Protein AF-A0A2B4RRC6-F1 (afdb_monomer_lite)

Radius of gyration: 37.47 Å; chains: 1; bounding box: 102×63×110 Å

pLDDT: mean 82.19, std 14.98, range [24.41, 98.62]

Organism: Stylophora pistillata (NCBI:txid50429)

Secondary structure (DSSP, 8-state):
-EEEEEEEEEETTGGGTT----PPPEEEEEEEEEPP--S---TTTT-EEEEEEESS-TT-EEEE-TTTEEEEE-TTGGGT-EEEEESSS-EEEEEEEE-HHHHHHHHHHHTS-HHHHHTS---B-PPPPHHHHSPP--EEEE-SGGGS-SSSPPPTT-SEEEE-SS--SS--TTGGG-TT-SEEE--SS------GGGGG-SS--EEE--SS------GGGGSSTTTTT--EEE--SS------GGGGG-TT--EEE--SS------TTGGG-TT--EEE--SS--S-EEGGGGG--EEEEE--S--PPPGGG---EE---PPPHHHHHHHHHHHTT----TTTS-HHHHHHHHTPEEPTTS-EESSSSEEEEEEEEGGGTEEEEE-SSTT--EEEEEEEESSHHHHHHHHH-SS-------S----PPPP---PPPPP---GGGEEE-GGG--HHHHHTTEEEEEETTT--EEEEEEEPGGGHHHHHHHHHHHTT---TTBPPEEEEEEETTEEEEEEE--SEEHHHHHHHHHHTT-PPPHHHHHHHHHHHHHHHHHHHHTT-----SSGGGGEEE-TTS-EEE--S-TTPPPHHHHTT-GGGGSTTPBP-S-HHHHTTPPP-HHHHHHHHHHHHHHHHHSS-SSB-BTTB-HHHHHHHHTTPPPPPP-TTS-HHHHHHHHHHT-SSGGGSPPHHHHHHHHHHHHHHHHTT--S--GGG-

InterPro domains:
  IPR000719 Protein kinase domain [PF00069] (491-700)
  IPR000719 Protein kinase domain [PS50011] (448-704)
  IPR001611 Leucine-rich repeat [PF13855] (203-263)
  IPR003591 Leucine-rich repeat, typical subtype [SM00369] (178-198)
  IPR003591 Leucine-rich repeat, typical subtype [SM00369] (201-224)
  IPR003591 Leucine-rich repeat, typical subtype [SM00369] (228-249)
  IPR003591 Leucine-rich repeat, typical subtype [SM00369] (250-272)
  IPR003591 Leucine-rich repeat, typical subtype [SM00369] (273-296)
  IPR011009 Protein kinase-like domain superfamily [SSF56112] (460-705)
  IPR032675 Leucine-rich repeat domain superfamily [G3DSA:3.80.10.10] (100-336)
  IPR051716 Plant receptor-like serine/threonine kinase [PTHR48053] (171-702)
  IPR057437 PIF1/LRR1, pleckstrin homology domain [PF25344] (1-113)

Sequence (721 aa):
MRLNCEISIVNRIATSHNVRNTSKPARASLAIGRKDSSKLVDEKGKNVFLLVCTAKERNGTKYKIKENLQQVFTKFLEKGKATIRFKEPPHDLFINKADPSSLKTFLSILKLGDKALENVNLSCLVPAKVSEIEKPKTEMVIKHRADYPLGKPFPSKLKKLTVNNCGLVRIEARILQMKSLSCLNVADNQVRAIPCRLVSFSALSELILGGNRIREFPPLLCSGSLASSLKLLDLSQNEIKLLPVTFCNLKNLVHLKIDQNKLLMLPINTGNLSNLRFLSTSHNQLRVLPYSLSKLNLDSIDVSENPFLAQDKWHNISKLTVPSVKECAGIAVKKHKCVYYKDLIPSSLCVFLDTAKQCFCGNYCFTSCVHHITTINIHQLAHTVVSACPTQSHIPAESFICSQRCLQRMQSSKRPSWRRNKVLCARPVKSSSMRLGIIQLSVDDFYVNRNNLSSENILNCVYPAKCLLDMSEVLLKCVMPCLADEFKAAMEAWKDINHPNIMRSFLQFHQGSTEIIVFEYPPVALEDVIRERRELRRHLPEYLIWKAFCELCSAMKYLNEKGIFYQTSKGTKRISFDEHGNLKLDSGLLYQSSQQDTMNDPDIRVDGAGFYSPPEVMKGQAFGPEGQVWLLGCLLYELTALEPAYQVEGTDMFTPLANMMEGRPPPDINENFSDELKATIRDCVKGDPDQRPSMEELLNRVTLTKERMREGYQGPEIVDL

Foldseek 3Di:
DKFWFWKWKDQPVVVVPVDPRTDDTFTWMKFKFFADPPDDDDPPRLWIWIFIAAPVRQQTDIDTLPPFWPDKACPCLVQQWIWTATNVSRMIITGPHGDSVRSVVVVVLSPDDSVVVSPDDGDHDDGDDPPRHDDQAQEDAAAELVPPPVPDADGQNHAEYAHAPNQDQADDVSVLVNQNHQEDHYEHYAHAEDDLSCLARLRHAYDHHHNYAHAADDLSNLPHSNLVRYAEDAQDNYAYAEYDLSVLSSLNHAYDHHAQYAHAAYRLQVLSNANHAYEHHHQYAHQAYRPSLLNYQHAEYEHAHYNHDDPVPWDKDAPADDDDPLFVVLQVCVVVVPDDDCVRDPPVSVSQSSLWHAALQRTTGARRWMKGKDWDQVVSSHVHYHYNDPPCRITIHIHIGNDPVSVVVVVPDPDSHSDPDPDDDDDDDDDDDDDDDDDADDCSQKAFPPVPADPLCVQQVWTFIARNRRRATKIKGKDALVCCPVLVVLCVLCVPDDDPQAKDWDDWHDDPSIIIIIIHDFPFQVLVLLVVCVVVVHADDVLQLLQQLLLVLVSQVSCVVSVHHDDDQQASRQWGAHPVQRIYGYSCSSRDHDPVCVVVVVLVQDFQRADQAALVVVVVDDQHQLSVLSSSLQNSCCNQQVGGQQTDHNRDPVVSVVCRNVQHGGDDGDPPDDPLSVVSSSLSSGNDSVSHDGSVRSSVSSVVVSVVVVVVDPDDRSVVD

Structure (mmCIF, N/CA/C/O backbone):
data_AF-A0A2B4RRC6-F1
#
_entry.id   AF-A0A2B4RRC6-F1
#
loop_
_atom_site.group_PDB
_atom_site.id
_atom_site.type_symbol
_atom_site.label_atom_id
_atom_site.label_alt_id
_atom_site.label_comp_id
_atom_site.label_asym_id
_atom_site.label_entity_id
_atom_site.label_seq_id
_atom_site.pdbx_PDB_ins_code
_atom_site.Cartn_x
_atom_site.Cartn_y
_atom_site.Cartn_z
_atom_site.occupancy
_atom_site.B_iso_or_equiv
_atom_site.auth_seq_id
_atom_site.auth_comp_id
_atom_site.auth_asym_id
_atom_site.auth_atom_id
_atom_site.pdbx_PDB_model_num
ATOM 1 N N . MET A 1 1 ? -38.766 21.451 32.836 1.00 75.44 1 MET A N 1
ATOM 2 C CA . MET A 1 1 ? -37.337 21.049 32.959 1.00 75.44 1 MET A CA 1
ATOM 3 C C . MET A 1 1 ? -37.247 19.544 33.197 1.00 75.44 1 MET A C 1
ATOM 5 O O . MET A 1 1 ? -38.098 19.031 33.918 1.00 75.44 1 MET A O 1
ATOM 9 N N . ARG A 1 2 ? -36.260 18.845 32.614 1.00 86.81 2 ARG A N 1
ATOM 10 C CA . ARG A 1 2 ? -36.000 17.410 32.850 1.00 86.81 2 ARG A CA 1
ATOM 11 C C . ARG A 1 2 ? -34.607 17.179 33.442 1.00 86.81 2 ARG A C 1
ATOM 13 O O . ARG A 1 2 ? -33.673 17.886 33.082 1.00 86.81 2 ARG A O 1
ATOM 20 N N . LEU A 1 3 ? -34.473 16.171 34.298 1.00 88.81 3 LEU A N 1
ATOM 21 C CA . LEU A 1 3 ? -33.222 15.722 34.904 1.00 88.81 3 LEU A CA 1
ATOM 22 C C . LEU A 1 3 ? -33.086 14.205 34.741 1.00 88.81 3 LEU A C 1
ATOM 24 O O . LEU A 1 3 ? -33.915 13.444 35.235 1.00 88.81 3 LEU A O 1
ATOM 28 N N . ASN A 1 4 ? -32.008 13.765 34.095 1.00 88.88 4 ASN A N 1
ATOM 29 C CA . ASN A 1 4 ? -31.664 12.347 33.993 1.00 88.88 4 ASN A CA 1
ATOM 30 C C . ASN A 1 4 ? -30.725 11.961 35.140 1.00 88.88 4 ASN A C 1
ATOM 32 O O . ASN A 1 4 ? -29.693 12.600 35.339 1.00 88.88 4 ASN A O 1
ATOM 36 N N . CYS A 1 5 ? -31.069 10.915 35.885 1.00 90.12 5 CYS A N 1
ATOM 37 C CA . CYS A 1 5 ? -30.343 10.520 37.092 1.00 90.12 5 CYS A CA 1
ATOM 38 C C . CYS A 1 5 ? -30.545 9.034 37.431 1.00 90.12 5 CYS A C 1
ATOM 40 O O . CYS A 1 5 ? -31.247 8.314 36.723 1.00 90.12 5 CYS A O 1
ATOM 42 N N . GLU A 1 6 ? -29.921 8.565 38.508 1.00 90.44 6 GLU A N 1
ATOM 43 C CA . GLU A 1 6 ? -30.251 7.298 39.167 1.00 90.44 6 GLU A CA 1
ATOM 44 C C . GLU A 1 6 ? -30.984 7.586 40.479 1.00 90.44 6 GLU A C 1
ATOM 46 O O . GLU A 1 6 ? -30.478 8.352 41.304 1.00 90.44 6 GLU A O 1
ATOM 51 N N . ILE A 1 7 ? -32.151 6.967 40.681 1.00 90.06 7 ILE A N 1
ATOM 52 C CA . ILE A 1 7 ? -32.984 7.168 41.870 1.00 90.06 7 ILE A CA 1
ATOM 53 C C . ILE A 1 7 ? -33.291 5.862 42.597 1.00 90.06 7 ILE A C 1
ATOM 55 O O . ILE A 1 7 ? -33.419 4.808 41.975 1.00 90.06 7 ILE A O 1
ATOM 59 N N . SER A 1 8 ? -33.487 5.958 43.907 1.00 89.69 8 SER A N 1
ATOM 60 C CA . SER A 1 8 ? -34.170 4.950 44.719 1.00 89.69 8 SER A CA 1
ATOM 61 C C . SER A 1 8 ? -35.408 5.584 45.341 1.00 89.69 8 SER A C 1
ATOM 63 O O . SER A 1 8 ? -35.330 6.680 45.894 1.00 89.69 8 SER A O 1
ATOM 65 N N . ILE A 1 9 ? -36.548 4.903 45.249 1.00 88.38 9 ILE A N 1
ATOM 66 C CA . ILE A 1 9 ? -37.810 5.356 45.844 1.00 88.38 9 ILE A CA 1
ATOM 67 C C . ILE A 1 9 ? -38.071 4.498 47.076 1.00 88.38 9 ILE A C 1
ATOM 69 O O . ILE A 1 9 ? -38.038 3.268 46.980 1.00 88.38 9 ILE A O 1
ATOM 73 N N . VAL A 1 10 ? -38.313 5.145 48.217 1.00 88.00 10 VAL A N 1
ATOM 74 C CA . VAL A 1 10 ? -38.654 4.481 49.482 1.00 88.00 10 VAL A CA 1
ATOM 75 C C . VAL A 1 10 ? -40.028 4.948 49.941 1.00 88.00 10 VAL A C 1
ATOM 77 O O . VAL A 1 10 ? -40.265 6.150 50.056 1.00 88.00 10 VAL A O 1
ATOM 80 N N . ASN A 1 11 ? -40.925 4.000 50.217 1.00 85.12 11 ASN A N 1
ATOM 81 C CA . ASN A 1 11 ? -42.233 4.268 50.811 1.00 85.12 11 ASN A CA 1
ATOM 82 C C . ASN A 1 11 ? -42.143 4.169 52.340 1.00 85.12 11 ASN A C 1
ATOM 84 O O . ASN A 1 11 ? -41.852 3.094 52.865 1.00 85.12 11 ASN A O 1
ATOM 88 N N . ARG A 1 12 ? -42.411 5.278 53.043 1.00 84.25 12 ARG A N 1
ATOM 89 C CA . ARG A 1 12 ? -42.266 5.369 54.504 1.00 84.25 12 ARG A CA 1
ATOM 90 C C . ARG A 1 12 ? -43.361 4.630 55.286 1.00 84.25 12 ARG A C 1
ATOM 92 O O . ARG A 1 12 ? -43.140 4.310 56.449 1.00 84.25 12 ARG A O 1
ATOM 99 N N . ILE A 1 13 ? -44.506 4.313 54.671 1.00 73.12 13 ILE A N 1
ATOM 100 C CA . ILE A 1 13 ? -45.555 3.491 55.307 1.00 73.12 13 ILE A CA 1
ATOM 101 C C . ILE A 1 13 ? -45.149 2.012 55.306 1.00 73.12 13 ILE A C 1
ATOM 103 O O . ILE A 1 13 ? -45.370 1.311 56.283 1.00 73.12 13 ILE A O 1
ATOM 107 N N . ALA A 1 14 ? -44.493 1.533 54.245 1.00 59.81 14 ALA A N 1
ATOM 108 C CA . ALA A 1 14 ? -44.083 0.130 54.135 1.00 59.81 14 ALA A CA 1
ATOM 109 C C . ALA A 1 14 ? -42.902 -0.242 55.058 1.00 59.81 14 ALA A C 1
ATOM 111 O O . ALA A 1 14 ? -42.682 -1.415 55.344 1.00 59.81 14 ALA A O 1
ATOM 112 N N . THR A 1 15 ? -42.133 0.742 55.532 1.00 55.56 15 THR A N 1
ATOM 113 C CA . THR A 1 15 ? -40.977 0.535 56.422 1.00 55.56 15 THR A CA 1
ATOM 114 C C . THR A 1 15 ? -41.337 0.315 57.893 1.00 55.56 15 THR A C 1
ATOM 116 O O . THR A 1 15 ? -40.469 -0.105 58.650 1.00 55.56 15 THR A O 1
ATOM 119 N N . SER A 1 16 ? -42.587 0.554 58.313 1.00 53.03 16 SER A N 1
ATOM 120 C CA . SER A 1 16 ? -43.043 0.266 59.687 1.00 53.03 16 SER A CA 1
ATOM 121 C C . SER A 1 16 ? -43.262 -1.231 59.950 1.00 53.03 16 SER A C 1
ATOM 123 O O . SER A 1 16 ? -43.334 -1.643 61.101 1.00 53.03 16 SER A O 1
ATOM 125 N N . HIS A 1 17 ? -43.315 -2.051 58.895 1.00 49.72 17 HIS A N 1
ATOM 126 C CA . HIS A 1 17 ? -43.544 -3.496 58.954 1.00 49.72 17 HIS A CA 1
ATOM 127 C C . HIS A 1 17 ? -42.274 -4.293 58.594 1.00 49.72 17 HIS A C 1
ATOM 129 O O . HIS A 1 17 ? -42.339 -5.160 57.739 1.00 49.72 17 HIS A O 1
ATOM 135 N N . ASN A 1 18 ? -41.095 -3.981 59.152 1.00 44.69 18 ASN A N 1
ATOM 136 C CA . ASN A 1 18 ? -39.839 -4.766 59.033 1.00 44.69 18 ASN A CA 1
ATOM 137 C C . ASN A 1 18 ? -39.406 -5.296 57.634 1.00 44.69 18 ASN A C 1
ATOM 139 O O . ASN A 1 18 ? -38.496 -6.119 57.536 1.00 44.69 18 ASN A O 1
ATOM 143 N N . VAL A 1 19 ? -39.965 -4.799 56.526 1.00 45.72 19 VAL A N 1
ATOM 144 C CA . VAL A 1 19 ? -39.528 -5.126 55.162 1.00 45.72 19 VAL A CA 1
ATOM 145 C C . VAL A 1 19 ? -38.525 -4.062 54.717 1.00 45.72 19 VAL A C 1
ATOM 147 O O . VAL A 1 19 ? -38.868 -2.889 54.549 1.00 45.72 19 VAL A O 1
ATOM 150 N N . ARG A 1 20 ? -37.259 -4.451 54.504 1.00 44.03 20 ARG A N 1
ATOM 151 C CA . ARG A 1 20 ? -36.232 -3.583 53.896 1.00 44.03 20 ARG A CA 1
ATOM 152 C C . ARG A 1 20 ? -36.623 -3.256 52.452 1.00 44.03 20 ARG A C 1
ATOM 154 O O . ARG A 1 20 ? -36.249 -3.960 51.522 1.00 44.03 20 ARG A O 1
ATOM 161 N N . ASN A 1 21 ? -37.357 -2.165 52.262 1.00 50.38 21 ASN A N 1
ATOM 162 C CA . ASN A 1 21 ? -37.891 -1.753 50.964 1.00 50.38 21 ASN A CA 1
ATOM 163 C C . ASN A 1 21 ? -36.967 -0.752 50.233 1.00 50.38 21 ASN A C 1
ATOM 165 O O . ASN A 1 21 ? -37.419 0.244 49.666 1.00 50.38 21 ASN A O 1
ATOM 169 N N . THR A 1 22 ? -35.646 -0.971 50.266 1.00 53.81 22 THR A N 1
ATOM 170 C CA . THR A 1 22 ? -34.696 -0.163 49.486 1.00 53.81 22 THR A CA 1
ATOM 171 C C . THR A 1 22 ? -34.603 -0.713 48.066 1.00 53.81 22 THR A C 1
ATOM 173 O O . THR A 1 22 ? -33.877 -1.662 47.770 1.00 53.81 22 THR A O 1
ATOM 176 N N . SER A 1 23 ? -35.357 -0.110 47.148 1.00 63.25 23 SER A N 1
ATOM 177 C CA . SER A 1 23 ? -35.218 -0.410 45.723 1.00 63.25 23 SER A CA 1
ATOM 178 C C . SER A 1 23 ? -33.791 -0.088 45.248 1.00 63.25 23 SER A C 1
ATOM 180 O O . SER A 1 23 ? -33.262 1.001 45.508 1.00 63.25 23 SER A O 1
ATOM 182 N N . LYS A 1 24 ? -33.141 -1.045 44.560 1.00 76.12 24 LYS A N 1
ATOM 183 C CA . LYS A 1 24 ? -31.834 -0.812 43.918 1.00 76.12 24 LYS A CA 1
ATOM 184 C C . LYS A 1 24 ? -31.927 0.447 43.038 1.00 76.12 24 LYS A C 1
ATOM 186 O O . LYS A 1 24 ? -32.927 0.577 42.329 1.00 76.12 24 LYS A O 1
ATOM 191 N N . PRO A 1 25 ? -30.914 1.336 43.053 1.00 81.75 25 PRO A N 1
ATOM 192 C CA . PRO A 1 25 ? -30.922 2.552 42.250 1.00 81.75 25 PRO A CA 1
ATOM 193 C C . PRO A 1 25 ? -31.225 2.239 40.783 1.00 81.75 25 PRO A C 1
ATOM 195 O O . PRO A 1 25 ? -30.535 1.430 40.158 1.00 81.75 25 PRO A O 1
ATOM 198 N N . ALA A 1 26 ? -32.263 2.864 40.239 1.00 84.25 26 ALA A N 1
ATOM 199 C CA . ALA A 1 26 ? -32.683 2.704 38.856 1.00 84.25 26 ALA A CA 1
ATOM 200 C C . ALA A 1 26 ? -32.456 4.007 38.092 1.00 84.25 26 ALA A C 1
ATOM 202 O O . ALA A 1 26 ? -32.662 5.096 38.626 1.00 84.25 26 ALA A O 1
ATOM 203 N N . ARG A 1 27 ? -32.052 3.903 36.823 1.00 86.25 27 ARG A N 1
ATOM 204 C CA . ARG A 1 27 ? -31.968 5.072 35.949 1.00 86.25 27 ARG A CA 1
ATOM 205 C C . ARG A 1 27 ? -33.379 5.624 35.711 1.00 86.25 27 ARG A C 1
ATOM 207 O O . ARG A 1 27 ? -34.321 4.867 35.479 1.00 86.25 27 ARG A O 1
ATOM 214 N N . ALA A 1 28 ? -33.511 6.938 35.814 1.00 88.56 28 ALA A N 1
ATOM 215 C CA . ALA A 1 28 ? -34.784 7.632 35.799 1.00 88.56 28 ALA A CA 1
ATOM 216 C C . ALA A 1 28 ? -34.673 9.007 35.141 1.00 88.56 28 ALA A C 1
ATOM 218 O O . ALA A 1 28 ? -33.601 9.620 35.099 1.00 88.56 28 ALA A O 1
ATOM 219 N N . SER A 1 29 ? -35.814 9.500 34.671 1.00 90.50 29 SER A N 1
ATOM 220 C CA . SER A 1 29 ? -35.981 10.882 34.232 1.00 90.50 29 SER A CA 1
ATOM 221 C C . SER A 1 29 ? -37.011 11.562 35.129 1.00 90.50 29 SER A C 1
ATOM 223 O O . SER A 1 29 ? -38.142 11.088 35.255 1.00 90.50 29 SER A O 1
ATOM 225 N N . LEU A 1 30 ? -36.602 12.650 35.777 1.00 90.62 30 LEU A N 1
ATOM 226 C CA . LEU A 1 30 ? -37.464 13.518 36.572 1.00 90.62 30 LEU A CA 1
ATOM 227 C C . LEU A 1 30 ? -37.867 14.720 35.723 1.00 90.62 30 LEU A C 1
ATOM 229 O O . LEU A 1 30 ? -36.999 15.381 35.158 1.00 90.62 30 LEU A O 1
ATOM 233 N N . ALA A 1 31 ? -39.152 15.047 35.661 1.00 89.50 31 ALA A N 1
ATOM 234 C CA . ALA A 1 31 ? -39.646 16.210 34.932 1.00 89.50 31 ALA A CA 1
ATOM 235 C C . ALA A 1 31 ? -40.555 17.065 35.814 1.00 89.50 31 ALA A C 1
ATOM 237 O O . ALA A 1 31 ? -41.452 16.537 36.462 1.00 89.50 31 ALA A O 1
ATOM 238 N N . ILE A 1 32 ? -40.356 18.382 35.807 1.00 87.56 32 ILE A N 1
ATOM 239 C CA . ILE A 1 32 ? -41.264 19.344 36.449 1.00 87.56 32 ILE A CA 1
ATOM 240 C C . ILE A 1 32 ? -42.094 20.011 35.352 1.00 87.56 32 ILE A C 1
ATOM 242 O O . ILE A 1 32 ? -41.518 20.530 34.386 1.00 87.56 32 ILE A O 1
ATOM 246 N N . GLY A 1 33 ? -43.421 19.984 35.496 1.00 85.19 33 GLY A N 1
ATOM 247 C CA . GLY A 1 33 ? -44.356 20.507 34.499 1.00 85.19 33 GLY A CA 1
ATOM 248 C C . GLY A 1 33 ? -45.817 20.537 34.958 1.00 85.19 33 GLY A C 1
ATOM 249 O O . GLY A 1 33 ? -46.134 20.179 36.096 1.00 85.19 33 GLY A O 1
ATOM 250 N N . ARG A 1 34 ? -46.708 20.972 34.058 1.00 82.31 34 ARG A N 1
ATOM 251 C CA . ARG A 1 34 ? -48.162 21.079 34.293 1.00 82.31 34 ARG A CA 1
ATOM 252 C C . ARG A 1 34 ? -48.924 19.887 33.689 1.00 82.31 34 ARG A C 1
ATOM 254 O O . ARG A 1 34 ? -48.397 19.163 32.839 1.00 82.31 34 ARG A O 1
ATOM 261 N N . LYS A 1 35 ? -50.149 19.648 34.174 1.00 70.00 35 LYS A N 1
ATOM 262 C CA . LYS A 1 35 ? -51.067 18.630 33.629 1.00 70.00 35 LYS A CA 1
ATOM 263 C C . LYS A 1 35 ? -51.715 19.164 32.344 1.00 70.00 35 LYS A C 1
ATOM 265 O O . LYS A 1 35 ? -51.995 20.353 32.262 1.00 70.00 35 LYS A O 1
ATOM 270 N N . ASP A 1 36 ? -51.921 18.276 31.378 1.00 57.84 36 ASP A N 1
ATOM 271 C CA . ASP A 1 36 ? -52.502 18.570 30.064 1.00 57.84 36 ASP A CA 1
ATOM 272 C C . ASP A 1 36 ? -53.862 19.290 30.174 1.00 57.84 36 ASP A C 1
ATOM 274 O O . ASP A 1 36 ? -54.723 18.877 30.957 1.00 57.84 36 ASP A O 1
ATOM 278 N N . SER A 1 37 ? -54.036 20.374 29.416 1.00 50.69 37 SER A N 1
ATOM 279 C CA . SER A 1 37 ? -55.165 21.315 29.481 1.00 50.69 37 SER A CA 1
ATOM 280 C C . SER A 1 37 ? -56.257 21.006 28.448 1.00 50.69 37 SER A C 1
ATOM 282 O O . SER A 1 37 ? -56.819 21.917 27.847 1.00 50.69 37 SER A O 1
ATOM 284 N N . SER A 1 38 ? -56.541 19.726 28.197 1.00 46.91 38 SER A N 1
ATOM 285 C CA . SER A 1 38 ? -57.437 19.288 27.114 1.00 46.91 38 SER A CA 1
ATOM 286 C C . SER A 1 38 ? -58.851 18.876 27.545 1.00 46.91 38 SER A C 1
ATOM 288 O O . SER A 1 38 ? -59.609 18.377 26.717 1.00 46.91 38 SER A O 1
ATOM 290 N N . LYS A 1 39 ? -59.275 19.119 28.795 1.00 40.75 39 LYS A N 1
ATOM 291 C CA . LYS A 1 39 ? -60.695 19.007 29.186 1.00 40.75 39 LYS A CA 1
ATOM 292 C C . LYS A 1 39 ? -61.093 20.072 30.207 1.00 40.75 39 LYS A C 1
ATOM 294 O O . LYS A 1 39 ? -60.653 19.993 31.345 1.00 40.75 39 LYS A O 1
ATOM 299 N N . LEU A 1 40 ? -61.960 20.972 29.734 1.00 37.78 40 LEU A N 1
ATOM 300 C CA . LEU A 1 40 ? -62.911 21.846 30.431 1.00 37.78 40 LEU A CA 1
ATOM 301 C C . LEU A 1 40 ? -62.391 22.760 31.551 1.00 37.78 40 LEU A C 1
ATOM 303 O O . LEU A 1 40 ? -61.589 22.404 32.408 1.00 37.78 40 LEU A O 1
ATOM 307 N N . VAL A 1 41 ? -62.915 23.979 31.479 1.00 46.16 41 VAL A N 1
ATOM 308 C CA . VAL A 1 41 ? -62.751 25.104 32.393 1.00 46.16 41 VAL A CA 1
ATOM 309 C C . VAL A 1 41 ? -63.009 24.650 33.827 1.00 46.16 41 VAL A C 1
ATOM 311 O O . VAL A 1 41 ? -64.135 24.355 34.194 1.00 46.16 41 VAL A O 1
ATOM 314 N N . ASP A 1 42 ? -61.945 24.604 34.616 1.00 36.56 42 ASP A N 1
ATOM 315 C CA . ASP A 1 42 ? -61.977 24.556 36.072 1.00 36.56 42 ASP A CA 1
ATOM 316 C C . ASP A 1 42 ? -60.708 25.280 36.536 1.00 36.56 42 ASP A C 1
ATOM 318 O O . ASP A 1 42 ? -59.653 25.159 35.903 1.00 36.56 42 ASP A O 1
ATOM 322 N N . GLU A 1 43 ? -60.762 26.008 37.650 1.00 46.97 43 GLU A N 1
ATOM 323 C CA . GLU A 1 43 ? -59.681 26.835 38.226 1.00 46.97 43 GLU A CA 1
ATOM 324 C C . GLU A 1 43 ? -58.393 26.059 38.638 1.00 46.97 43 GLU A C 1
ATOM 326 O O . GLU A 1 43 ? -57.558 26.524 39.415 1.00 46.97 43 GLU A O 1
ATOM 331 N N . LYS A 1 44 ? -58.177 24.853 38.102 1.00 48.06 44 LYS A N 1
ATOM 332 C CA . LYS A 1 44 ? -57.163 23.859 38.487 1.00 48.06 44 LYS A CA 1
ATOM 333 C C . LYS A 1 44 ? -55.970 23.742 37.526 1.00 48.06 44 LYS A C 1
ATOM 335 O O . LYS A 1 44 ? -55.169 22.817 37.671 1.00 48.06 44 LYS A O 1
ATOM 340 N N . GLY A 1 45 ? -55.772 24.695 36.610 1.00 50.34 45 GLY A N 1
ATOM 341 C CA . GLY A 1 45 ? -54.570 24.792 35.756 1.00 50.34 45 GLY A CA 1
ATOM 342 C C . GLY A 1 45 ? -53.270 25.173 36.492 1.00 50.34 45 GLY A C 1
ATOM 343 O O . GLY A 1 45 ? -52.196 25.190 35.892 1.00 50.34 45 GLY A O 1
ATOM 344 N N . LYS A 1 46 ? -53.345 25.466 37.799 1.00 58.28 46 LYS A N 1
ATOM 345 C CA . LYS A 1 46 ? -52.228 25.969 38.624 1.00 58.28 46 LYS A CA 1
ATOM 346 C C . LYS A 1 46 ? -51.378 24.885 39.304 1.00 58.28 46 LYS A C 1
ATOM 348 O O . LYS A 1 46 ? -50.392 25.199 39.963 1.00 58.28 46 LYS A O 1
ATOM 353 N N . ASN A 1 47 ? -51.734 23.605 39.181 1.00 69.25 47 ASN A N 1
ATOM 354 C CA . ASN A 1 47 ? -51.029 22.536 39.895 1.00 69.25 47 ASN A CA 1
ATOM 355 C C . ASN A 1 47 ? -49.783 22.055 39.133 1.00 69.25 47 ASN A C 1
ATOM 357 O O . ASN A 1 47 ? -49.885 21.455 38.060 1.00 69.25 47 ASN A O 1
ATOM 361 N N . VAL A 1 48 ? -48.606 22.281 39.723 1.00 81.94 48 VAL A N 1
ATOM 362 C CA . VAL A 1 48 ? -47.316 21.784 39.223 1.00 81.94 48 VAL A CA 1
ATOM 363 C C . VAL A 1 48 ? -47.032 20.395 39.796 1.00 81.94 48 VAL A C 1
ATOM 365 O O . VAL A 1 48 ? -47.205 20.150 40.995 1.00 81.94 48 VAL A O 1
ATOM 368 N N . PHE A 1 49 ? -46.574 19.485 38.937 1.00 87.12 49 PHE A N 1
ATOM 369 C CA . PHE A 1 49 ? -46.241 18.114 39.307 1.00 87.12 49 PHE A CA 1
ATOM 370 C C . PHE A 1 49 ? -44.786 17.781 38.966 1.00 87.12 49 PHE A C 1
ATOM 372 O O . PHE A 1 49 ? -44.218 18.280 37.990 1.00 87.12 49 PHE A O 1
ATOM 379 N N . LEU A 1 50 ? -44.212 16.882 39.761 1.00 89.12 50 LEU A N 1
ATOM 380 C CA . LEU A 1 50 ? -42.982 16.163 39.469 1.00 89.12 50 LEU A CA 1
ATOM 381 C C . LEU A 1 50 ? -43.350 14.792 38.888 1.00 89.12 50 LEU A C 1
ATOM 383 O O . LEU A 1 50 ? -43.957 13.969 39.571 1.00 89.12 50 LEU A O 1
ATOM 387 N N . LEU A 1 51 ? -42.985 14.539 37.636 1.00 89.25 51 LEU A N 1
ATOM 388 C CA . LEU A 1 51 ? -43.112 13.239 36.987 1.00 89.25 51 LEU A CA 1
ATOM 389 C C . LEU A 1 51 ? -41.805 12.461 37.132 1.00 89.25 51 LEU A C 1
ATOM 391 O O . LEU A 1 51 ? -40.747 12.948 36.739 1.00 89.25 51 LEU A O 1
ATOM 395 N N . VAL A 1 52 ? -41.893 11.240 37.649 1.00 89.62 52 VAL A N 1
ATOM 396 C CA . VAL A 1 52 ? -40.768 10.318 37.808 1.00 89.62 52 VAL A CA 1
ATOM 397 C C . VAL A 1 52 ? -40.959 9.141 36.862 1.00 89.62 52 VAL A C 1
ATOM 399 O O . VAL A 1 52 ? -41.817 8.300 37.101 1.00 89.62 52 VAL A O 1
ATOM 402 N N . CYS A 1 53 ? -40.163 9.060 35.799 1.00 87.69 53 CYS A N 1
ATOM 403 C CA . CYS A 1 53 ? -40.192 7.931 34.867 1.00 87.69 53 CYS A CA 1
ATOM 404 C C . CYS A 1 53 ? -39.016 6.991 35.133 1.00 87.69 53 CYS A C 1
ATOM 406 O O . CYS A 1 53 ? -37.877 7.448 35.242 1.00 87.69 53 CYS A O 1
ATOM 408 N N . THR A 1 54 ? -39.270 5.684 35.174 1.00 86.81 54 THR A N 1
ATOM 409 C CA . THR A 1 54 ? -38.232 4.643 35.291 1.00 86.81 54 THR A CA 1
ATOM 410 C C . THR A 1 54 ? -38.451 3.562 34.235 1.00 86.81 54 THR A C 1
ATOM 412 O O . THR A 1 54 ? -39.512 3.504 33.621 1.00 86.81 54 THR A O 1
ATOM 415 N N . ALA A 1 55 ? -37.479 2.668 34.029 1.00 79.69 55 ALA A N 1
ATOM 416 C CA . ALA A 1 55 ? -37.648 1.541 33.104 1.00 79.69 55 ALA A CA 1
ATOM 417 C C . ALA A 1 55 ? -38.824 0.611 33.480 1.00 79.69 55 ALA A C 1
ATOM 419 O O . ALA A 1 55 ? -39.450 0.047 32.587 1.00 79.69 55 ALA A O 1
ATOM 420 N N . LYS A 1 56 ? -39.132 0.478 34.783 1.00 80.88 56 LYS A N 1
ATOM 421 C CA . LYS A 1 56 ? -40.276 -0.304 35.285 1.00 80.88 56 LYS A CA 1
ATOM 422 C C . LYS A 1 56 ? -41.604 0.433 35.110 1.00 80.88 56 LYS A C 1
ATOM 424 O O . LYS A 1 56 ? -42.596 -0.188 34.764 1.00 80.88 56 LYS A O 1
ATOM 429 N N . GLU A 1 57 ? -41.598 1.746 35.321 1.00 81.38 57 GLU A N 1
ATOM 430 C CA . GLU A 1 57 ? -42.788 2.599 35.283 1.00 81.38 57 GLU A CA 1
ATOM 431 C C . GLU A 1 57 ? -42.627 3.656 34.182 1.00 81.38 57 GLU A C 1
ATOM 433 O O . GLU A 1 57 ? -42.231 4.801 34.436 1.00 81.38 57 GLU A O 1
ATOM 438 N N . ARG A 1 58 ? -42.867 3.240 32.930 1.00 76.44 58 ARG A N 1
ATOM 439 C CA . ARG A 1 58 ? -42.617 4.062 31.729 1.00 76.44 58 ARG A CA 1
ATOM 440 C C . ARG A 1 58 ? -43.577 5.246 31.603 1.00 76.44 58 ARG A C 1
ATOM 442 O O . ARG A 1 58 ? -43.163 6.301 31.131 1.00 76.44 58 ARG A O 1
ATOM 449 N N . ASN A 1 59 ? -44.819 5.094 32.069 1.00 77.38 59 ASN A N 1
ATOM 450 C CA . ASN A 1 59 ? -45.826 6.165 32.085 1.00 77.38 59 ASN A CA 1
ATOM 451 C C . ASN A 1 59 ? -45.586 7.190 33.211 1.00 77.38 59 ASN A C 1
ATOM 453 O O . ASN A 1 59 ? -46.121 8.299 33.166 1.00 77.38 59 ASN A O 1
ATOM 457 N N . GLY A 1 60 ? -44.717 6.833 34.161 1.00 81.75 60 GLY A N 1
ATOM 458 C CA . GLY A 1 60 ? -44.195 7.678 35.223 1.00 81.75 60 GLY A CA 1
ATOM 459 C C . GLY A 1 60 ? -45.161 7.927 36.384 1.00 81.75 60 GLY A C 1
ATOM 460 O O . GLY A 1 60 ? -46.372 8.046 36.222 1.00 81.75 60 GLY A O 1
ATOM 461 N N . THR A 1 61 ? -44.605 8.056 37.588 1.00 86.50 61 THR A N 1
ATOM 462 C CA . THR A 1 61 ? -45.345 8.394 38.811 1.00 86.50 61 THR A CA 1
ATOM 463 C C . THR A 1 61 ? -45.388 9.909 38.992 1.00 86.50 61 THR A C 1
ATOM 465 O O . THR A 1 61 ? -44.354 10.575 38.909 1.00 86.50 61 THR A O 1
ATOM 468 N N . LYS A 1 62 ? -46.575 10.471 39.240 1.00 88.38 62 LYS A N 1
ATOM 469 C CA . LYS A 1 62 ? -46.776 11.918 39.416 1.00 88.38 62 LYS A CA 1
ATOM 470 C C . LYS A 1 62 ? -46.855 12.271 40.897 1.00 88.38 62 LYS A C 1
ATOM 472 O O . LYS A 1 62 ? -47.677 11.720 41.618 1.00 88.38 62 LYS A O 1
ATOM 477 N N . TYR A 1 63 ? -46.057 13.246 41.313 1.00 87.81 63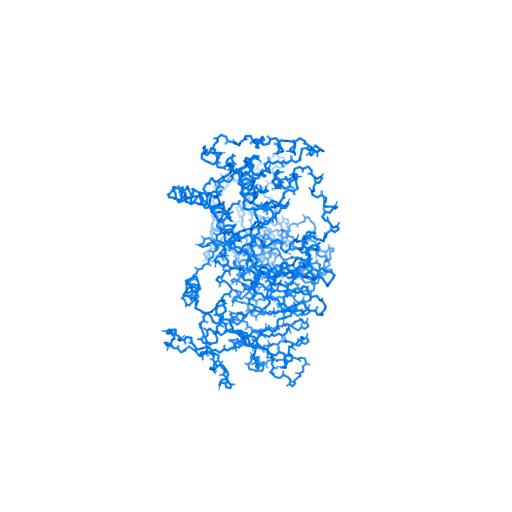 TYR A N 1
ATOM 478 C CA . TYR A 1 63 ? -46.071 13.811 42.658 1.00 87.81 63 TYR A CA 1
ATOM 479 C C . TYR A 1 63 ? -46.510 15.270 42.577 1.00 87.81 63 TYR A C 1
ATOM 481 O O . TYR A 1 63 ? -45.905 16.061 41.852 1.00 87.81 63 TYR A O 1
ATOM 489 N N . LYS A 1 64 ? -47.569 15.645 43.301 1.00 86.62 64 LYS A N 1
ATOM 490 C CA . LYS A 1 64 ? -47.965 17.055 43.432 1.00 86.62 64 LYS A CA 1
ATOM 491 C C . LYS A 1 64 ? -46.859 17.801 44.184 1.00 86.62 64 LYS A C 1
ATOM 493 O O . LYS A 1 64 ? -46.326 17.255 45.145 1.00 86.62 64 LYS A O 1
ATOM 498 N N . ILE A 1 65 ? -46.498 19.006 43.747 1.00 83.62 65 ILE A N 1
ATOM 499 C CA . ILE A 1 65 ? -45.433 19.796 44.391 1.00 83.62 65 ILE A CA 1
ATOM 500 C C . ILE A 1 65 ? -46.019 20.736 45.454 1.00 83.62 65 ILE A C 1
ATOM 502 O O . ILE A 1 65 ? -45.575 20.708 46.602 1.00 83.62 65 ILE A O 1
ATOM 506 N N . LYS A 1 66 ? -47.054 21.508 45.090 1.00 80.56 66 LYS A N 1
ATOM 507 C CA . LYS A 1 66 ? -47.713 22.496 45.965 1.00 80.56 66 LYS A CA 1
ATOM 508 C C . LYS A 1 66 ? -48.211 21.860 47.267 1.00 80.56 66 LYS A C 1
ATOM 510 O O . LYS A 1 66 ? -48.905 20.843 47.208 1.00 80.56 66 LYS A O 1
ATOM 515 N N . GLU A 1 67 ? -47.826 22.456 48.401 1.00 80.94 67 GLU A N 1
ATOM 516 C CA . GLU A 1 67 ? -48.132 22.047 49.793 1.00 80.94 67 GLU A CA 1
ATOM 517 C C . GLU A 1 67 ? -47.705 20.621 50.202 1.00 80.94 67 GLU A C 1
ATOM 519 O O . GLU A 1 67 ? -47.881 20.213 51.355 1.00 80.94 67 GLU A O 1
ATOM 524 N N . ASN A 1 68 ? -47.077 19.876 49.290 1.00 86.75 68 ASN A N 1
ATOM 525 C CA . ASN A 1 68 ? -46.818 18.445 49.422 1.00 86.75 68 ASN A CA 1
ATOM 526 C C . ASN A 1 68 ? -45.326 18.101 49.578 1.00 86.75 68 ASN A C 1
ATOM 528 O O . ASN A 1 68 ? -44.972 16.980 49.941 1.00 86.75 68 ASN A O 1
ATOM 532 N N . LEU A 1 69 ? -44.425 19.053 49.334 1.00 85.56 69 LEU A N 1
ATOM 533 C CA . LEU A 1 69 ? -43.014 18.905 49.688 1.00 85.56 69 LEU A CA 1
ATOM 534 C C . LEU A 1 69 ? -42.841 19.085 51.201 1.00 85.56 69 LEU A C 1
ATOM 536 O O . LEU A 1 69 ? -43.158 20.134 51.753 1.00 85.56 69 LEU A O 1
ATOM 540 N N . GLN A 1 70 ? -42.332 18.057 51.879 1.00 86.94 70 GLN A N 1
ATOM 541 C CA . GLN A 1 70 ? -42.021 18.119 53.308 1.00 86.94 70 GLN A CA 1
ATOM 542 C C . GLN A 1 70 ? -40.614 18.679 53.537 1.00 86.94 70 GLN A C 1
ATOM 544 O O . GLN A 1 70 ? -40.426 19.538 54.391 1.00 86.94 70 GLN A O 1
ATOM 549 N N . GLN A 1 71 ? -39.614 18.183 52.797 1.00 87.19 71 GLN A N 1
ATOM 550 C CA . GLN A 1 71 ? -38.223 18.624 52.934 1.00 87.19 71 GLN A CA 1
ATOM 551 C C . GLN A 1 71 ? -37.386 18.241 51.706 1.00 87.19 71 GLN A C 1
ATOM 553 O O . GLN A 1 71 ? -37.609 17.200 51.087 1.00 87.19 71 GLN A O 1
ATOM 558 N N . VAL A 1 72 ? -36.378 19.053 51.371 1.00 88.56 72 VAL A N 1
ATOM 559 C CA . VAL A 1 72 ? -35.389 18.741 50.325 1.00 88.56 72 VAL A CA 1
ATOM 560 C C . VAL A 1 72 ? -33.986 18.771 50.926 1.00 88.56 72 VAL A C 1
ATOM 562 O O . VAL A 1 72 ? -33.488 19.831 51.307 1.00 88.56 72 VAL A O 1
ATOM 565 N N . PHE A 1 73 ? -33.329 17.615 50.987 1.00 90.19 73 PHE A N 1
ATOM 566 C CA . PHE A 1 73 ? -31.987 17.460 51.546 1.00 90.19 73 PHE A CA 1
ATOM 567 C C . PHE A 1 73 ? -30.927 17.619 50.455 1.00 90.19 73 PHE A C 1
ATOM 569 O O . PHE A 1 73 ? -30.882 16.842 49.501 1.00 90.19 73 PHE A O 1
ATOM 576 N N . THR A 1 74 ? -30.041 18.605 50.614 1.00 90.56 74 THR A N 1
ATOM 577 C CA . THR A 1 74 ? -29.015 18.961 49.614 1.00 90.56 74 THR A CA 1
ATOM 578 C C . THR A 1 74 ? -27.580 18.857 50.137 1.00 90.56 74 THR A C 1
ATOM 580 O O . THR A 1 74 ? -26.665 19.385 49.516 1.00 90.56 74 THR A O 1
ATOM 583 N N . LYS A 1 75 ? -27.354 18.153 51.259 1.00 87.94 75 LYS A N 1
ATOM 584 C CA . LYS A 1 75 ? -26.034 18.024 51.920 1.00 87.94 75 LYS A CA 1
ATOM 585 C C . LYS A 1 75 ? -24.918 17.513 50.992 1.00 87.94 75 LYS A C 1
ATOM 587 O O . LYS A 1 75 ? -23.755 17.828 51.209 1.00 87.94 75 LYS A O 1
ATOM 592 N N . PHE A 1 76 ? -25.260 16.732 49.966 1.00 89.25 76 PHE A N 1
ATOM 593 C CA . PHE A 1 76 ? -24.307 16.112 49.037 1.00 89.25 76 PHE A CA 1
ATOM 594 C C . PHE A 1 76 ? -24.513 16.552 47.580 1.00 89.25 76 PHE A C 1
ATOM 596 O O . PHE A 1 76 ? -24.215 15.792 46.656 1.00 89.25 76 PHE A O 1
ATOM 603 N N . LEU A 1 77 ? -25.013 17.775 47.373 1.00 88.62 77 LEU A N 1
ATOM 604 C CA . LEU A 1 77 ? -25.365 18.293 46.050 1.00 88.62 77 LEU A CA 1
ATOM 605 C C . LEU A 1 77 ? -24.179 18.297 45.075 1.00 88.62 77 LEU A C 1
ATOM 607 O O . LEU A 1 77 ? -24.324 17.843 43.945 1.00 88.62 77 LEU A O 1
ATOM 611 N N . GLU A 1 78 ? -22.995 18.696 45.548 1.00 87.56 78 GLU A N 1
ATOM 612 C CA . GLU A 1 78 ? -21.745 18.702 44.766 1.00 87.56 78 GLU A CA 1
ATOM 613 C C . GLU A 1 78 ? -21.316 17.295 44.310 1.00 87.56 78 GLU A C 1
ATOM 615 O O . GLU A 1 78 ? -20.607 17.132 43.324 1.00 87.56 78 GLU A O 1
ATOM 620 N N . LYS A 1 79 ? -21.794 16.243 44.993 1.00 86.56 79 LYS A N 1
ATOM 621 C CA . LYS A 1 79 ? -21.582 14.837 44.606 1.00 86.56 79 LYS A CA 1
ATOM 622 C C . LYS A 1 79 ? -22.701 14.298 43.701 1.00 86.56 79 LYS A C 1
ATOM 624 O O . LYS A 1 79 ? -22.774 13.087 43.490 1.00 86.56 79 LYS A O 1
ATOM 629 N N . GLY A 1 80 ? -23.600 15.161 43.219 1.00 88.12 80 GLY A N 1
ATOM 630 C CA . GLY A 1 80 ? -24.746 14.781 42.392 1.00 88.12 80 GLY A CA 1
ATOM 631 C C . GLY A 1 80 ? -25.834 14.024 43.159 1.00 88.12 80 GLY A C 1
ATOM 632 O O . GLY A 1 80 ? -26.533 13.204 42.561 1.00 88.12 80 GLY A O 1
ATOM 633 N N . LYS A 1 81 ? -25.950 14.249 44.478 1.00 92.19 81 LYS A N 1
ATOM 634 C CA . LYS A 1 81 ? -26.886 13.545 45.366 1.00 92.19 81 LYS A CA 1
ATOM 635 C C . LYS A 1 81 ? -27.829 14.500 46.089 1.00 92.19 81 LYS A C 1
ATOM 637 O O . LYS A 1 81 ? -27.399 15.516 46.632 1.00 92.19 81 LYS A O 1
ATOM 642 N N . ALA A 1 82 ? -29.104 14.138 46.158 1.00 93.44 82 ALA A N 1
ATOM 643 C CA . ALA A 1 82 ? -30.119 14.881 46.902 1.00 93.44 82 ALA A CA 1
ATOM 644 C C . ALA A 1 82 ? -31.286 13.969 47.289 1.00 93.44 82 ALA A C 1
ATOM 646 O O . ALA A 1 82 ? -31.511 12.948 46.646 1.00 93.44 82 ALA A O 1
ATOM 647 N N . THR A 1 83 ? -32.055 14.357 48.303 1.00 92.56 83 THR A N 1
ATOM 648 C CA . THR A 1 83 ? -33.279 13.637 48.680 1.00 92.56 83 THR A CA 1
ATOM 649 C C . THR A 1 83 ? -34.464 14.587 48.658 1.00 92.56 83 THR A C 1
ATOM 651 O O . THR A 1 83 ? -34.410 15.648 49.279 1.00 92.56 83 THR A O 1
ATOM 654 N N . ILE A 1 84 ? -35.535 14.207 47.963 1.00 92.06 84 ILE A N 1
ATOM 655 C CA . ILE A 1 84 ? -36.801 14.949 47.932 1.00 92.06 84 ILE A CA 1
ATOM 656 C C . ILE A 1 84 ? -37.829 14.146 48.726 1.00 92.06 84 ILE A C 1
ATOM 658 O O . ILE A 1 84 ? -38.118 12.999 48.382 1.00 92.06 84 ILE A O 1
ATOM 662 N N . ARG A 1 85 ? -38.368 14.743 49.789 1.00 91.50 85 ARG A N 1
ATOM 663 C CA . ARG A 1 85 ? -39.335 14.112 50.688 1.00 91.50 85 ARG A CA 1
ATOM 664 C C . ARG A 1 85 ? -40.731 14.693 50.471 1.00 91.50 85 ARG A C 1
ATOM 666 O O . ARG A 1 85 ? -40.932 15.890 50.675 1.00 91.50 85 ARG A O 1
ATOM 673 N N . PHE A 1 86 ? -41.685 13.839 50.106 1.00 90.50 86 PHE A N 1
ATOM 674 C CA . PHE A 1 86 ? -43.099 14.198 49.926 1.00 90.50 86 PHE A CA 1
ATOM 675 C C . PHE A 1 86 ? -43.943 13.840 51.150 1.00 90.50 86 PHE A C 1
ATOM 677 O O . PHE A 1 86 ? -43.613 12.873 51.837 1.00 90.50 86 PHE A O 1
ATOM 684 N N . LYS A 1 87 ? -45.024 14.587 51.406 1.00 87.00 87 LYS A N 1
ATOM 685 C CA . LYS A 1 87 ? -46.036 14.276 52.429 1.00 87.00 87 LYS A CA 1
ATOM 686 C C . LYS A 1 87 ? -46.965 13.157 51.945 1.00 87.00 87 LYS A C 1
ATOM 688 O O . LYS A 1 87 ? -47.088 12.150 52.632 1.00 87.00 87 LYS A O 1
ATOM 693 N N . GLU A 1 88 ? -47.511 13.288 50.734 1.00 83.88 88 GLU A N 1
ATOM 694 C CA . GLU A 1 88 ? -48.449 12.348 50.110 1.00 83.88 88 GLU A CA 1
ATOM 695 C C . GLU A 1 88 ? -48.126 12.069 48.619 1.00 83.88 88 GLU A C 1
ATOM 697 O O . GLU A 1 88 ? -48.043 12.993 47.807 1.00 83.88 88 GLU A O 1
ATOM 702 N N . PRO A 1 89 ? -47.959 10.798 48.207 1.00 87.31 89 PRO A N 1
ATOM 703 C CA . PRO A 1 89 ? -47.686 9.665 49.088 1.00 87.31 89 PRO A CA 1
ATOM 704 C C . PRO A 1 89 ? -46.389 9.919 49.885 1.00 87.31 89 PRO A C 1
ATOM 706 O O . PRO A 1 89 ? -45.513 10.643 49.397 1.00 87.31 89 PRO A O 1
ATOM 709 N N . PRO A 1 90 ? -46.232 9.342 51.093 1.00 89.19 90 PRO A N 1
ATOM 710 C CA . PRO A 1 90 ? -45.067 9.558 51.950 1.00 89.19 90 PRO A CA 1
ATOM 711 C C . PRO A 1 90 ? -43.838 8.814 51.409 1.00 89.19 90 PRO A C 1
ATOM 713 O O . PRO A 1 90 ? -43.360 7.825 51.965 1.00 89.19 90 PRO A O 1
ATOM 716 N N . HIS A 1 91 ? -43.341 9.294 50.273 1.00 91.25 91 HIS A N 1
ATOM 717 C CA . HIS A 1 91 ? -42.207 8.764 49.537 1.00 91.25 91 HIS A CA 1
ATOM 718 C C . HIS A 1 91 ? -40.977 9.655 49.730 1.00 91.25 91 HIS A C 1
ATOM 720 O O . HIS A 1 91 ? -41.065 10.887 49.687 1.00 91.25 91 HIS A O 1
ATOM 726 N N . ASP A 1 92 ? -39.824 9.010 49.894 1.00 90.50 92 ASP A N 1
ATOM 727 C CA . ASP A 1 92 ? -38.506 9.634 49.801 1.00 90.50 92 ASP A CA 1
ATOM 728 C C . ASP A 1 92 ? -37.893 9.270 48.442 1.00 90.50 92 ASP A C 1
ATOM 730 O O . ASP A 1 92 ? -37.659 8.095 48.144 1.00 90.50 92 ASP A O 1
ATOM 734 N N . LEU A 1 93 ? -37.642 10.282 47.608 1.00 91.94 93 LEU A N 1
ATOM 735 C CA . LEU A 1 93 ? -36.907 10.134 46.355 1.00 91.94 93 LEU A CA 1
ATOM 736 C C . LEU A 1 93 ? -35.426 10.409 46.615 1.00 91.94 93 LEU A C 1
ATOM 738 O O . LEU A 1 93 ? -35.020 11.565 46.747 1.00 91.94 93 LEU A O 1
ATOM 742 N N . PHE A 1 94 ? -34.615 9.355 46.673 1.00 91.75 94 PHE A N 1
ATOM 743 C CA . PHE A 1 94 ? -33.163 9.458 46.788 1.00 91.75 94 PHE A CA 1
ATOM 744 C C . PHE A 1 94 ? -32.541 9.568 45.399 1.00 91.75 94 PHE A C 1
ATOM 746 O O . PHE A 1 94 ?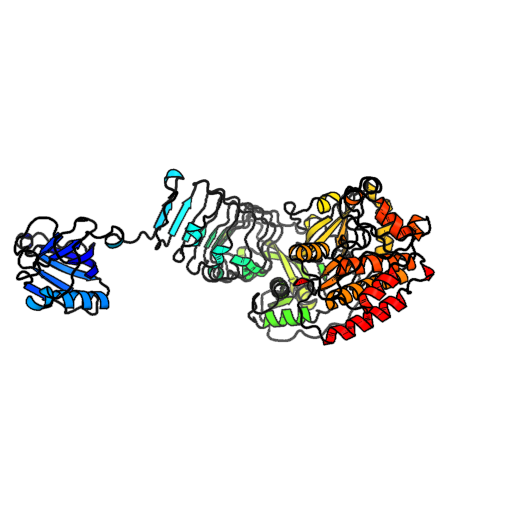 -32.499 8.586 44.662 1.00 91.75 94 PHE A O 1
ATOM 753 N N . ILE A 1 95 ? -32.045 10.750 45.038 1.00 92.75 95 ILE A N 1
ATOM 754 C CA . ILE A 1 95 ? -31.223 10.964 43.846 1.00 92.75 95 ILE A CA 1
ATOM 755 C C . ILE A 1 95 ? -29.802 10.530 44.201 1.00 92.75 95 ILE A C 1
ATOM 757 O O . ILE A 1 95 ? -29.095 11.206 44.948 1.00 92.75 95 ILE A O 1
ATOM 761 N N . ASN A 1 96 ? -29.399 9.376 43.680 1.00 90.06 96 ASN A N 1
ATOM 762 C CA . ASN A 1 96 ? -28.136 8.721 44.012 1.00 90.06 96 ASN A CA 1
ATOM 763 C C . ASN A 1 96 ? -26.988 9.154 43.097 1.00 90.06 96 ASN A C 1
ATOM 765 O O . ASN A 1 96 ? -25.824 9.088 43.504 1.00 90.06 96 ASN A O 1
ATOM 769 N N . LYS A 1 97 ? -27.312 9.567 41.865 1.00 89.06 97 LYS A N 1
ATOM 770 C CA . LYS A 1 97 ? -26.345 10.037 40.870 1.00 89.06 97 LYS A CA 1
ATOM 771 C C . LYS A 1 97 ? -27.018 10.932 39.832 1.00 89.06 97 LYS A C 1
ATOM 773 O O . LYS A 1 97 ? -27.901 10.474 39.112 1.00 89.06 97 LYS A O 1
ATOM 778 N N . ALA A 1 98 ? -26.568 12.172 39.711 1.00 90.81 98 ALA A N 1
ATOM 779 C CA . ALA A 1 98 ? -26.961 13.112 38.665 1.00 90.81 98 ALA A CA 1
ATOM 780 C C . ALA A 1 98 ? -25.779 14.028 38.318 1.00 90.81 98 ALA A C 1
ATOM 782 O O . ALA A 1 98 ? -24.819 14.113 39.083 1.00 90.81 98 ALA A O 1
ATOM 783 N N . ASP A 1 99 ? -25.853 14.716 37.180 1.00 89.88 99 ASP A N 1
ATOM 784 C CA . ASP A 1 99 ? -24.935 15.819 36.883 1.00 89.88 99 ASP A CA 1
ATOM 785 C C . ASP A 1 99 ? -25.137 16.953 37.918 1.00 89.88 99 ASP A C 1
ATOM 787 O O . ASP A 1 99 ? -26.278 17.410 38.064 1.00 89.88 99 ASP A O 1
ATOM 791 N N . PRO A 1 100 ? -24.098 17.393 38.661 1.00 89.50 100 PRO A N 1
ATOM 792 C CA . PRO A 1 100 ? -24.249 18.365 39.749 1.00 89.50 100 PRO A CA 1
ATOM 793 C C . PRO A 1 100 ? -24.854 19.700 39.299 1.00 89.50 100 PRO A C 1
ATOM 795 O O . PRO A 1 100 ? -25.757 20.217 39.960 1.00 89.50 100 PRO A O 1
ATOM 798 N N . SER A 1 101 ? -24.419 20.223 38.148 1.00 88.12 101 SER A N 1
ATOM 799 C CA . SER A 1 101 ? -24.909 21.487 37.584 1.00 88.12 101 SER A CA 1
ATOM 800 C C . SER A 1 101 ? -26.393 21.396 37.226 1.00 88.12 101 SER A C 1
ATOM 802 O O . SER A 1 101 ? -27.200 22.224 37.653 1.00 88.12 101 SER A O 1
ATOM 804 N N . SER A 1 102 ? -26.782 20.335 36.517 1.00 89.19 102 SER A N 1
ATOM 805 C CA . SER A 1 102 ? -28.176 20.064 36.151 1.00 89.19 102 SER A CA 1
ATOM 806 C C . SER A 1 102 ? -29.059 19.831 37.379 1.00 89.19 102 SER A C 1
ATOM 808 O O . SER A 1 102 ? -30.192 20.307 37.421 1.00 89.19 102 SER A O 1
ATOM 810 N N . LEU A 1 103 ? -28.549 19.125 38.395 1.00 90.00 103 LEU A N 1
ATOM 811 C CA . LEU A 1 103 ? -29.257 18.857 39.647 1.00 90.00 103 LEU A CA 1
ATOM 812 C C . LEU A 1 103 ? -29.474 20.140 40.461 1.00 90.00 103 LEU A C 1
ATOM 814 O O . LEU A 1 103 ? -30.562 20.338 40.999 1.00 90.00 103 LEU A O 1
ATOM 818 N N . LYS A 1 104 ? -28.478 21.029 40.527 1.00 88.94 104 LYS A N 1
ATOM 819 C CA . LYS A 1 104 ? -28.580 22.320 41.221 1.00 88.94 104 LYS A CA 1
ATOM 820 C C . LYS A 1 104 ? -29.668 23.198 40.604 1.00 88.94 104 LYS A C 1
ATOM 822 O O . LYS A 1 104 ? -30.533 23.680 41.332 1.00 88.94 104 LYS A O 1
ATOM 827 N N . THR A 1 105 ? -29.679 23.323 39.277 1.00 87.62 105 THR A N 1
ATOM 828 C CA . THR A 1 105 ? -30.724 24.052 38.538 1.00 87.62 105 THR A CA 1
ATOM 829 C C . THR A 1 105 ? -32.093 23.379 38.673 1.00 87.62 105 THR A C 1
ATOM 831 O O . THR A 1 105 ? -33.117 24.042 38.790 1.00 87.62 105 THR A O 1
ATOM 834 N N . PHE A 1 106 ? -32.140 22.046 38.706 1.00 89.25 106 PHE A N 1
ATOM 835 C CA . PHE A 1 106 ? -33.397 21.317 38.867 1.00 89.25 106 PHE A CA 1
ATOM 836 C C . PHE A 1 106 ? -34.025 21.553 40.245 1.00 89.25 106 PHE A C 1
ATOM 838 O O . PHE A 1 106 ? -35.228 21.791 40.361 1.00 89.25 106 PHE A O 1
ATOM 845 N N . LEU A 1 107 ? -33.205 21.521 41.297 1.00 87.44 107 LEU A N 1
ATOM 846 C CA . LEU A 1 107 ? -33.659 21.745 42.665 1.00 87.44 107 LEU A CA 1
ATOM 847 C C . LEU A 1 107 ? -33.946 23.217 42.968 1.00 87.44 107 LEU A C 1
ATOM 849 O O . LEU A 1 107 ? -34.782 23.472 43.829 1.00 87.44 107 LEU A O 1
ATOM 853 N N . SER A 1 108 ? -33.300 24.174 42.292 1.00 84.62 108 SER A N 1
ATOM 854 C CA . SER A 1 108 ? -33.639 25.593 42.459 1.00 84.62 108 SER A CA 1
ATOM 855 C C . SER A 1 108 ? -35.064 25.873 41.986 1.00 84.62 108 SER A C 1
ATOM 857 O O . SER A 1 108 ? -35.806 26.521 42.714 1.00 84.62 108 SER A O 1
ATOM 859 N N . ILE A 1 109 ? -35.487 25.289 40.856 1.00 82.06 109 ILE A N 1
ATOM 860 C CA . ILE A 1 109 ? -36.877 25.368 40.373 1.00 82.06 109 ILE A CA 1
ATOM 861 C C . ILE A 1 109 ? -37.841 24.682 41.345 1.00 82.06 109 ILE A C 1
ATOM 863 O O . ILE A 1 109 ? -38.915 25.208 41.621 1.00 82.06 109 ILE A O 1
ATOM 867 N N . LEU A 1 110 ? -37.459 23.525 41.895 1.00 81.69 110 LEU A N 1
ATOM 868 C CA . LEU A 1 110 ? -38.287 22.789 42.855 1.00 81.69 110 LEU A CA 1
ATOM 869 C C . LEU A 1 110 ? -38.476 23.540 44.189 1.00 81.69 110 LEU A C 1
ATOM 871 O O . LEU A 1 110 ? -39.482 23.333 44.859 1.00 81.69 110 LEU A O 1
ATOM 875 N N . LYS A 1 111 ? -37.507 24.380 44.579 1.00 76.50 111 LYS A N 1
ATOM 876 C CA . LYS A 1 111 ? -37.500 25.170 45.824 1.00 76.50 111 LYS A CA 1
ATOM 877 C C . LYS A 1 111 ? -38.077 26.583 45.673 1.00 76.50 111 LYS A C 1
ATOM 879 O O . LYS A 1 111 ? -38.086 27.323 46.655 1.00 76.50 111 LYS A O 1
ATOM 884 N N . LEU A 1 112 ? -38.519 26.980 44.480 1.00 70.00 112 LEU A N 1
ATOM 885 C CA . LEU A 1 112 ? -39.235 28.244 44.308 1.00 70.00 112 LEU A CA 1
ATOM 886 C C . LEU A 1 112 ? -40.485 28.241 45.207 1.00 70.00 112 LEU A C 1
ATOM 888 O O . LEU A 1 112 ? -41.116 27.205 45.396 1.00 70.00 112 LEU A O 1
ATOM 892 N N . GLY A 1 113 ? -40.824 29.384 45.807 1.00 60.75 113 GLY A N 1
ATOM 893 C CA . GLY A 1 113 ? -42.053 29.508 46.597 1.00 60.75 113 GLY A CA 1
ATOM 894 C C . GLY A 1 113 ? -43.303 29.390 45.718 1.00 60.75 113 GLY A C 1
ATOM 895 O O . GLY A 1 113 ? -43.239 29.654 44.516 1.00 60.75 113 GLY A O 1
ATOM 896 N N . ASP A 1 114 ? -44.449 29.050 46.317 1.00 59.59 114 ASP A N 1
ATOM 897 C CA . ASP A 1 114 ? -45.700 28.773 45.588 1.00 59.59 114 ASP A CA 1
ATOM 898 C C . ASP A 1 114 ? -46.105 29.898 44.614 1.00 59.59 114 ASP A C 1
ATOM 900 O O . ASP A 1 114 ? -46.491 29.615 43.483 1.00 59.59 114 ASP A O 1
ATOM 904 N N . LYS A 1 115 ? -45.925 31.174 44.991 1.00 58.97 115 LYS A N 1
ATOM 905 C CA . LYS A 1 115 ? -46.204 32.333 44.115 1.00 58.97 115 LYS A CA 1
ATOM 906 C C . LYS A 1 115 ? -45.225 32.472 42.938 1.00 58.97 115 LYS A C 1
ATOM 908 O O . LYS A 1 115 ? -45.592 32.994 41.893 1.00 58.97 115 LYS A O 1
ATOM 913 N N . ALA A 1 116 ? -43.980 32.022 43.092 1.00 61.69 116 ALA A N 1
ATOM 914 C CA . ALA A 1 116 ? -42.949 32.136 42.060 1.00 61.69 116 ALA A CA 1
ATOM 915 C C . ALA A 1 116 ? -43.063 31.024 41.003 1.00 61.69 116 ALA A C 1
ATOM 917 O O . ALA A 1 116 ? -42.816 31.279 39.829 1.00 61.69 116 ALA A O 1
ATOM 918 N N . LEU A 1 117 ? -43.490 29.814 41.388 1.00 65.25 117 LEU A N 1
ATOM 919 C CA . LEU A 1 117 ? -43.747 28.701 40.457 1.00 65.25 117 LEU A CA 1
ATOM 920 C C . LEU A 1 117 ? -44.923 28.962 39.503 1.00 65.25 117 LEU A C 1
ATOM 922 O O . LEU A 1 117 ? -44.933 28.422 38.395 1.00 65.25 117 LEU A O 1
ATOM 926 N N . GLU A 1 118 ? -45.893 29.791 39.905 1.00 61.16 118 GLU A N 1
ATOM 927 C CA . GLU A 1 118 ? -47.033 30.179 39.060 1.00 61.16 118 GLU A CA 1
ATOM 928 C C . GLU A 1 118 ? -46.595 31.022 37.845 1.00 61.16 118 GLU A C 1
ATOM 930 O O . GLU A 1 118 ? -47.149 30.852 36.754 1.00 61.16 118 GLU A O 1
ATOM 935 N N . ASN A 1 119 ? -45.533 31.823 38.001 1.00 62.38 119 ASN A N 1
ATOM 936 C CA . ASN A 1 119 ? -44.994 32.726 36.975 1.00 62.38 119 ASN A CA 1
ATOM 937 C C . ASN A 1 119 ? -43.921 32.089 36.070 1.00 62.38 119 ASN A C 1
ATOM 939 O O . ASN A 1 119 ? -43.476 32.714 35.108 1.00 62.38 119 ASN A O 1
ATOM 943 N N . VAL A 1 120 ? -43.495 30.847 36.337 1.00 69.88 120 VAL A N 1
ATOM 944 C CA . VAL A 1 120 ? -42.541 30.128 35.476 1.00 69.88 120 VAL A CA 1
ATOM 945 C C . VAL A 1 120 ? -43.290 29.428 34.342 1.00 69.88 120 VAL A C 1
ATOM 947 O O . VAL A 1 120 ? -44.206 28.634 34.577 1.00 69.88 120 VAL A O 1
ATOM 950 N N . ASN A 1 121 ? -42.863 29.676 33.101 1.00 69.69 121 ASN A N 1
ATOM 951 C CA . ASN A 1 121 ? -43.405 28.998 31.926 1.00 69.69 121 ASN A CA 1
ATOM 952 C C . ASN A 1 121 ? -42.954 27.522 31.916 1.00 69.69 121 ASN A C 1
ATOM 954 O O . ASN A 1 121 ? -41.791 27.206 31.656 1.00 69.69 121 ASN A O 1
ATOM 958 N N . LEU A 1 122 ? -43.865 26.613 32.274 1.00 73.50 122 LEU A N 1
ATOM 959 C CA . LEU A 1 122 ? -43.608 25.178 32.405 1.00 73.50 122 LEU A CA 1
ATOM 960 C C . LEU A 1 122 ? -44.400 24.390 31.359 1.00 73.50 122 LEU A C 1
ATOM 962 O O . LEU A 1 122 ? -45.620 24.503 31.273 1.00 73.50 122 LEU A O 1
ATOM 966 N N . SER A 1 123 ? -43.703 23.526 30.621 1.00 76.81 123 SER A N 1
ATOM 967 C CA . SER A 1 123 ? -44.288 22.639 29.613 1.00 76.81 123 SER A CA 1
ATOM 968 C C . SER A 1 123 ? -45.192 21.551 30.216 1.00 76.81 123 SER A C 1
ATOM 970 O O . SER A 1 123 ? -45.028 21.155 31.378 1.00 76.81 123 SER A O 1
ATOM 972 N N . CYS A 1 124 ? -46.085 20.993 29.396 1.00 77.50 124 CYS A N 1
ATOM 973 C CA . CYS A 1 124 ? -46.875 19.814 29.753 1.00 77.50 124 CYS A CA 1
ATOM 974 C C . CYS A 1 124 ? -45.988 18.589 30.024 1.00 77.50 124 CYS A C 1
ATOM 976 O O . CYS A 1 124 ? -44.950 18.377 29.388 1.00 77.50 124 CYS A O 1
ATOM 978 N N . LEU A 1 125 ? -46.395 17.778 31.001 1.00 79.12 125 LEU A N 1
ATOM 979 C CA . LEU A 1 125 ? -45.667 16.575 31.395 1.00 79.12 125 LEU A CA 1
ATOM 980 C C . LEU A 1 125 ? -45.877 15.432 30.399 1.00 79.12 125 LEU A C 1
ATOM 982 O O . LEU A 1 125 ? -46.905 14.761 30.417 1.00 79.12 125 LEU A O 1
ATOM 986 N N . VAL A 1 126 ? -44.851 15.172 29.592 1.00 80.00 126 VAL A N 1
ATOM 987 C CA . VAL A 1 126 ? -44.769 14.008 28.699 1.00 80.00 126 VAL A CA 1
ATOM 988 C C . VAL A 1 126 ? -43.915 12.914 29.361 1.00 80.00 126 VAL A C 1
ATOM 990 O O . VAL A 1 126 ? -42.908 13.263 29.993 1.00 80.00 126 VAL A O 1
ATOM 993 N N . PRO A 1 127 ? -44.248 11.616 29.209 1.00 80.75 127 PRO A N 1
ATOM 994 C CA . PRO A 1 127 ? -43.382 10.508 29.617 1.00 80.75 127 PRO A CA 1
ATOM 995 C C . PRO A 1 127 ? -41.962 10.578 29.024 1.00 80.75 127 PRO A C 1
ATOM 997 O O . PRO A 1 127 ? -41.704 11.244 28.011 1.00 80.75 127 PRO A O 1
ATOM 1000 N N . ALA A 1 128 ? -41.010 9.915 29.680 1.00 78.62 128 ALA A N 1
ATOM 1001 C CA . ALA A 1 128 ? -39.614 9.882 29.248 1.00 78.62 128 ALA A CA 1
ATOM 1002 C C . ALA A 1 128 ? -39.404 8.956 28.039 1.00 78.62 128 ALA A C 1
ATOM 1004 O O . ALA A 1 128 ? -40.070 7.930 27.900 1.00 78.62 128 ALA A O 1
ATOM 1005 N N . LYS A 1 129 ? -38.437 9.286 27.174 1.00 79.12 129 LYS A N 1
ATOM 1006 C CA . LYS A 1 129 ? -38.030 8.388 26.078 1.00 79.12 129 LYS A CA 1
ATOM 1007 C C . LYS A 1 129 ? -37.300 7.176 26.664 1.00 79.12 129 LYS A C 1
ATOM 1009 O O . LYS A 1 129 ? -36.555 7.319 27.631 1.00 79.12 129 LYS A O 1
ATOM 1014 N N . VAL A 1 130 ? -37.409 6.004 26.032 1.00 71.69 130 VAL A N 1
ATOM 1015 C CA . VAL A 1 130 ? -36.717 4.768 26.472 1.00 71.69 130 VAL A CA 1
ATOM 1016 C C . VAL A 1 130 ? -35.208 4.995 26.680 1.00 71.69 130 VAL A C 1
ATOM 1018 O O . VAL A 1 130 ? -34.632 4.553 27.671 1.00 71.69 130 VAL A O 1
ATOM 1021 N N . SER A 1 131 ? -34.577 5.800 25.819 1.00 68.12 131 SER A N 1
ATOM 1022 C CA . SER A 1 131 ? -33.158 6.180 25.906 1.00 68.12 131 SER A CA 1
ATOM 1023 C C . SER A 1 131 ? -32.765 6.995 27.152 1.00 68.12 131 SER A C 1
ATOM 1025 O O . SER A 1 131 ? -31.580 7.065 27.492 1.00 68.12 131 SER A O 1
ATOM 1027 N N . GLU A 1 132 ? -33.725 7.654 27.808 1.00 72.25 132 GLU A N 1
ATOM 1028 C CA . GLU A 1 132 ? -33.512 8.485 29.004 1.00 72.25 132 GLU A CA 1
ATOM 1029 C C . GLU A 1 132 ? -33.529 7.646 30.292 1.00 72.25 132 GLU A C 1
ATOM 1031 O O . GLU A 1 132 ? -32.823 7.973 31.248 1.00 72.25 132 GLU A O 1
ATOM 1036 N N . ILE A 1 133 ? -34.276 6.537 30.286 1.00 77.25 133 ILE A N 1
ATOM 1037 C CA . ILE A 1 133 ? -34.552 5.690 31.458 1.00 77.25 133 ILE A CA 1
ATOM 1038 C C . ILE A 1 133 ? -33.819 4.341 31.440 1.00 77.25 133 ILE A C 1
ATOM 1040 O O . ILE A 1 133 ? -33.627 3.746 32.495 1.00 77.25 133 ILE A O 1
ATOM 1044 N N . GLU A 1 134 ? -33.344 3.861 30.287 1.00 75.81 134 GLU A N 1
ATOM 1045 C CA . GLU A 1 134 ? -32.560 2.619 30.183 1.00 75.81 134 GLU A CA 1
ATOM 1046 C C . GLU A 1 134 ? -31.061 2.904 30.034 1.00 75.81 134 GLU A C 1
ATOM 1048 O O . GLU A 1 134 ? -30.659 3.940 29.504 1.00 75.81 134 GLU A O 1
ATOM 1053 N N . LYS A 1 135 ? -30.187 2.012 30.521 1.00 70.12 135 LYS A N 1
ATOM 1054 C CA . LYS A 1 135 ? -28.733 2.148 30.309 1.00 70.12 135 LYS A CA 1
ATOM 1055 C C . LYS A 1 135 ? -28.424 2.049 28.808 1.00 70.12 135 LYS A C 1
ATOM 1057 O O . LYS A 1 135 ? -29.020 1.218 28.127 1.00 70.12 135 LYS A O 1
ATOM 1062 N N . PRO A 1 136 ? -27.509 2.879 28.271 1.00 74.12 136 PRO A N 1
ATOM 1063 C CA . PRO A 1 136 ? -27.196 2.818 26.854 1.00 74.12 136 PRO A CA 1
ATOM 1064 C C . PRO A 1 136 ? -26.566 1.464 26.533 1.00 74.12 136 PRO A C 1
ATOM 1066 O O . PRO A 1 136 ? -25.679 1.008 27.254 1.00 74.12 136 PRO A O 1
ATOM 1069 N N . LYS A 1 137 ? -27.016 0.833 25.449 1.00 80.44 137 LYS A N 1
ATOM 1070 C CA . LYS A 1 137 ? -26.454 -0.436 24.989 1.00 80.44 137 LYS A CA 1
ATOM 1071 C C . LYS A 1 137 ? -25.000 -0.215 24.562 1.00 80.44 137 LYS A C 1
ATOM 1073 O O . LYS A 1 137 ? -24.744 0.530 23.618 1.00 80.44 137 LYS A O 1
ATOM 1078 N N . THR A 1 138 ? -24.063 -0.828 25.283 1.00 88.56 138 THR A N 1
ATOM 1079 C CA . THR A 1 138 ? -22.615 -0.738 25.020 1.00 88.56 138 THR A CA 1
ATOM 1080 C C . THR A 1 138 ? -22.071 -1.950 24.278 1.00 88.56 138 THR A C 1
ATOM 1082 O O . THR A 1 138 ? -20.993 -1.866 23.701 1.00 88.56 138 THR A O 1
ATOM 1085 N N . GLU A 1 139 ? -22.805 -3.060 24.267 1.00 93.44 139 GLU A N 1
ATOM 1086 C CA . GLU A 1 139 ? -22.400 -4.299 23.607 1.00 93.44 139 GLU A CA 1
ATOM 1087 C C . GLU A 1 139 ? -23.567 -4.856 22.788 1.00 93.44 139 GLU A C 1
ATOM 1089 O O . GLU A 1 139 ? -24.730 -4.800 23.204 1.00 93.44 139 GLU A O 1
ATOM 1094 N N . MET A 1 140 ? -23.270 -5.337 21.585 1.00 93.50 140 MET A N 1
ATOM 1095 C CA . MET A 1 140 ? -24.251 -5.930 20.685 1.00 93.50 140 MET A CA 1
ATOM 1096 C C . MET A 1 140 ? -23.613 -7.101 19.953 1.00 93.50 140 MET A C 1
ATOM 1098 O O . MET A 1 140 ? -22.552 -6.955 19.353 1.00 93.50 140 MET A O 1
ATOM 1102 N N . VAL A 1 141 ? -24.293 -8.243 20.006 1.00 95.38 141 VAL A N 1
ATOM 1103 C CA . VAL A 1 141 ? -23.894 -9.480 19.339 1.00 95.38 141 VAL A CA 1
ATOM 1104 C C . VAL A 1 141 ? -25.007 -9.866 18.376 1.00 95.38 141 VAL A C 1
ATOM 1106 O O . VAL A 1 141 ? -26.170 -9.922 18.771 1.00 95.38 141 VAL A O 1
ATOM 1109 N N . ILE A 1 142 ? -24.639 -10.099 17.123 1.00 93.88 142 ILE A N 1
ATOM 1110 C CA . ILE A 1 142 ? -25.501 -10.535 16.031 1.00 93.88 142 ILE A CA 1
ATOM 1111 C C . ILE A 1 142 ? -24.881 -11.831 15.506 1.00 93.88 142 ILE A C 1
ATOM 1113 O O . ILE A 1 142 ? -23.757 -11.818 15.006 1.00 93.88 142 ILE A O 1
ATOM 1117 N N . LYS A 1 143 ? -25.583 -12.953 15.683 1.00 89.94 143 LYS A N 1
ATOM 1118 C CA . LYS A 1 143 ? -25.122 -14.285 15.243 1.00 89.94 143 LYS A CA 1
ATOM 1119 C C . LYS A 1 143 ? -25.854 -14.789 14.004 1.00 89.94 143 LYS A C 1
ATOM 1121 O O . LYS A 1 143 ? -25.373 -15.694 13.334 1.00 89.94 143 LYS A O 1
ATOM 1126 N N . HIS A 1 144 ? -27.025 -14.221 13.726 1.00 89.75 144 HIS A N 1
ATOM 1127 C CA . HIS A 1 144 ? -27.865 -14.596 12.603 1.00 89.75 144 HIS A CA 1
ATOM 1128 C C . HIS A 1 144 ? -28.220 -13.360 11.790 1.00 89.75 144 HIS A C 1
ATOM 1130 O O . HIS A 1 144 ? -28.470 -12.282 12.333 1.00 89.75 144 HIS A O 1
ATOM 1136 N N . ARG A 1 145 ? -28.308 -13.534 10.469 1.00 89.31 145 ARG A N 1
ATOM 1137 C CA . ARG A 1 145 ? -28.651 -12.453 9.537 1.00 89.31 145 ARG A CA 1
ATOM 1138 C C . ARG A 1 145 ? -30.003 -11.798 9.846 1.00 89.31 145 ARG A C 1
ATOM 1140 O O . ARG A 1 145 ? -30.148 -10.602 9.617 1.00 89.31 145 ARG A O 1
ATOM 1147 N N . ALA A 1 146 ? -30.960 -12.554 10.385 1.00 87.81 146 ALA A N 1
ATOM 1148 C CA . ALA A 1 146 ? -32.279 -12.046 10.769 1.00 87.81 146 ALA A CA 1
ATOM 1149 C C . ALA A 1 146 ? -32.221 -10.991 11.892 1.00 87.81 146 ALA A C 1
ATOM 1151 O O . ALA A 1 146 ? -33.034 -10.070 11.910 1.00 87.81 146 ALA A O 1
ATOM 1152 N N . ASP A 1 147 ? -31.227 -11.079 12.782 1.00 88.44 147 ASP A N 1
ATOM 1153 C CA . ASP A 1 147 ? -31.044 -10.148 13.904 1.00 88.44 147 ASP A CA 1
ATOM 1154 C C . ASP A 1 147 ? -30.293 -8.872 13.493 1.00 88.44 147 ASP A C 1
ATOM 1156 O O . ASP A 1 147 ? -30.125 -7.939 14.290 1.00 88.44 147 ASP A O 1
ATOM 1160 N N . TYR A 1 148 ? -29.804 -8.822 12.251 1.00 89.75 148 TYR A N 1
ATOM 1161 C CA . TYR A 1 148 ? -29.085 -7.670 11.744 1.00 89.75 148 TYR A CA 1
ATOM 1162 C C . TYR A 1 148 ? -30.047 -6.481 11.573 1.00 89.75 148 TYR A C 1
ATOM 1164 O O . TYR A 1 148 ? -31.082 -6.615 10.917 1.00 89.75 148 TYR A O 1
ATOM 1172 N N . PRO A 1 149 ? -29.740 -5.290 12.126 1.00 86.62 149 PRO A N 1
ATOM 1173 C CA . PRO A 1 149 ? -30.645 -4.143 12.088 1.00 86.62 149 PRO A CA 1
ATOM 1174 C C . PRO A 1 149 ? -30.703 -3.514 10.684 1.00 86.62 149 PRO A C 1
ATOM 1176 O O . PRO A 1 149 ? -30.058 -2.500 10.392 1.00 86.62 149 PRO A O 1
ATOM 1179 N N . LEU A 1 150 ? -31.507 -4.106 9.799 1.00 83.38 150 LEU A N 1
ATOM 1180 C CA . LEU A 1 150 ? -31.806 -3.578 8.468 1.00 83.38 150 LEU A CA 1
ATOM 1181 C C . LEU A 1 150 ? -32.576 -2.254 8.601 1.00 83.38 150 LEU A C 1
ATOM 1183 O O . LEU A 1 150 ? -33.581 -2.174 9.305 1.00 83.38 150 LEU A O 1
ATOM 1187 N N . GLY A 1 151 ? -32.056 -1.184 7.994 1.00 75.88 151 GLY A N 1
ATOM 1188 C CA . GLY A 1 151 ? -32.675 0.151 8.000 1.00 75.88 151 GLY A CA 1
ATOM 1189 C C . GLY A 1 151 ? -32.680 0.903 9.343 1.00 75.88 151 GLY A C 1
ATOM 1190 O O . GLY A 1 151 ? -33.008 2.085 9.367 1.00 75.88 151 GLY A O 1
ATOM 1191 N N . LYS A 1 152 ? -32.286 0.278 10.462 1.00 83.19 152 LYS A N 1
ATOM 1192 C CA . LYS A 1 152 ? -32.246 0.911 11.798 1.00 83.19 152 LYS A CA 1
ATOM 1193 C C . LYS A 1 152 ? -30.825 1.357 12.177 1.00 83.19 152 LYS A C 1
ATOM 1195 O O . LYS A 1 152 ? -29.873 0.638 11.880 1.00 83.19 152 LYS A O 1
ATOM 1200 N N . PRO A 1 153 ? -30.626 2.510 12.839 1.00 82.81 153 PRO A N 1
ATOM 1201 C CA . PRO A 1 153 ? -29.296 2.923 13.283 1.00 82.81 153 PRO A CA 1
ATOM 1202 C C . PRO A 1 153 ? -28.768 2.005 14.396 1.00 82.81 153 PRO A C 1
ATOM 1204 O O . PRO A 1 153 ? -29.528 1.531 15.243 1.00 82.81 153 PRO A O 1
ATOM 1207 N N . PHE A 1 154 ? -27.451 1.789 14.422 1.00 89.00 154 PHE A N 1
ATOM 1208 C CA . PHE A 1 154 ? -26.793 1.140 15.557 1.00 89.00 154 PHE A CA 1
ATOM 1209 C C . PHE A 1 154 ? -26.816 2.056 16.796 1.00 89.00 154 PHE A C 1
ATOM 1211 O O . PHE A 1 154 ? -26.843 3.283 16.657 1.00 89.00 154 PHE A O 1
ATOM 1218 N N . PRO A 1 155 ? -26.776 1.500 18.023 1.00 87.00 155 PRO A N 1
ATOM 1219 C CA . PRO A 1 155 ? -26.669 2.307 19.236 1.00 87.00 155 PRO A CA 1
ATOM 1220 C C . PRO A 1 155 ? -25.417 3.199 19.213 1.00 87.00 155 PRO A C 1
ATOM 1222 O O . PRO A 1 155 ? -24.298 2.711 19.084 1.00 87.00 155 PRO A O 1
ATOM 1225 N N . SER A 1 156 ? -25.581 4.510 19.403 1.00 83.44 156 SER A N 1
ATOM 1226 C CA . SER A 1 156 ? -24.484 5.487 19.268 1.00 83.44 156 SER A CA 1
ATOM 1227 C C . SER A 1 156 ? -23.379 5.372 20.326 1.00 83.44 156 SER A C 1
ATOM 1229 O O . SER A 1 156 ? -22.280 5.879 20.123 1.00 83.44 156 SER A O 1
ATOM 1231 N N . LYS A 1 157 ? -23.652 4.707 21.457 1.00 86.12 157 LYS A N 1
ATOM 1232 C CA . LYS A 1 157 ? -22.705 4.501 22.571 1.00 86.12 157 LYS A CA 1
ATOM 1233 C C . LYS A 1 157 ? -22.112 3.089 22.616 1.00 86.12 157 LYS A C 1
ATOM 1235 O O . LYS A 1 157 ? -21.582 2.681 23.652 1.00 86.12 157 LYS A O 1
ATOM 1240 N N . LEU A 1 158 ? -22.242 2.328 21.531 1.00 92.12 158 LEU A N 1
ATOM 1241 C CA . LEU A 1 158 ? -21.714 0.973 21.463 1.00 92.12 158 LEU A CA 1
ATOM 1242 C C . LEU A 1 158 ? -20.179 0.985 21.515 1.00 92.12 158 LEU A C 1
ATOM 1244 O O . LEU A 1 158 ? -19.530 1.774 20.831 1.00 92.12 158 LEU A O 1
ATOM 1248 N N . LYS A 1 159 ? -19.620 0.088 22.325 1.00 94.56 159 LYS A N 1
ATOM 1249 C CA . LYS A 1 159 ? -18.183 -0.149 22.485 1.00 94.56 159 LYS A CA 1
ATOM 1250 C C . LYS A 1 159 ? -17.749 -1.486 21.896 1.00 94.56 159 LYS A C 1
ATOM 1252 O O . LYS A 1 159 ? -16.638 -1.578 21.392 1.00 94.56 159 LYS A O 1
ATOM 1257 N N . LYS A 1 160 ? -18.615 -2.502 21.920 1.00 97.00 160 LYS A N 1
ATOM 1258 C CA . LYS A 1 160 ? -18.338 -3.802 21.300 1.00 97.00 160 LYS A CA 1
ATOM 1259 C C . LYS A 1 160 ? -19.446 -4.189 20.336 1.00 97.00 160 LYS A C 1
ATOM 1261 O O . LYS A 1 160 ? -20.618 -4.214 20.722 1.00 97.00 160 LYS A O 1
ATOM 1266 N N . LEU A 1 161 ? -19.062 -4.488 19.103 1.00 97.06 161 LEU A N 1
ATOM 1267 C CA . LEU A 1 161 ? -19.952 -4.998 18.071 1.00 97.06 161 LEU A CA 1
ATOM 1268 C C . LEU A 1 161 ? -19.405 -6.325 17.558 1.00 97.06 161 LEU A C 1
ATOM 1270 O O . LEU A 1 161 ? -18.298 -6.363 17.030 1.00 97.06 161 LEU A O 1
ATOM 1274 N N . THR A 1 162 ? -20.205 -7.377 17.678 1.00 96.94 162 THR A N 1
ATOM 1275 C CA . THR A 1 162 ? -19.928 -8.691 17.096 1.00 96.94 162 THR A CA 1
ATOM 1276 C C . THR A 1 162 ? -21.009 -9.000 16.075 1.00 96.94 162 THR A C 1
ATOM 1278 O O . THR A 1 162 ? -22.189 -9.002 16.425 1.00 96.94 162 THR A O 1
ATOM 1281 N N . VAL A 1 163 ? -20.622 -9.243 14.827 1.00 95.62 163 VAL A N 1
ATOM 1282 C CA . VAL A 1 163 ? -21.521 -9.620 13.736 1.00 95.62 163 VAL A CA 1
ATOM 1283 C C . VAL A 1 163 ? -20.914 -10.790 12.988 1.00 95.62 163 VAL A C 1
ATOM 1285 O O . VAL A 1 163 ? -20.176 -10.596 12.026 1.00 95.62 163 VAL A O 1
ATOM 1288 N N . ASN A 1 164 ? -21.242 -11.999 13.421 1.00 94.25 164 ASN A N 1
ATOM 1289 C CA . ASN A 1 164 ? -20.644 -13.209 12.871 1.00 94.25 164 ASN A CA 1
ATOM 1290 C C . ASN A 1 164 ? -21.681 -13.997 12.082 1.00 94.25 164 ASN A C 1
ATOM 1292 O O . ASN A 1 164 ? -22.869 -13.942 12.405 1.00 94.25 164 ASN A O 1
ATOM 1296 N N . ASN A 1 165 ? -21.238 -14.718 11.051 1.00 90.31 165 ASN A N 1
ATOM 1297 C CA . ASN A 1 165 ? -22.085 -15.613 10.258 1.00 90.31 165 ASN A CA 1
ATOM 1298 C C . ASN A 1 165 ? -23.361 -14.949 9.701 1.00 90.31 165 ASN A C 1
ATOM 1300 O O . ASN A 1 165 ? -24.448 -15.526 9.669 1.00 90.31 165 ASN A O 1
ATOM 1304 N N . CYS A 1 166 ? -23.245 -13.689 9.274 1.00 92.75 166 CYS A N 1
ATOM 1305 C CA . CYS A 1 166 ? -24.362 -12.908 8.735 1.00 92.75 166 CYS A CA 1
ATOM 1306 C C . CYS A 1 166 ? -24.318 -12.778 7.204 1.00 92.75 166 CYS A C 1
ATOM 1308 O O . CYS A 1 166 ? -25.202 -12.157 6.609 1.00 92.75 166 CYS A O 1
ATOM 1310 N N . GLY A 1 167 ? -23.302 -13.355 6.552 1.00 91.94 167 GLY A N 1
ATOM 1311 C CA . GLY A 1 167 ? -23.108 -13.267 5.105 1.00 91.94 167 GLY A CA 1
ATOM 1312 C C . GLY A 1 167 ? -22.819 -11.843 4.623 1.00 91.94 167 GLY A C 1
ATOM 1313 O O . GLY A 1 167 ? -23.204 -11.478 3.512 1.00 91.94 167 GLY A O 1
ATOM 1314 N N . LEU A 1 168 ? -22.192 -11.012 5.461 1.00 92.25 168 LEU A N 1
ATOM 1315 C CA . LEU A 1 168 ? -21.835 -9.646 5.088 1.00 92.25 168 LEU A CA 1
ATOM 1316 C C . LEU A 1 168 ? -20.754 -9.653 4.005 1.00 92.25 168 LEU A C 1
ATOM 1318 O O . LEU A 1 168 ? -19.696 -10.239 4.193 1.00 92.25 168 LEU A O 1
ATOM 1322 N N . VAL A 1 169 ? -20.991 -8.949 2.896 1.00 92.31 169 VAL A N 1
ATOM 1323 C CA . VAL A 1 169 ? -20.008 -8.805 1.800 1.00 92.31 169 VAL A CA 1
ATOM 1324 C C . VAL A 1 169 ? -19.083 -7.595 2.010 1.00 92.31 169 VAL A C 1
ATOM 1326 O O . VAL A 1 169 ? -17.999 -7.504 1.433 1.00 92.31 169 VAL A O 1
ATOM 1329 N N . ARG A 1 170 ? -19.500 -6.644 2.855 1.00 92.62 170 ARG A N 1
ATOM 1330 C CA . ARG A 1 170 ? -18.758 -5.420 3.185 1.00 92.62 170 ARG A CA 1
ATOM 1331 C C . ARG A 1 170 ? -19.095 -4.932 4.589 1.00 92.62 170 ARG A C 1
ATOM 1333 O O . ARG A 1 170 ? -20.199 -5.165 5.078 1.00 92.62 170 ARG A O 1
ATOM 1340 N N . ILE A 1 171 ? -18.175 -4.183 5.191 1.00 91.44 171 ILE A N 1
ATOM 1341 C CA . ILE A 1 171 ? -18.439 -3.431 6.423 1.00 91.44 171 ILE A CA 1
ATOM 1342 C C . ILE A 1 171 ? -19.209 -2.159 6.049 1.00 91.44 171 ILE A C 1
ATOM 1344 O O . ILE A 1 171 ? -18.722 -1.317 5.294 1.00 91.44 171 ILE A O 1
ATOM 1348 N N . GLU A 1 172 ? -20.439 -2.027 6.543 1.00 87.94 172 GLU A N 1
ATOM 1349 C CA . GLU A 1 172 ? -21.325 -0.923 6.173 1.00 87.94 172 GLU A CA 1
ATOM 1350 C C . GLU A 1 172 ? -20.885 0.436 6.731 1.00 87.94 172 GLU A C 1
ATOM 1352 O O . GLU A 1 172 ? -20.384 0.545 7.850 1.00 87.94 172 GLU A O 1
ATOM 1357 N N . ALA A 1 173 ? -21.216 1.508 6.001 1.00 86.94 173 ALA A N 1
ATOM 1358 C CA . ALA A 1 173 ? -20.927 2.886 6.401 1.00 86.94 173 ALA A CA 1
ATOM 1359 C C . ALA A 1 173 ? -21.479 3.262 7.789 1.00 86.94 173 ALA A C 1
ATOM 1361 O O . ALA A 1 173 ? -20.867 4.069 8.483 1.00 86.94 173 ALA A O 1
ATOM 1362 N N . ARG A 1 174 ? -22.591 2.649 8.218 1.00 88.62 174 ARG A N 1
ATOM 1363 C CA . ARG A 1 174 ? -23.197 2.875 9.540 1.00 88.62 174 ARG A CA 1
ATOM 1364 C C . ARG A 1 174 ? -22.293 2.409 10.687 1.00 88.62 174 ARG A C 1
ATOM 1366 O O . ARG A 1 174 ? -22.250 3.067 11.720 1.00 88.62 174 ARG A O 1
ATOM 1373 N N . ILE A 1 175 ? -21.538 1.323 10.495 1.00 90.94 175 ILE A N 1
ATOM 1374 C CA . ILE A 1 175 ? -20.540 0.850 11.470 1.00 90.94 175 ILE A CA 1
ATOM 1375 C C . ILE A 1 175 ? -19.354 1.821 11.500 1.00 90.94 175 ILE A C 1
ATOM 1377 O O . ILE A 1 175 ? -18.854 2.165 12.566 1.00 90.94 175 ILE A O 1
ATOM 1381 N N . LEU A 1 176 ? -18.964 2.345 10.333 1.00 88.19 176 LEU A N 1
ATOM 1382 C CA . LEU A 1 176 ? -17.835 3.271 10.169 1.00 88.19 176 LEU A CA 1
ATOM 1383 C C . LEU A 1 176 ? -18.053 4.653 10.819 1.00 88.19 176 LEU A C 1
ATOM 1385 O O . LEU A 1 176 ? -17.115 5.438 10.902 1.00 88.19 176 LEU A O 1
ATOM 1389 N N . GLN A 1 177 ? -19.263 4.960 11.294 1.00 85.88 177 GLN A N 1
ATOM 1390 C CA . GLN A 1 177 ? -19.581 6.200 12.017 1.00 85.88 177 GLN A CA 1
ATOM 1391 C C . GLN A 1 177 ? -19.414 6.071 13.545 1.00 85.88 177 GLN A C 1
ATOM 1393 O O . GLN A 1 177 ? -19.526 7.058 14.277 1.00 85.88 177 GLN A O 1
ATOM 1398 N N . MET A 1 178 ? -19.150 4.865 14.057 1.00 88.81 178 MET A N 1
ATOM 1399 C CA . MET A 1 178 ? -19.190 4.554 15.488 1.00 88.81 178 MET A CA 1
ATOM 1400 C C . MET A 1 178 ? -17.857 4.855 16.189 1.00 88.81 178 MET A C 1
ATOM 1402 O O . MET A 1 178 ? -17.057 3.963 16.453 1.00 88.81 178 MET A O 1
ATOM 1406 N N . LYS A 1 179 ? -17.634 6.123 16.555 1.00 84.94 179 LYS A N 1
ATOM 1407 C CA . LYS A 1 179 ? -16.360 6.601 17.139 1.00 84.94 179 LYS A CA 1
ATOM 1408 C C . LYS A 1 179 ? -15.991 6.005 18.508 1.00 84.94 179 LYS A C 1
ATOM 1410 O O . LYS A 1 179 ? -14.836 6.077 18.907 1.00 84.94 179 LYS A O 1
ATOM 1415 N N . SER A 1 180 ? -16.956 5.456 19.251 1.00 90.06 180 SER A N 1
ATOM 1416 C CA . SER A 1 180 ? -16.727 4.866 20.585 1.00 90.06 180 SER A CA 1
ATOM 1417 C C . SER A 1 180 ? -16.409 3.368 20.563 1.00 90.06 180 SER A C 1
ATOM 1419 O O . SER A 1 180 ? -16.273 2.769 21.632 1.00 90.06 180 SER A O 1
ATOM 1421 N N . LEU A 1 181 ? -16.325 2.762 19.377 1.00 95.50 181 LEU A N 1
ATOM 1422 C CA . LEU A 1 181 ? -16.113 1.331 19.232 1.00 95.50 181 LEU A CA 1
ATOM 1423 C C . LEU A 1 181 ? -14.681 0.956 19.633 1.00 95.50 181 LEU A C 1
ATOM 1425 O O . LEU A 1 181 ? -13.724 1.469 19.059 1.00 95.50 181 LEU A O 1
ATOM 1429 N N . SER A 1 182 ? -14.552 0.061 20.610 1.00 96.94 182 SER A N 1
ATOM 1430 C CA . SER A 1 182 ? -13.280 -0.501 21.067 1.00 96.94 182 SER A CA 1
ATOM 1431 C C . SER A 1 182 ? -13.026 -1.914 20.548 1.00 96.94 182 SER A C 1
ATOM 1433 O O . SER A 1 182 ? -11.875 -2.312 20.416 1.00 96.94 182 SER A O 1
ATOM 1435 N N . CYS A 1 183 ? -14.082 -2.660 20.220 1.00 97.94 183 CYS A N 1
ATOM 1436 C CA . CYS A 1 183 ? -13.988 -3.989 19.623 1.00 97.94 183 CYS A CA 1
ATOM 1437 C C . CYS A 1 183 ? -14.975 -4.110 18.459 1.00 97.94 183 CYS A C 1
ATOM 1439 O O . CYS A 1 183 ? -16.178 -3.875 18.630 1.00 97.94 183 CYS A O 1
ATOM 1441 N N . LEU A 1 184 ? -14.455 -4.473 17.288 1.00 97.88 184 LEU A N 1
ATOM 1442 C CA . LEU A 1 184 ? -15.230 -4.805 16.102 1.00 97.88 184 LEU A CA 1
ATOM 1443 C C . LEU A 1 184 ? -14.882 -6.228 15.674 1.00 97.88 184 LEU A C 1
ATOM 1445 O O . LEU A 1 184 ? -13.779 -6.486 15.196 1.00 97.88 184 LEU A O 1
ATOM 1449 N N . ASN A 1 185 ? -15.842 -7.132 15.821 1.00 97.94 185 ASN A N 1
ATOM 1450 C CA . ASN A 1 185 ? -15.747 -8.500 15.344 1.00 97.94 185 ASN A CA 1
ATOM 1451 C C . ASN A 1 185 ? -16.756 -8.713 14.215 1.00 97.94 185 ASN A C 1
ATOM 1453 O O . ASN A 1 185 ? -17.957 -8.529 14.406 1.00 97.94 185 ASN A O 1
ATOM 1457 N N . VAL A 1 186 ? -16.247 -9.049 13.035 1.00 96.88 186 VAL A N 1
ATOM 1458 C CA . VAL A 1 186 ? -17.021 -9.316 11.815 1.00 96.88 186 VAL A CA 1
ATOM 1459 C C . VAL A 1 186 ? -16.604 -10.661 11.210 1.00 96.88 186 VAL A C 1
ATOM 1461 O O . VAL A 1 186 ? -16.631 -10.844 9.989 1.00 96.88 186 VAL A O 1
ATOM 1464 N N . ALA A 1 187 ? -16.156 -11.588 12.059 1.00 96.94 187 ALA A N 1
ATOM 1465 C CA . ALA A 1 187 ? -15.642 -12.881 11.633 1.00 96.94 187 ALA A CA 1
ATOM 1466 C C . ALA A 1 187 ? -16.715 -13.748 10.957 1.00 96.94 187 ALA A C 1
ATOM 1468 O O . ALA A 1 187 ? -17.912 -13.522 11.143 1.00 96.94 187 ALA A O 1
ATOM 1469 N N . ASP A 1 188 ? -16.288 -14.738 10.179 1.00 96.69 188 ASP A N 1
ATOM 1470 C CA . ASP A 1 188 ? -17.155 -15.722 9.521 1.00 96.69 188 ASP A CA 1
ATOM 1471 C C . ASP A 1 188 ? -18.200 -15.052 8.613 1.00 96.69 188 ASP A C 1
ATOM 1473 O O . ASP A 1 188 ? -19.407 -15.259 8.730 1.00 96.69 188 ASP A O 1
ATOM 1477 N N . ASN A 1 189 ? -17.752 -14.164 7.728 1.00 96.31 189 ASN A N 1
ATOM 1478 C CA . ASN A 1 189 ? -18.601 -13.476 6.756 1.00 96.31 189 ASN A CA 1
ATOM 1479 C C . ASN A 1 189 ? -18.005 -13.618 5.341 1.00 96.31 189 ASN A C 1
ATOM 1481 O O . ASN A 1 189 ? -17.269 -14.549 5.035 1.00 96.31 189 ASN A O 1
ATOM 1485 N N . GLN A 1 190 ? -18.386 -12.738 4.416 1.00 96.31 190 GLN A N 1
ATOM 1486 C CA . GLN A 1 190 ? -17.912 -12.734 3.029 1.00 96.31 190 GLN A CA 1
ATOM 1487 C C . GLN A 1 190 ? -17.261 -11.392 2.674 1.00 96.31 190 GLN A C 1
ATOM 1489 O O . GLN A 1 190 ? -17.311 -10.957 1.519 1.00 96.31 190 GLN A O 1
ATOM 1494 N N . VAL A 1 191 ? -16.691 -10.706 3.670 1.00 96.06 191 VAL A N 1
ATOM 1495 C CA . VAL A 1 191 ? -16.102 -9.379 3.500 1.00 96.06 191 VAL A CA 1
ATOM 1496 C C . VAL A 1 191 ? -14.913 -9.483 2.555 1.00 96.06 191 VAL A C 1
ATOM 1498 O O . VAL A 1 191 ? -13.993 -10.258 2.797 1.00 96.06 191 VAL A O 1
ATOM 1501 N N . ARG A 1 192 ? -14.937 -8.705 1.467 1.00 90.38 192 ARG A N 1
ATOM 1502 C CA . ARG A 1 192 ? -13.889 -8.743 0.428 1.00 90.38 192 ARG A CA 1
ATOM 1503 C C . ARG A 1 192 ? -12.774 -7.718 0.632 1.00 90.38 192 ARG A C 1
ATOM 1505 O O . ARG A 1 192 ? -11.671 -7.899 0.130 1.00 90.38 192 ARG A O 1
ATOM 1512 N N . ALA A 1 193 ? -13.068 -6.630 1.340 1.00 87.69 193 ALA A N 1
ATOM 1513 C CA . ALA A 1 193 ? -12.140 -5.522 1.531 1.00 87.69 193 ALA A CA 1
ATOM 1514 C C . ALA A 1 193 ? -12.352 -4.831 2.880 1.00 87.69 193 ALA A C 1
ATOM 1516 O O . ALA A 1 193 ? -13.483 -4.691 3.358 1.00 87.69 193 ALA A O 1
ATOM 1517 N N . ILE A 1 194 ? -11.250 -4.355 3.460 1.00 91.81 194 ILE A N 1
ATOM 1518 C CA . ILE A 1 194 ? -11.253 -3.542 4.674 1.00 91.81 194 ILE A CA 1
ATOM 1519 C C . ILE A 1 194 ? -11.390 -2.066 4.261 1.00 91.81 194 ILE A C 1
ATOM 1521 O O . ILE A 1 194 ? -10.574 -1.573 3.485 1.00 91.81 194 ILE A O 1
ATOM 1525 N N . PRO A 1 195 ? -12.398 -1.323 4.747 1.00 89.94 195 PRO A N 1
ATOM 1526 C CA . PRO A 1 195 ? -12.597 0.064 4.343 1.00 89.94 195 PRO A CA 1
ATOM 1527 C C . PRO A 1 195 ? -11.567 1.004 4.985 1.00 89.94 195 PRO A C 1
ATOM 1529 O O . PRO A 1 195 ? -11.418 1.037 6.209 1.00 89.94 195 PRO A O 1
ATOM 1532 N N . CYS A 1 196 ? -10.949 1.872 4.176 1.00 83.56 196 CYS A N 1
ATOM 1533 C CA . CYS A 1 196 ? -9.941 2.839 4.632 1.00 83.56 196 CYS A CA 1
ATOM 1534 C C . CYS A 1 196 ? -10.452 3.800 5.719 1.00 83.56 196 CYS A C 1
ATOM 1536 O O . CYS A 1 196 ? -9.662 4.287 6.519 1.00 83.56 196 CYS A O 1
ATOM 1538 N N . ARG A 1 197 ? -11.771 4.039 5.818 1.00 86.94 197 ARG A N 1
ATOM 1539 C CA . ARG A 1 197 ? -12.367 4.909 6.857 1.00 86.94 197 ARG A CA 1
ATOM 1540 C C . ARG A 1 197 ? -12.110 4.429 8.292 1.00 86.94 197 ARG A C 1
ATOM 1542 O O . ARG A 1 197 ? -12.192 5.249 9.208 1.00 86.94 197 ARG A O 1
ATOM 1549 N N . LEU A 1 198 ? -11.758 3.153 8.496 1.00 90.56 198 LEU A N 1
ATOM 1550 C CA . LEU A 1 198 ? -11.331 2.647 9.807 1.00 90.56 198 LEU A CA 1
ATOM 1551 C C . LEU A 1 198 ? -10.090 3.376 10.350 1.00 90.56 198 LEU A C 1
ATOM 1553 O O . LEU A 1 198 ? -9.895 3.389 11.559 1.00 90.56 198 LEU A O 1
ATOM 1557 N N . VAL A 1 199 ? -9.315 4.068 9.504 1.00 86.19 199 VAL A N 1
ATOM 1558 C CA . VAL A 1 199 ? -8.158 4.893 9.905 1.00 86.19 199 VAL A CA 1
ATOM 1559 C C . VAL A 1 199 ? -8.486 5.914 11.007 1.00 86.19 199 VAL A C 1
ATOM 1561 O O . VAL A 1 199 ? -7.641 6.222 11.848 1.00 86.19 199 VAL A O 1
ATOM 1564 N N . SER A 1 200 ? -9.732 6.401 11.031 1.00 86.88 200 SER A N 1
ATOM 1565 C CA . SER A 1 200 ? -10.231 7.422 11.963 1.00 86.88 200 SER A CA 1
ATOM 1566 C C . SER A 1 200 ? -10.645 6.885 13.341 1.00 86.88 200 SER A C 1
ATOM 1568 O O . SER A 1 200 ? -10.981 7.667 14.233 1.00 86.88 200 SER A O 1
ATOM 1570 N N . PHE A 1 201 ? -10.641 5.564 13.542 1.00 92.12 201 PHE A N 1
ATOM 1571 C CA . PHE A 1 201 ? -11.072 4.948 14.794 1.00 92.12 201 PHE A CA 1
ATOM 1572 C C . PHE A 1 201 ? -9.964 5.069 15.841 1.00 92.12 201 PHE A C 1
ATOM 1574 O O . PHE A 1 201 ? -8.994 4.323 15.824 1.00 92.12 201 PHE A O 1
ATOM 1581 N N . SER A 1 202 ? -10.111 6.011 16.772 1.00 91.75 202 SER A N 1
ATOM 1582 C CA . SER A 1 202 ? -9.122 6.265 17.828 1.00 91.75 202 SER A CA 1
ATOM 1583 C C . SER A 1 202 ? -9.265 5.370 19.061 1.00 91.75 202 SER A C 1
ATOM 1585 O O . SER A 1 202 ? -8.338 5.294 19.864 1.00 91.75 202 SER A O 1
ATOM 1587 N N . ALA A 1 203 ? -10.416 4.715 19.234 1.00 93.94 203 ALA A N 1
ATOM 1588 C CA . ALA A 1 203 ? -10.707 3.866 20.391 1.00 93.94 203 ALA A CA 1
ATOM 1589 C C . ALA A 1 203 ? -10.638 2.359 20.089 1.00 93.94 203 ALA A C 1
ATOM 1591 O O . ALA A 1 203 ? -10.719 1.565 21.026 1.00 93.94 203 ALA A O 1
ATOM 1592 N N . LEU A 1 204 ? -10.511 1.966 18.815 1.00 97.06 204 LEU A N 1
ATOM 1593 C CA . LEU A 1 204 ? -10.614 0.575 18.377 1.00 97.06 204 LEU A CA 1
ATOM 1594 C C . LEU A 1 204 ? -9.334 -0.191 18.712 1.00 97.06 204 LEU A C 1
ATOM 1596 O O . LEU A 1 204 ? -8.308 -0.024 18.061 1.00 97.06 204 LEU A O 1
ATOM 1600 N N . SER A 1 205 ? -9.406 -1.047 19.728 1.00 97.62 205 SER A N 1
ATOM 1601 C CA . SER A 1 205 ? -8.285 -1.871 20.179 1.00 97.62 205 SER A CA 1
ATOM 1602 C C . SER A 1 205 ? -8.293 -3.277 19.594 1.00 97.62 205 SER A C 1
ATOM 1604 O O . SER A 1 205 ? -7.240 -3.904 19.516 1.00 97.62 205 SER A O 1
ATOM 1606 N N . GLU A 1 206 ? -9.457 -3.780 19.191 1.00 98.44 206 GLU A N 1
ATOM 1607 C CA . GLU A 1 206 ? -9.628 -5.144 18.691 1.00 98.44 206 GLU A CA 1
ATOM 1608 C C . GLU A 1 206 ? -10.384 -5.122 17.361 1.00 98.44 206 GLU A C 1
ATOM 1610 O O . GLU A 1 206 ? -11.521 -4.643 17.291 1.00 98.44 206 GLU A O 1
ATOM 1615 N N . LEU A 1 207 ? -9.750 -5.649 16.313 1.00 98.31 207 LEU A N 1
ATOM 1616 C CA . LEU A 1 207 ? -10.344 -5.830 14.993 1.00 98.31 207 LEU A CA 1
ATOM 1617 C C . LEU A 1 207 ? -10.232 -7.300 14.593 1.00 98.31 207 LEU A C 1
ATOM 1619 O O . LEU A 1 207 ? -9.138 -7.803 14.345 1.00 98.31 207 LEU A O 1
ATOM 1623 N N . ILE A 1 208 ? -11.375 -7.978 14.540 1.00 98.56 208 ILE A N 1
ATOM 1624 C CA . ILE A 1 208 ? -11.464 -9.409 14.248 1.00 98.56 208 ILE A CA 1
ATOM 1625 C C . ILE A 1 208 ? -12.224 -9.580 12.935 1.00 98.56 208 ILE A C 1
ATOM 1627 O O . ILE A 1 208 ? -13.406 -9.247 12.837 1.00 98.56 208 ILE A O 1
ATOM 1631 N N . LEU A 1 209 ? -11.523 -10.075 11.923 1.00 98.00 209 LEU A N 1
ATOM 1632 C CA . LEU A 1 209 ? -11.993 -10.251 10.549 1.00 98.00 209 LEU A CA 1
ATOM 1633 C C . LEU A 1 209 ? -11.709 -11.671 10.033 1.00 98.00 209 LEU A C 1
ATOM 1635 O O . LEU A 1 209 ? -11.704 -11.895 8.821 1.00 98.00 209 LEU A O 1
ATOM 1639 N N . GLY A 1 210 ? -11.481 -12.624 10.941 1.00 97.75 210 GLY A N 1
ATOM 1640 C CA . GLY A 1 210 ? -11.214 -14.018 10.594 1.00 97.75 210 GLY A CA 1
ATOM 1641 C C . GLY A 1 210 ? -12.342 -14.652 9.768 1.00 97.75 210 GLY A C 1
ATOM 1642 O O . GLY A 1 210 ? -13.495 -14.255 9.916 1.00 97.75 210 GLY A O 1
ATOM 1643 N N . GLY A 1 211 ? -12.041 -15.594 8.875 1.00 97.50 211 GLY A N 1
ATOM 1644 C CA . GLY A 1 211 ? -13.065 -16.324 8.110 1.00 97.50 211 GLY A CA 1
ATOM 1645 C C . GLY A 1 211 ? -13.821 -15.436 7.116 1.00 97.50 211 GLY A C 1
ATOM 1646 O O . GLY A 1 211 ? -15.050 -15.392 7.110 1.00 97.50 211 GLY A O 1
ATOM 1647 N N . ASN A 1 212 ? -13.093 -14.661 6.312 1.00 98.06 212 ASN A N 1
ATOM 1648 C CA . ASN A 1 212 ? -13.652 -13.753 5.305 1.00 98.06 212 ASN A CA 1
ATOM 1649 C C . ASN A 1 212 ? -12.977 -13.983 3.934 1.00 98.06 212 ASN A C 1
ATOM 1651 O O . ASN A 1 212 ? -12.355 -15.013 3.694 1.00 98.06 212 ASN A O 1
ATOM 1655 N N . ARG A 1 213 ? -13.146 -13.055 2.981 1.00 95.19 213 ARG A N 1
ATOM 1656 C CA . ARG A 1 213 ? -12.559 -13.123 1.626 1.00 95.19 213 ARG A CA 1
ATOM 1657 C C . ARG A 1 213 ? -11.664 -11.918 1.337 1.00 95.19 213 ARG A C 1
ATOM 1659 O O . ARG A 1 213 ? -11.647 -11.396 0.221 1.00 95.19 213 ARG A O 1
ATOM 1666 N N . ILE A 1 214 ? -10.977 -11.420 2.363 1.00 95.12 214 ILE A N 1
ATOM 1667 C CA . ILE A 1 214 ? -10.115 -10.242 2.265 1.00 95.12 214 ILE A CA 1
ATOM 1668 C C . ILE A 1 214 ? -8.845 -10.630 1.515 1.00 95.12 214 ILE A C 1
ATOM 1670 O O . ILE A 1 214 ? -8.165 -11.577 1.896 1.00 95.12 214 ILE A O 1
ATOM 1674 N N . ARG A 1 215 ? -8.515 -9.887 0.458 1.00 86.88 215 ARG A N 1
ATOM 1675 C CA . ARG A 1 215 ? -7.327 -10.147 -0.376 1.00 86.88 215 ARG A CA 1
ATOM 1676 C C . ARG A 1 215 ? -6.137 -9.252 -0.057 1.00 86.88 215 ARG A C 1
ATOM 1678 O O . ARG A 1 215 ? -5.000 -9.622 -0.333 1.00 86.88 215 ARG A O 1
ATOM 1685 N N . GLU A 1 216 ? -6.390 -8.076 0.508 1.00 83.56 216 GLU A N 1
ATOM 1686 C CA . GLU A 1 216 ? -5.370 -7.051 0.722 1.00 83.56 216 GLU A CA 1
ATOM 1687 C C . GLU A 1 216 ? -5.624 -6.275 2.015 1.00 83.56 216 GLU A C 1
ATOM 1689 O O . GLU A 1 216 ? -6.772 -6.018 2.396 1.00 83.56 216 GLU A O 1
ATOM 1694 N N . PHE A 1 217 ? -4.534 -5.875 2.677 1.00 86.69 217 PHE A N 1
ATOM 1695 C CA . PHE A 1 217 ? -4.574 -4.979 3.827 1.00 86.69 217 PHE A CA 1
ATOM 1696 C C . PHE A 1 217 ? -4.258 -3.539 3.382 1.00 86.69 217 PHE A C 1
ATOM 1698 O O . PHE A 1 217 ? -3.147 -3.281 2.912 1.00 86.69 217 PHE A O 1
ATOM 1705 N N . PRO A 1 218 ? -5.186 -2.578 3.534 1.00 84.19 218 PRO A N 1
ATOM 1706 C CA . PRO A 1 218 ? -4.999 -1.216 3.040 1.00 84.19 218 PRO A CA 1
ATOM 1707 C C . PRO A 1 218 ? -3.890 -0.465 3.813 1.00 84.19 218 PRO A C 1
ATOM 1709 O O . PRO A 1 218 ? -4.001 -0.306 5.034 1.00 84.19 218 PRO A O 1
ATOM 1712 N N . PRO A 1 219 ? -2.865 0.088 3.128 1.00 78.00 219 PRO A N 1
ATOM 1713 C CA . PRO A 1 219 ? -1.732 0.767 3.771 1.00 78.00 219 PRO A CA 1
ATOM 1714 C C . PRO A 1 219 ? -2.120 1.955 4.661 1.00 78.00 219 PRO A C 1
ATOM 1716 O O . PRO A 1 219 ? -1.432 2.238 5.639 1.00 78.00 219 PRO A O 1
ATOM 1719 N N . LEU A 1 220 ? -3.228 2.637 4.348 1.00 79.56 220 LEU A N 1
ATOM 1720 C CA . LEU A 1 220 ? -3.713 3.803 5.098 1.00 79.56 220 LEU A CA 1
ATOM 1721 C C . LEU A 1 220 ? -4.078 3.479 6.552 1.00 79.56 220 LEU A C 1
ATOM 1723 O O . LEU A 1 220 ? -3.998 4.354 7.410 1.00 79.56 220 LEU A O 1
ATOM 1727 N N . LEU A 1 221 ? -4.447 2.232 6.867 1.00 87.44 221 LEU A N 1
ATOM 1728 C CA . LEU A 1 221 ? -4.753 1.839 8.250 1.00 87.44 221 LEU A CA 1
ATOM 1729 C C . LEU A 1 221 ? -3.513 1.824 9.151 1.00 87.44 221 LEU A C 1
ATOM 1731 O O . LEU A 1 221 ? -3.643 1.856 10.373 1.00 87.44 221 LEU A O 1
ATOM 1735 N N . CYS A 1 222 ? -2.324 1.832 8.550 1.00 85.38 222 CYS A N 1
ATOM 1736 C CA . CYS A 1 222 ? -1.043 1.906 9.240 1.00 85.38 222 CYS A CA 1
ATOM 1737 C C . CYS A 1 222 ? -0.616 3.344 9.581 1.00 85.38 222 CYS A C 1
ATOM 1739 O O . CYS A 1 222 ? 0.388 3.537 10.266 1.00 85.38 222 CYS A O 1
ATOM 1741 N N . SER A 1 223 ? -1.343 4.353 9.091 1.00 74.50 223 SER A N 1
ATOM 1742 C CA . SER A 1 223 ? -1.023 5.776 9.221 1.00 74.50 223 SER A CA 1
ATOM 1743 C C . SER A 1 223 ? -2.268 6.546 9.674 1.00 74.50 223 SER A C 1
ATOM 1745 O O . SER A 1 223 ? -2.993 7.114 8.861 1.00 74.50 223 SER A O 1
ATOM 1747 N N . GLY A 1 224 ? -2.568 6.521 10.975 1.00 82.00 224 GLY A N 1
ATOM 1748 C CA . GLY A 1 224 ? -3.724 7.221 11.542 1.00 82.00 224 GLY A CA 1
ATOM 1749 C C . GLY A 1 224 ? -4.018 6.858 12.994 1.00 82.00 224 GLY A C 1
ATOM 1750 O O . GLY A 1 224 ? -3.222 6.193 13.657 1.00 82.00 224 GLY A O 1
ATOM 1751 N N . SER A 1 225 ? -5.183 7.276 13.497 1.00 87.19 225 SER A N 1
ATOM 1752 C CA . SER A 1 225 ? -5.587 7.037 14.891 1.00 87.19 225 SER A CA 1
ATOM 1753 C C . SER A 1 225 ? -5.746 5.550 15.221 1.00 87.19 225 SER A C 1
ATOM 1755 O O . SER A 1 225 ? -5.479 5.144 16.355 1.00 87.19 225 SER A O 1
ATOM 1757 N N . LEU A 1 226 ? -6.120 4.733 14.231 1.00 91.81 226 LEU A N 1
ATOM 1758 C CA . LEU A 1 226 ? -6.202 3.282 14.394 1.00 91.81 226 LEU A CA 1
ATOM 1759 C C . LEU A 1 226 ? -4.835 2.660 14.701 1.00 91.81 226 LEU A C 1
ATOM 1761 O O . LEU A 1 226 ? -4.722 1.849 15.616 1.00 91.81 226 LEU A O 1
ATOM 1765 N N . ALA A 1 227 ? -3.781 3.083 13.997 1.00 90.56 227 ALA A N 1
ATOM 1766 C CA . ALA A 1 227 ? -2.431 2.547 14.182 1.00 90.56 227 ALA A CA 1
ATOM 1767 C C . ALA A 1 227 ? -1.902 2.739 15.615 1.00 90.56 227 ALA A C 1
ATOM 1769 O O . ALA A 1 227 ? -1.114 1.933 16.112 1.00 90.56 227 ALA A O 1
ATOM 1770 N N . SER A 1 228 ? -2.381 3.785 16.292 1.00 90.25 228 SER A N 1
ATOM 1771 C CA . SER A 1 228 ? -2.045 4.103 17.680 1.00 90.25 228 SER A CA 1
ATOM 1772 C C . SER A 1 228 ? -2.938 3.408 18.713 1.00 90.25 228 SER A C 1
ATOM 1774 O O . SER A 1 228 ? -2.609 3.446 19.896 1.00 90.25 228 SER A O 1
ATOM 1776 N N . SER A 1 229 ? -4.051 2.785 18.325 1.00 94.94 229 SER A N 1
ATOM 1777 C CA . SER A 1 229 ? -5.012 2.181 19.265 1.00 94.94 229 SER A CA 1
ATOM 1778 C C . SER A 1 229 ? -5.128 0.661 19.150 1.00 94.94 229 SER A C 1
ATOM 1780 O O . SER A 1 229 ? -5.402 0.007 20.159 1.00 94.94 229 SER A O 1
ATOM 1782 N N . LEU A 1 230 ? -4.865 0.098 17.969 1.00 97.81 230 LEU A N 1
ATOM 1783 C CA . LEU A 1 230 ? -5.047 -1.321 17.684 1.00 97.81 230 LEU A CA 1
ATOM 1784 C C . LEU A 1 230 ? -4.037 -2.199 18.443 1.00 97.81 230 LEU A C 1
ATOM 1786 O O . LEU A 1 230 ? -2.827 -1.990 18.363 1.00 97.81 230 LEU A O 1
ATOM 1790 N N . LYS A 1 231 ? -4.551 -3.200 19.164 1.00 98.31 231 LYS A N 1
ATOM 1791 C CA . LYS A 1 231 ? -3.785 -4.160 19.979 1.00 98.31 231 LYS A CA 1
ATOM 1792 C C . LYS A 1 231 ? -3.965 -5.603 19.523 1.00 98.31 231 LYS A C 1
ATOM 1794 O O . LYS A 1 231 ? -3.032 -6.392 19.644 1.00 98.31 231 LYS A O 1
ATOM 1799 N N . LEU A 1 232 ? -5.140 -5.948 19.008 1.00 98.62 232 LEU A N 1
ATOM 1800 C CA . LEU A 1 232 ? -5.443 -7.271 18.476 1.00 98.62 232 LEU A CA 1
ATOM 1801 C C . LEU A 1 232 ? -5.968 -7.129 17.054 1.00 98.62 232 LEU A C 1
ATOM 1803 O O . LEU A 1 232 ? -6.952 -6.423 16.819 1.00 98.62 232 LEU A O 1
ATOM 1807 N N . LEU A 1 233 ? -5.312 -7.826 16.133 1.00 98.62 233 LEU A N 1
ATOM 1808 C CA . LEU A 1 233 ? -5.723 -7.940 14.745 1.00 98.62 233 LEU A CA 1
ATOM 1809 C C . LEU A 1 233 ? -5.794 -9.415 14.363 1.00 98.62 233 LEU A C 1
ATOM 1811 O O . LEU A 1 233 ? -4.785 -10.121 14.394 1.00 98.62 233 LEU A O 1
ATOM 1815 N N . ASP A 1 234 ? -6.990 -9.858 13.997 1.00 98.62 234 ASP A N 1
ATOM 1816 C CA . ASP A 1 234 ? -7.229 -11.199 13.477 1.00 98.62 234 ASP A CA 1
ATOM 1817 C C . ASP A 1 234 ? -7.700 -11.108 12.023 1.00 98.62 234 ASP A C 1
ATOM 1819 O O . ASP A 1 234 ? -8.774 -10.579 11.733 1.00 98.62 234 ASP A O 1
ATOM 1823 N N . LEU A 1 235 ? -6.857 -11.595 11.119 1.00 98.38 235 LEU A N 1
ATOM 1824 C CA . LEU A 1 235 ? -7.066 -11.706 9.678 1.00 98.38 235 LEU A CA 1
ATOM 1825 C C . LEU A 1 235 ? -7.005 -13.173 9.226 1.00 98.38 235 LEU A C 1
ATOM 1827 O O . LEU A 1 235 ? -6.840 -13.433 8.034 1.00 98.38 235 LEU A O 1
ATOM 1831 N N . SER A 1 236 ? -7.097 -14.132 10.150 1.00 98.38 236 SER A N 1
ATOM 1832 C CA . SER A 1 236 ? -7.001 -15.559 9.830 1.00 98.38 236 SER A CA 1
ATOM 1833 C C . SER A 1 236 ? -8.069 -16.002 8.818 1.00 98.38 236 SER A C 1
ATOM 1835 O O . SER A 1 236 ? -9.117 -15.371 8.701 1.00 98.38 236 SER A O 1
ATOM 1837 N N . GLN A 1 237 ? -7.821 -17.066 8.055 1.00 98.06 237 GLN A N 1
ATOM 1838 C CA . GLN A 1 237 ? -8.785 -17.622 7.093 1.00 98.06 237 GLN A CA 1
ATOM 1839 C C . GLN A 1 237 ? -9.306 -16.567 6.099 1.00 98.06 237 GLN A C 1
ATOM 1841 O O . GLN A 1 237 ? -10.501 -16.270 6.027 1.00 98.06 237 GLN A O 1
ATOM 1846 N N . ASN A 1 238 ? -8.380 -15.947 5.373 1.00 97.94 238 ASN A N 1
ATOM 1847 C CA . ASN A 1 238 ? -8.656 -14.964 4.325 1.00 97.94 238 ASN A CA 1
ATOM 1848 C C . ASN A 1 238 ? -7.805 -15.288 3.075 1.00 97.94 238 ASN A C 1
ATOM 1850 O O . ASN A 1 238 ? -7.245 -16.374 2.938 1.00 97.94 238 ASN A O 1
ATOM 1854 N N . GLU A 1 239 ? -7.723 -14.370 2.112 1.00 92.12 239 GLU A N 1
ATOM 1855 C CA . GLU A 1 239 ? -6.992 -14.543 0.850 1.00 92.12 239 GLU A CA 1
ATOM 1856 C C . GLU A 1 239 ? -5.795 -13.577 0.731 1.00 92.12 239 GLU A C 1
ATOM 1858 O O . GLU A 1 239 ? -5.384 -13.236 -0.382 1.00 92.12 239 GLU A O 1
ATOM 1863 N N . ILE A 1 240 ? -5.243 -13.108 1.856 1.00 91.38 240 ILE A N 1
ATOM 1864 C CA . ILE A 1 240 ? -4.195 -12.080 1.875 1.00 91.38 240 ILE A CA 1
ATOM 1865 C C . ILE A 1 240 ? -2.876 -12.656 1.369 1.00 91.38 240 ILE A C 1
ATOM 1867 O O . ILE A 1 240 ? -2.396 -13.663 1.887 1.00 91.38 240 ILE A O 1
ATOM 1871 N N . LYS A 1 241 ? -2.276 -11.995 0.371 1.00 84.62 241 LYS A N 1
ATOM 1872 C CA . LYS A 1 241 ? -0.988 -12.403 -0.221 1.00 84.62 241 LYS A CA 1
ATOM 1873 C C . LYS A 1 241 ? 0.217 -11.618 0.277 1.00 84.62 241 LYS A C 1
ATOM 1875 O O . LYS A 1 241 ? 1.312 -12.165 0.368 1.00 84.62 241 LYS A O 1
ATOM 1880 N N . LEU A 1 242 ? 0.022 -10.335 0.568 1.00 81.56 242 LEU A N 1
ATOM 1881 C CA . LEU A 1 242 ? 1.070 -9.411 0.988 1.00 81.56 242 LEU A CA 1
ATOM 1882 C C . LEU A 1 242 ? 0.520 -8.453 2.044 1.00 81.56 242 LEU A C 1
ATOM 1884 O O . LEU A 1 242 ? -0.650 -8.066 2.008 1.00 81.56 242 LEU A O 1
ATOM 1888 N N . LEU A 1 243 ? 1.397 -8.031 2.950 1.00 85.44 243 LEU A N 1
ATOM 1889 C CA . LEU A 1 243 ? 1.160 -6.905 3.848 1.00 85.44 243 LEU A CA 1
ATOM 1890 C C . LEU A 1 243 ? 1.994 -5.707 3.379 1.00 85.44 243 LEU A C 1
ATOM 1892 O O . LEU A 1 243 ? 3.123 -5.894 2.917 1.00 85.44 243 LEU A O 1
ATOM 1896 N N . PRO A 1 244 ? 1.487 -4.471 3.505 1.00 80.38 244 PRO A N 1
ATOM 1897 C CA . PRO A 1 244 ? 2.258 -3.296 3.127 1.00 80.38 244 PRO A CA 1
ATOM 1898 C C . PRO A 1 244 ? 3.474 -3.112 4.041 1.00 80.38 244 PRO A C 1
ATOM 1900 O O . PRO A 1 244 ? 3.431 -3.446 5.222 1.00 80.38 244 PRO A O 1
ATOM 1903 N N . VAL A 1 245 ? 4.549 -2.499 3.536 1.00 74.69 245 VAL A N 1
ATOM 1904 C CA . VAL A 1 245 ? 5.749 -2.196 4.350 1.00 74.69 245 VAL A CA 1
ATOM 1905 C C . VAL A 1 245 ? 5.425 -1.320 5.566 1.00 74.69 245 VAL A C 1
ATOM 1907 O O . VAL A 1 245 ? 6.033 -1.466 6.627 1.00 74.69 245 VAL A O 1
ATOM 1910 N N . THR A 1 246 ? 4.403 -0.466 5.443 1.00 80.88 246 THR A N 1
ATOM 1911 C CA . THR A 1 246 ? 3.893 0.385 6.522 1.00 80.88 246 THR A CA 1
ATOM 1912 C C . THR A 1 246 ? 3.180 -0.396 7.622 1.00 80.88 246 THR A C 1
ATOM 1914 O O . THR A 1 246 ? 2.985 0.157 8.697 1.00 80.88 246 THR A O 1
ATOM 1917 N N . PHE A 1 247 ? 2.831 -1.673 7.424 1.00 87.25 247 PHE A N 1
ATOM 1918 C CA . PHE A 1 247 ? 2.184 -2.520 8.439 1.00 87.25 247 PHE A CA 1
ATOM 1919 C C . PHE A 1 247 ? 2.962 -2.556 9.761 1.00 87.25 247 PHE A C 1
ATOM 1921 O O . PHE A 1 247 ? 2.385 -2.558 10.847 1.00 87.25 247 PHE A O 1
ATOM 1928 N N . CYS A 1 248 ? 4.287 -2.451 9.679 1.00 88.94 248 CYS A N 1
ATOM 1929 C CA . CYS A 1 248 ? 5.188 -2.369 10.825 1.00 88.94 248 CYS A CA 1
ATOM 1930 C C . CYS A 1 248 ? 5.031 -1.090 11.676 1.00 88.94 248 CYS A C 1
ATOM 1932 O O . CYS A 1 248 ? 5.686 -0.964 12.712 1.00 88.94 248 CYS A O 1
ATOM 1934 N N . ASN A 1 249 ? 4.183 -0.139 11.266 1.00 88.31 249 ASN A N 1
ATOM 1935 C CA . ASN A 1 249 ? 3.851 1.067 12.027 1.00 88.31 249 ASN A CA 1
ATOM 1936 C C . ASN A 1 249 ? 2.777 0.830 13.102 1.00 88.31 249 ASN A C 1
ATOM 1938 O O . ASN A 1 249 ? 2.589 1.700 13.954 1.00 88.31 249 ASN A O 1
ATOM 1942 N N . LEU A 1 250 ? 2.120 -0.338 13.124 1.00 94.06 250 LEU A N 1
ATOM 1943 C CA . LEU A 1 250 ? 1.156 -0.749 14.156 1.00 94.06 250 LEU A CA 1
ATOM 1944 C C . LEU A 1 250 ? 1.862 -1.104 15.484 1.00 94.06 250 LEU A C 1
ATOM 1946 O O . LEU A 1 250 ? 1.763 -2.213 15.998 1.00 94.06 250 LEU A O 1
ATOM 1950 N N . LYS A 1 251 ? 2.616 -0.160 16.057 1.00 91.44 251 LYS A N 1
ATOM 1951 C CA . LYS A 1 251 ? 3.542 -0.388 17.187 1.00 91.44 251 LYS A CA 1
ATOM 1952 C C . LYS A 1 251 ? 2.867 -0.872 18.473 1.00 91.44 251 LYS A C 1
ATOM 1954 O O . LYS A 1 251 ? 3.549 -1.418 19.335 1.00 91.44 251 LYS A O 1
ATOM 1959 N N . ASN A 1 252 ? 1.561 -0.651 18.620 1.00 95.81 252 ASN A N 1
ATOM 1960 C CA . ASN A 1 252 ? 0.778 -1.069 19.787 1.00 95.81 252 ASN A CA 1
ATOM 1961 C C . ASN A 1 252 ? 0.145 -2.456 19.635 1.00 95.81 252 ASN A C 1
ATOM 1963 O O . ASN A 1 252 ? -0.503 -2.924 20.572 1.00 95.81 252 ASN A O 1
ATOM 1967 N N . LEU A 1 253 ? 0.360 -3.120 18.497 1.00 98.06 253 LEU A N 1
ATOM 1968 C CA . LEU A 1 253 ? -0.144 -4.458 18.249 1.00 98.06 253 LEU A CA 1
ATOM 1969 C C . LEU A 1 253 ? 0.540 -5.468 19.180 1.00 98.06 253 LEU A C 1
ATOM 1971 O O . LEU A 1 253 ? 1.765 -5.519 19.257 1.00 98.06 253 LEU A O 1
ATOM 1975 N N . VAL A 1 254 ? -0.270 -6.258 19.880 1.00 98.38 254 VAL A N 1
ATOM 1976 C CA . VAL A 1 254 ? 0.139 -7.298 20.838 1.00 98.38 254 VAL A CA 1
ATOM 1977 C C . VAL A 1 254 ? -0.156 -8.688 20.277 1.00 98.38 254 VAL A C 1
ATOM 1979 O O . VAL A 1 254 ? 0.669 -9.593 20.406 1.00 98.38 254 VAL A O 1
ATOM 1982 N N . HIS A 1 255 ? -1.305 -8.839 19.612 1.00 98.56 255 HIS A N 1
ATOM 1983 C CA . HIS A 1 255 ? -1.753 -10.086 19.000 1.00 98.56 255 HIS A CA 1
ATOM 1984 C C . HIS A 1 255 ? -1.970 -9.894 17.501 1.00 98.56 255 HIS A C 1
ATOM 1986 O O . HIS A 1 255 ? -2.775 -9.052 17.093 1.00 98.56 255 HIS A O 1
ATOM 1992 N N . LEU A 1 256 ? -1.287 -10.710 16.701 1.00 98.56 256 LEU A N 1
ATOM 1993 C CA . LEU A 1 256 ? -1.471 -10.780 15.261 1.00 98.56 256 LEU A CA 1
ATOM 1994 C C . LEU A 1 256 ? -1.737 -12.220 14.831 1.00 98.56 256 LEU A C 1
ATOM 1996 O O . LEU A 1 256 ? -0.872 -13.081 14.987 1.00 98.56 256 LEU A O 1
ATOM 2000 N N . LYS A 1 257 ? -2.919 -12.455 14.259 1.00 98.44 257 LYS A N 1
ATOM 2001 C CA . LYS A 1 257 ? -3.282 -13.723 13.623 1.00 98.44 257 LYS A CA 1
ATOM 2002 C C . LYS A 1 257 ? -3.530 -13.504 12.140 1.00 98.44 257 LYS A C 1
ATOM 2004 O O . LYS A 1 257 ? -4.373 -12.688 11.777 1.00 98.44 257 LYS A O 1
ATOM 2009 N N . ILE A 1 258 ? -2.793 -14.208 11.292 1.00 97.69 258 ILE A N 1
ATOM 2010 C CA . ILE A 1 258 ? -2.946 -14.210 9.828 1.00 97.69 258 ILE A CA 1
ATOM 2011 C C . ILE A 1 258 ? -2.815 -15.654 9.316 1.00 97.69 258 ILE A C 1
ATOM 2013 O O . ILE A 1 258 ? -2.310 -15.914 8.227 1.00 97.69 258 ILE A O 1
ATOM 2017 N N . ASP A 1 259 ? -3.239 -16.625 10.120 1.00 97.38 259 ASP A N 1
ATOM 2018 C CA . ASP A 1 259 ? -3.199 -18.041 9.754 1.00 97.38 259 ASP A CA 1
ATOM 2019 C C . ASP A 1 259 ? -4.111 -18.325 8.560 1.00 97.38 259 ASP A C 1
ATOM 2021 O O . ASP A 1 259 ? -5.081 -17.598 8.338 1.00 97.38 259 ASP A O 1
ATOM 2025 N N . GLN A 1 260 ? -3.840 -19.388 7.806 1.00 97.38 260 GLN A N 1
ATOM 2026 C CA . GLN A 1 260 ? -4.684 -19.839 6.691 1.00 97.38 260 GLN A CA 1
ATOM 2027 C C . GLN A 1 260 ? -4.968 -18.710 5.687 1.00 97.38 260 GLN A C 1
ATOM 2029 O O . GLN A 1 260 ? -6.112 -18.348 5.412 1.00 97.38 260 GLN A O 1
ATOM 2034 N N . ASN A 1 261 ? -3.898 -18.106 5.182 1.00 96.00 261 ASN A N 1
ATOM 2035 C CA . ASN A 1 261 ? -3.936 -17.085 4.141 1.00 96.00 261 ASN A CA 1
ATOM 2036 C C . ASN A 1 261 ? -3.042 -17.528 2.968 1.00 96.00 261 ASN A C 1
ATOM 2038 O O . ASN A 1 261 ? -2.720 -18.705 2.811 1.00 96.00 261 ASN A O 1
ATOM 2042 N N . LYS A 1 262 ? -2.672 -16.600 2.083 1.00 89.38 262 LYS A N 1
ATOM 2043 C CA . LYS A 1 262 ? -1.779 -16.855 0.941 1.00 89.38 262 LYS A CA 1
ATOM 2044 C C . LYS A 1 262 ? -0.504 -16.019 1.052 1.00 89.38 262 LYS A C 1
ATOM 2046 O O . LYS A 1 262 ? 0.050 -15.615 0.032 1.00 89.38 262 LYS A O 1
ATOM 2051 N N . LEU A 1 263 ? -0.088 -15.701 2.281 1.00 89.69 263 LEU A N 1
ATOM 2052 C CA . LEU A 1 263 ? 0.973 -14.741 2.551 1.00 89.69 263 LEU A CA 1
ATOM 2053 C C . LEU A 1 263 ? 2.308 -15.272 2.023 1.00 89.69 263 LEU A C 1
ATOM 2055 O O . LEU A 1 263 ? 2.759 -16.328 2.457 1.00 89.69 263 LEU A O 1
ATOM 2059 N N . LEU A 1 264 ? 2.928 -14.533 1.103 1.00 82.19 264 LEU A N 1
ATOM 2060 C CA . LEU A 1 264 ? 4.207 -14.903 0.481 1.00 82.19 264 LEU A CA 1
ATOM 2061 C C . LEU A 1 264 ? 5.406 -14.534 1.364 1.00 82.19 264 LEU A C 1
ATOM 2063 O O . LEU A 1 264 ? 6.428 -15.217 1.373 1.00 82.19 264 LEU A O 1
ATOM 2067 N N . MET A 1 265 ? 5.274 -13.438 2.112 1.00 83.62 265 MET A N 1
ATOM 2068 C CA . MET A 1 265 ? 6.300 -12.918 3.010 1.00 83.62 265 MET A CA 1
ATOM 2069 C C . MET A 1 265 ? 5.699 -12.012 4.080 1.00 83.62 265 MET A C 1
ATOM 2071 O O . MET A 1 265 ? 4.664 -11.372 3.876 1.00 83.62 265 MET A O 1
ATOM 2075 N N . LEU A 1 266 ? 6.390 -11.919 5.213 1.00 89.12 266 LEU A N 1
ATOM 2076 C CA . LEU A 1 266 ? 6.153 -10.870 6.197 1.00 89.12 266 LEU A CA 1
ATOM 2077 C C . LEU A 1 266 ? 6.976 -9.627 5.830 1.00 89.12 266 LEU A C 1
ATOM 2079 O O . LEU A 1 266 ? 8.080 -9.766 5.311 1.00 89.12 266 LEU A O 1
ATOM 2083 N N . PRO A 1 267 ? 6.508 -8.405 6.139 1.00 88.44 267 PRO A N 1
ATOM 2084 C CA . PRO A 1 267 ? 7.290 -7.201 5.894 1.00 88.44 267 PRO A CA 1
ATOM 2085 C C . PRO A 1 267 ? 8.685 -7.274 6.534 1.00 88.44 267 PRO A C 1
ATOM 2087 O O . PRO A 1 267 ? 8.828 -7.600 7.715 1.00 88.44 267 PRO A O 1
ATOM 2090 N N . ILE A 1 268 ? 9.714 -6.870 5.791 1.00 81.56 268 ILE A N 1
ATOM 2091 C CA . ILE A 1 268 ? 11.129 -6.901 6.208 1.00 81.56 268 ILE A CA 1
ATOM 2092 C C . ILE A 1 268 ? 11.394 -6.339 7.617 1.00 81.56 268 ILE A C 1
ATOM 2094 O O . ILE A 1 268 ? 12.253 -6.823 8.356 1.00 81.56 268 ILE A O 1
ATOM 2098 N N . ASN A 1 269 ? 10.628 -5.327 8.025 1.00 86.38 269 ASN A N 1
ATOM 2099 C CA . ASN A 1 269 ? 10.762 -4.629 9.299 1.00 86.38 269 ASN A CA 1
ATOM 2100 C C . ASN A 1 269 ? 9.759 -5.107 10.367 1.00 86.38 269 ASN A C 1
ATOM 2102 O O . ASN A 1 269 ? 9.464 -4.342 11.284 1.00 86.38 269 ASN A O 1
ATOM 2106 N N . THR A 1 270 ? 9.224 -6.332 10.278 1.00 91.50 270 THR A N 1
ATOM 2107 C CA . THR A 1 270 ? 8.242 -6.873 11.249 1.00 91.50 270 THR A CA 1
ATOM 2108 C C . THR A 1 270 ? 8.737 -6.777 12.699 1.00 91.50 270 THR A C 1
ATOM 2110 O O . THR A 1 270 ? 7.952 -6.524 13.610 1.00 91.50 270 THR A O 1
ATOM 2113 N N . GLY A 1 271 ? 10.055 -6.823 12.919 1.00 89.38 271 GLY A N 1
ATOM 2114 C CA . GLY A 1 271 ? 10.679 -6.546 14.217 1.00 89.38 271 GLY A CA 1
ATOM 2115 C C . GLY A 1 271 ? 10.418 -5.162 14.831 1.00 89.38 271 GLY A C 1
ATOM 2116 O O . GLY A 1 271 ? 10.785 -4.934 15.980 1.00 89.38 271 GLY A O 1
ATOM 2117 N N . ASN A 1 272 ? 9.816 -4.219 14.098 1.00 90.06 272 ASN A N 1
ATOM 2118 C CA . ASN A 1 272 ? 9.423 -2.907 14.621 1.00 90.06 272 ASN A CA 1
ATOM 2119 C C . ASN A 1 272 ? 8.099 -2.938 15.404 1.00 90.06 272 ASN A C 1
ATOM 2121 O O . ASN A 1 272 ? 7.782 -1.958 16.083 1.00 90.06 272 ASN A O 1
ATOM 2125 N N . LEU A 1 273 ? 7.349 -4.044 15.351 1.00 94.69 273 LEU A N 1
ATOM 2126 C CA . LEU A 1 273 ? 6.158 -4.283 16.171 1.00 94.69 273 LEU A CA 1
ATOM 2127 C C . LEU A 1 273 ? 6.570 -4.611 17.620 1.00 94.69 273 LEU A C 1
ATOM 2129 O O . LEU A 1 273 ? 6.371 -5.714 18.109 1.00 94.69 273 LEU A O 1
ATOM 2133 N N . SER A 1 274 ? 7.191 -3.657 18.318 1.00 90.75 274 SER A N 1
ATOM 2134 C CA . SER A 1 274 ? 7.888 -3.884 19.598 1.00 90.75 274 SER A CA 1
ATOM 2135 C C . SER A 1 274 ? 7.012 -4.411 20.745 1.00 90.75 274 SER A C 1
ATOM 2137 O O . SER A 1 274 ? 7.529 -4.990 21.703 1.00 90.75 274 SER A O 1
ATOM 2139 N N . ASN A 1 275 ? 5.695 -4.197 20.673 1.00 96.31 275 ASN A N 1
ATOM 2140 C CA . ASN A 1 275 ? 4.737 -4.700 21.660 1.00 96.31 275 ASN A CA 1
ATOM 2141 C C . ASN A 1 275 ? 4.135 -6.062 21.292 1.00 96.31 275 ASN A C 1
ATOM 2143 O O . ASN A 1 275 ? 3.368 -6.603 22.087 1.00 96.31 275 ASN A O 1
ATOM 2147 N N . LEU A 1 276 ? 4.487 -6.624 20.131 1.00 98.00 276 LEU A N 1
ATOM 2148 C CA . LEU A 1 276 ? 3.958 -7.906 19.690 1.00 98.00 276 LEU A CA 1
ATOM 2149 C C . LEU A 1 276 ? 4.416 -9.007 20.650 1.00 98.00 276 LEU A C 1
ATOM 2151 O O . LEU A 1 276 ? 5.576 -9.042 21.072 1.00 98.00 276 LEU A O 1
ATOM 2155 N N . ARG A 1 277 ? 3.478 -9.875 21.022 1.00 97.50 277 ARG A N 1
ATOM 2156 C CA . ARG A 1 277 ? 3.697 -11.026 21.908 1.00 97.50 277 ARG A CA 1
ATOM 2157 C C . ARG A 1 277 ? 3.199 -12.324 21.294 1.00 97.50 277 ARG A C 1
ATOM 2159 O O . ARG A 1 277 ? 3.790 -13.368 21.534 1.00 97.50 277 ARG A O 1
ATOM 2166 N N . PHE A 1 278 ? 2.162 -12.255 20.465 1.00 98.12 278 PHE A N 1
ATOM 2167 C CA . PHE A 1 278 ? 1.575 -13.421 19.816 1.00 98.12 278 PHE A CA 1
ATOM 2168 C C . PHE A 1 278 ? 1.556 -13.194 18.309 1.00 98.12 278 PHE A C 1
ATOM 2170 O O . PHE A 1 278 ? 0.895 -12.265 17.837 1.00 98.12 278 PHE A O 1
ATOM 2177 N N . LEU A 1 279 ? 2.283 -14.035 17.576 1.00 97.88 279 LEU A N 1
ATOM 2178 C CA . LEU A 1 279 ? 2.323 -14.030 16.117 1.00 97.88 279 LEU A CA 1
ATOM 2179 C C . LEU A 1 279 ? 1.914 -15.403 15.595 1.00 97.88 279 LEU A C 1
ATOM 2181 O O . LEU A 1 279 ? 2.568 -16.396 15.895 1.00 97.88 279 LEU A O 1
ATOM 2185 N N . SER A 1 280 ? 0.857 -15.437 14.797 1.00 97.25 280 SER A N 1
ATOM 2186 C CA . SER A 1 280 ? 0.358 -16.658 14.177 1.00 97.25 280 SER A CA 1
ATOM 2187 C C . SER A 1 280 ? 0.250 -16.441 12.670 1.00 97.25 280 SER A C 1
ATOM 2189 O O . SER A 1 280 ? -0.454 -15.534 12.213 1.00 97.25 280 SER A O 1
ATOM 2191 N N . THR A 1 281 ? 1.028 -17.207 11.908 1.00 96.50 281 THR A N 1
ATOM 2192 C CA . THR A 1 281 ? 1.093 -17.173 10.441 1.00 96.50 281 THR A CA 1
ATOM 2193 C C . THR A 1 281 ? 1.090 -18.582 9.851 1.00 96.50 281 THR A C 1
ATOM 2195 O O . THR A 1 281 ? 1.671 -18.800 8.782 1.00 96.50 281 THR A O 1
ATOM 2198 N N . SER A 1 282 ? 0.482 -19.556 10.531 1.00 95.81 282 SER A N 1
ATOM 2199 C CA . SER A 1 282 ? 0.453 -20.933 10.038 1.00 95.81 282 SER A CA 1
ATOM 2200 C C . SER A 1 282 ? -0.379 -21.069 8.769 1.00 95.81 282 SER A C 1
ATOM 2202 O O . SER A 1 282 ? -1.228 -20.223 8.482 1.00 95.81 282 SER A O 1
ATOM 2204 N N . HIS A 1 283 ? -0.118 -22.106 7.971 1.00 95.75 283 HIS A N 1
ATOM 2205 C CA . HIS A 1 283 ? -0.816 -22.353 6.703 1.00 95.75 283 HIS A CA 1
ATOM 2206 C C . HIS A 1 283 ? -0.771 -21.141 5.752 1.00 95.75 283 HIS A C 1
ATOM 2208 O O . HIS A 1 283 ? -1.800 -20.580 5.369 1.00 95.75 283 HIS A O 1
ATOM 2214 N N . ASN A 1 284 ? 0.437 -20.709 5.399 1.00 93.81 284 ASN A N 1
ATOM 2215 C CA . ASN A 1 284 ? 0.686 -19.636 4.434 1.00 93.81 284 ASN A CA 1
ATOM 2216 C C . ASN A 1 284 ? 1.707 -20.101 3.376 1.00 93.81 284 ASN A C 1
ATOM 2218 O O . ASN A 1 284 ? 1.961 -21.292 3.213 1.00 93.81 284 ASN A O 1
ATOM 2222 N N . GLN A 1 285 ? 2.259 -19.169 2.597 1.00 86.69 285 GLN A N 1
ATOM 2223 C CA . GLN A 1 285 ? 3.233 -19.437 1.535 1.00 86.69 285 GLN A CA 1
ATOM 2224 C C . GLN A 1 285 ? 4.595 -18.794 1.842 1.00 86.69 285 GLN A C 1
ATOM 2226 O O . GLN A 1 285 ? 5.328 -18.419 0.927 1.00 86.69 285 GLN A O 1
ATOM 2231 N N . LEU A 1 286 ? 4.934 -18.651 3.130 1.00 87.44 286 LEU A N 1
ATOM 2232 C CA . LEU A 1 286 ? 6.180 -18.025 3.558 1.00 87.44 286 LEU A CA 1
ATOM 2233 C C . LEU A 1 286 ? 7.375 -18.898 3.166 1.00 87.44 286 LEU A C 1
ATOM 2235 O O . LEU A 1 286 ? 7.522 -20.027 3.630 1.00 87.44 286 LEU A O 1
ATOM 2239 N N . ARG A 1 287 ? 8.256 -18.338 2.334 1.00 84.44 287 ARG A N 1
ATOM 2240 C CA . ARG A 1 287 ? 9.523 -18.970 1.931 1.00 84.44 287 ARG A CA 1
ATOM 2241 C C . ARG A 1 287 ? 10.677 -18.645 2.880 1.00 84.44 287 ARG A C 1
ATOM 2243 O O . ARG A 1 287 ? 11.573 -19.464 3.073 1.00 84.44 287 ARG A O 1
ATOM 2250 N N . VAL A 1 288 ? 10.640 -17.467 3.496 1.00 85.12 288 VAL A N 1
ATOM 2251 C CA . VAL A 1 288 ? 11.618 -16.967 4.473 1.00 85.12 288 VAL A CA 1
ATOM 2252 C C . VAL A 1 288 ? 10.911 -16.124 5.530 1.00 85.12 288 VAL A C 1
ATOM 2254 O O . VAL A 1 288 ? 9.830 -15.585 5.292 1.00 85.12 288 VAL A O 1
ATOM 2257 N N . LEU A 1 289 ? 11.531 -15.986 6.700 1.00 90.12 289 LEU A N 1
ATOM 2258 C CA . LEU A 1 289 ? 11.130 -15.013 7.715 1.00 90.12 289 LEU A CA 1
ATOM 2259 C C . LEU A 1 289 ? 12.011 -13.753 7.652 1.00 90.12 289 LEU A C 1
ATOM 2261 O O . LEU A 1 289 ? 13.198 -13.846 7.366 1.00 90.12 289 LEU A O 1
ATOM 2265 N N . PRO A 1 290 ? 11.516 -12.558 7.992 1.00 89.62 290 PRO A N 1
ATOM 2266 C CA . PRO A 1 290 ? 12.388 -11.397 8.085 1.00 89.62 290 PRO A CA 1
ATOM 2267 C C . PRO A 1 290 ? 13.290 -11.520 9.321 1.00 89.62 290 PRO A C 1
ATOM 2269 O O . PRO A 1 290 ? 12.799 -11.651 10.445 1.00 89.62 290 PRO A O 1
ATOM 2272 N N . TYR A 1 291 ? 14.615 -11.399 9.154 1.00 88.62 291 TYR A N 1
ATOM 2273 C CA . TYR A 1 291 ? 15.578 -11.492 10.265 1.00 88.62 291 TYR A CA 1
ATOM 2274 C C . TYR A 1 291 ? 15.292 -10.466 11.371 1.00 88.62 291 TYR A C 1
ATOM 2276 O O . TYR A 1 291 ? 15.657 -10.673 12.528 1.00 88.62 291 TYR A O 1
ATOM 2284 N N . SER A 1 292 ? 14.590 -9.370 11.058 1.00 89.56 292 SER A N 1
ATOM 2285 C CA . SER A 1 292 ? 14.147 -8.384 12.048 1.00 89.56 292 SER A CA 1
ATOM 2286 C C . SER A 1 292 ? 13.270 -8.966 13.164 1.00 89.56 292 SER A C 1
ATOM 2288 O O . SER A 1 292 ? 13.273 -8.387 14.249 1.00 89.56 292 SER A O 1
ATOM 2290 N N . LEU A 1 293 ? 12.606 -10.115 12.964 1.00 91.69 293 LEU A N 1
ATOM 2291 C CA . LEU A 1 293 ? 11.873 -10.826 14.022 1.00 91.69 293 LEU A CA 1
ATOM 2292 C C . LEU A 1 293 ? 12.747 -11.151 15.239 1.00 91.69 293 LEU A C 1
ATOM 2294 O O . LEU A 1 293 ? 12.232 -11.172 16.350 1.00 91.69 293 LEU A O 1
ATOM 2298 N N . SER A 1 294 ? 14.068 -11.282 15.065 1.00 88.25 294 SER A N 1
ATOM 2299 C CA . SER A 1 294 ? 15.031 -11.458 16.168 1.00 88.25 294 SER A CA 1
ATOM 2300 C C . SER A 1 294 ? 15.100 -10.296 17.167 1.00 88.25 294 SER A C 1
ATOM 2302 O O . SER A 1 294 ? 15.790 -10.402 18.178 1.00 88.25 294 SER A O 1
ATOM 2304 N N . LYS A 1 295 ? 14.410 -9.177 16.908 1.00 88.44 295 LYS A N 1
ATOM 2305 C CA . LYS A 1 295 ? 14.243 -8.072 17.867 1.00 88.44 295 LYS A CA 1
ATOM 2306 C C . LYS A 1 295 ? 13.079 -8.266 18.834 1.00 88.44 295 LYS A C 1
ATOM 2308 O O . LYS A 1 295 ? 12.985 -7.511 19.800 1.00 88.44 295 LYS A O 1
ATOM 2313 N N . LEU A 1 296 ? 12.152 -9.166 18.518 1.00 91.12 296 LEU A N 1
ATOM 2314 C CA . LEU A 1 296 ? 10.937 -9.368 19.294 1.00 91.12 296 LEU A CA 1
ATOM 2315 C C . LEU A 1 296 ? 11.181 -10.407 20.389 1.00 91.12 296 LEU A C 1
ATOM 2317 O O . LEU A 1 296 ? 11.930 -11.357 20.187 1.00 91.12 296 LEU A O 1
ATOM 2321 N N . ASN A 1 297 ? 10.492 -10.229 21.515 1.00 90.38 297 ASN A N 1
ATOM 2322 C CA . ASN A 1 297 ? 10.365 -11.232 22.567 1.00 90.38 297 ASN A CA 1
ATOM 2323 C C . ASN A 1 297 ? 8.902 -11.670 22.580 1.00 90.38 297 ASN A C 1
ATOM 2325 O O . ASN A 1 297 ? 8.055 -10.977 23.150 1.00 90.38 297 ASN A O 1
ATOM 2329 N N . LEU A 1 298 ? 8.606 -12.747 21.864 1.00 95.25 298 LEU A N 1
ATOM 2330 C CA . LEU A 1 298 ? 7.259 -13.282 21.735 1.00 95.25 298 LEU A CA 1
ATOM 2331 C C . LEU A 1 298 ? 6.967 -14.247 22.891 1.00 95.25 298 LEU A C 1
ATOM 2333 O O . LEU A 1 298 ? 7.843 -14.942 23.396 1.00 95.25 298 LEU A O 1
ATOM 2337 N N . ASP A 1 299 ? 5.705 -14.325 23.285 1.00 95.81 299 ASP A N 1
ATOM 2338 C CA . ASP A 1 299 ? 5.220 -15.371 24.181 1.00 95.81 299 ASP A CA 1
ATOM 2339 C C . ASP A 1 299 ? 4.887 -16.631 23.368 1.00 95.81 299 ASP A C 1
ATOM 2341 O O . ASP A 1 299 ? 5.163 -17.752 23.798 1.00 95.81 299 ASP A O 1
ATOM 2345 N N . SER A 1 300 ? 4.349 -16.443 22.155 1.00 96.19 300 SER A N 1
ATOM 2346 C CA . SER A 1 300 ? 4.010 -17.526 21.234 1.00 96.19 300 SER A CA 1
ATOM 2347 C C . SER A 1 300 ? 4.252 -17.145 19.777 1.00 96.19 300 SER A C 1
ATOM 2349 O O . SER A 1 300 ? 3.863 -16.055 19.341 1.00 96.19 300 SER A O 1
ATOM 2351 N N . ILE A 1 301 ? 4.816 -18.079 19.012 1.00 95.12 301 ILE A N 1
ATOM 2352 C CA . ILE A 1 301 ? 4.916 -18.006 17.554 1.00 95.12 301 ILE A CA 1
ATOM 2353 C C . ILE A 1 301 ? 4.407 -19.299 16.911 1.00 95.12 301 ILE A C 1
ATOM 2355 O O . ILE A 1 301 ? 4.815 -20.391 17.304 1.00 95.12 301 ILE A O 1
ATOM 2359 N N . ASP A 1 302 ? 3.539 -19.168 15.913 1.00 94.56 302 ASP A N 1
ATOM 2360 C CA . ASP A 1 302 ? 3.143 -20.269 15.036 1.00 94.56 302 ASP A CA 1
ATOM 2361 C C . ASP A 1 302 ? 3.472 -19.922 13.583 1.00 94.56 302 ASP A C 1
ATOM 2363 O O . ASP A 1 302 ? 2.942 -18.972 13.008 1.00 94.56 302 ASP A O 1
ATOM 2367 N N . VAL A 1 303 ? 4.393 -20.688 13.009 1.00 92.94 303 VAL A N 1
ATOM 2368 C CA . VAL A 1 303 ? 4.857 -20.579 11.618 1.00 92.94 303 VAL A CA 1
ATOM 2369 C C . VAL A 1 303 ? 4.750 -21.923 10.900 1.00 92.94 303 VAL A C 1
ATOM 2371 O O . VAL A 1 303 ? 5.348 -22.111 9.840 1.00 92.94 303 VAL A O 1
ATOM 2374 N N . SER A 1 304 ? 4.007 -22.870 11.477 1.00 91.62 304 SER A N 1
ATOM 2375 C CA . SER A 1 304 ? 3.793 -24.193 10.898 1.00 91.62 304 SER A CA 1
ATOM 2376 C C . SER A 1 304 ? 3.153 -24.120 9.511 1.00 91.62 304 SER A C 1
ATOM 2378 O O . SER A 1 304 ? 2.558 -23.109 9.132 1.00 91.62 304 SER A O 1
ATOM 2380 N N . GLU A 1 305 ? 3.300 -25.187 8.725 1.00 90.88 305 GLU A N 1
ATOM 2381 C CA . GLU A 1 305 ? 2.599 -25.319 7.440 1.00 90.88 305 GLU A CA 1
ATOM 2382 C C . GLU A 1 305 ? 2.923 -24.172 6.458 1.00 90.88 305 GLU A C 1
ATOM 2384 O O . GLU A 1 305 ? 2.045 -23.581 5.830 1.00 90.88 305 GLU A O 1
ATOM 2389 N N . ASN A 1 306 ? 4.214 -23.830 6.354 1.00 88.88 306 ASN A N 1
ATOM 2390 C CA . ASN A 1 306 ? 4.766 -22.883 5.383 1.00 88.88 306 ASN A CA 1
ATOM 2391 C C . ASN A 1 306 ? 5.911 -23.534 4.580 1.00 88.88 306 ASN A C 1
ATOM 2393 O O . ASN A 1 306 ? 6.732 -24.249 5.165 1.00 88.88 306 ASN A O 1
ATOM 2397 N N . PRO A 1 307 ? 6.017 -23.277 3.263 1.00 86.75 307 PRO A N 1
ATOM 2398 C CA . PRO A 1 307 ? 7.027 -23.875 2.390 1.00 86.75 307 PRO A CA 1
ATOM 2399 C C . PRO A 1 307 ? 8.376 -23.139 2.484 1.00 86.75 307 PRO A C 1
ATOM 2401 O O . PRO A 1 307 ? 8.828 -22.510 1.523 1.00 86.75 307 PRO A O 1
ATOM 2404 N N . PHE A 1 308 ? 9.025 -23.202 3.648 1.00 86.25 308 PHE A N 1
ATOM 2405 C CA . PHE A 1 308 ? 10.318 -22.551 3.866 1.00 86.25 308 PHE A CA 1
ATOM 2406 C C . PHE A 1 308 ? 11.409 -23.073 2.918 1.00 86.25 308 PHE A C 1
ATOM 2408 O O . PHE A 1 308 ? 11.495 -24.269 2.638 1.00 86.25 308 PHE A O 1
ATOM 2415 N N . LEU A 1 309 ? 12.268 -22.167 2.438 1.00 80.50 309 LEU A N 1
ATOM 2416 C CA . LEU A 1 309 ? 13.358 -22.497 1.520 1.00 80.50 309 LEU A CA 1
ATOM 2417 C C . LEU A 1 309 ? 14.361 -23.468 2.144 1.00 80.50 309 LEU A C 1
ATOM 2419 O O . LEU A 1 309 ? 14.908 -23.227 3.224 1.00 80.50 309 LEU A O 1
ATOM 2423 N N . ALA A 1 310 ? 14.669 -24.523 1.395 1.00 75.06 310 ALA A N 1
ATOM 2424 C CA . ALA A 1 310 ? 15.764 -25.425 1.706 1.00 75.06 310 ALA A CA 1
ATOM 2425 C C . ALA A 1 310 ? 17.128 -24.716 1.564 1.00 75.06 310 ALA A C 1
ATOM 2427 O O . ALA A 1 310 ? 17.269 -23.727 0.839 1.00 75.06 310 ALA A O 1
ATOM 2428 N N . GLN A 1 311 ? 18.122 -25.186 2.324 1.00 70.19 311 GLN A N 1
ATOM 2429 C CA . GLN A 1 311 ? 19.410 -24.505 2.500 1.00 70.19 311 GLN A CA 1
ATOM 2430 C C . GLN A 1 311 ? 20.248 -24.412 1.216 1.00 70.19 311 GLN A C 1
ATOM 2432 O O . GLN A 1 311 ? 20.998 -23.457 1.029 1.00 70.19 311 GLN A O 1
ATOM 2437 N N . ASP A 1 312 ? 20.088 -25.372 0.314 1.00 63.50 312 ASP A N 1
ATOM 2438 C CA . ASP A 1 312 ? 20.695 -25.426 -1.018 1.00 63.50 312 ASP A CA 1
ATOM 2439 C C . ASP A 1 312 ? 20.266 -24.267 -1.935 1.00 63.50 312 ASP A C 1
ATOM 2441 O O . ASP A 1 312 ? 20.986 -23.928 -2.871 1.00 63.50 312 ASP A O 1
ATOM 2445 N N . LYS A 1 313 ? 19.140 -23.609 -1.634 1.00 61.59 313 LYS A N 1
ATOM 2446 C CA . LYS A 1 313 ? 18.595 -22.483 -2.412 1.00 61.59 313 LYS A CA 1
ATOM 2447 C C . LYS A 1 313 ? 18.989 -21.105 -1.872 1.00 61.59 313 LYS A C 1
ATOM 2449 O O . LYS A 1 313 ? 18.412 -20.094 -2.270 1.00 61.59 313 LYS A O 1
ATOM 2454 N N . TRP A 1 314 ? 19.910 -21.031 -0.911 1.00 73.94 314 TRP A N 1
ATOM 2455 C CA . TRP A 1 314 ? 20.308 -19.751 -0.323 1.00 73.94 314 TRP A CA 1
ATOM 2456 C C . TRP A 1 314 ? 21.364 -19.071 -1.188 1.00 73.94 314 TRP A C 1
ATOM 2458 O O . TRP A 1 314 ? 22.478 -19.570 -1.356 1.00 73.94 314 TRP A O 1
ATOM 2468 N N . HIS A 1 315 ? 21.037 -17.886 -1.697 1.00 64.31 315 HIS A N 1
ATOM 2469 C CA . HIS A 1 315 ? 21.949 -17.090 -2.511 1.00 64.31 315 HIS A CA 1
ATOM 2470 C C . HIS A 1 315 ? 22.140 -15.699 -1.909 1.00 64.31 315 HIS A C 1
ATOM 2472 O O . HIS A 1 315 ? 21.200 -15.070 -1.424 1.00 64.31 315 HIS A O 1
ATOM 2478 N N . ASN A 1 316 ? 23.383 -15.216 -1.946 1.00 64.50 316 ASN A N 1
ATOM 2479 C CA . ASN A 1 316 ? 23.723 -13.864 -1.519 1.00 64.50 316 ASN A CA 1
ATOM 2480 C C . ASN A 1 316 ? 23.700 -12.941 -2.724 1.00 64.50 316 ASN A C 1
ATOM 2482 O O . ASN A 1 316 ? 24.423 -13.166 -3.692 1.00 64.50 316 ASN A O 1
ATOM 2486 N N . ILE A 1 317 ? 22.930 -11.867 -2.628 1.00 61.41 317 ILE A N 1
ATOM 2487 C CA . ILE A 1 317 ? 22.828 -10.869 -3.685 1.00 61.41 317 ILE A CA 1
ATOM 2488 C C . ILE A 1 317 ? 23.480 -9.591 -3.173 1.00 61.41 317 ILE A C 1
ATOM 2490 O O . ILE A 1 317 ? 22.931 -8.891 -2.324 1.00 61.41 317 ILE A O 1
ATOM 2494 N N . SER A 1 318 ? 24.685 -9.297 -3.664 1.00 68.12 318 SER A N 1
ATOM 2495 C CA . SER A 1 318 ? 25.417 -8.078 -3.312 1.00 68.12 318 SER A CA 1
ATOM 2496 C C . SER A 1 318 ? 25.169 -6.992 -4.353 1.00 68.12 318 SER A C 1
ATOM 2498 O O . SER A 1 318 ? 25.640 -7.102 -5.481 1.00 68.12 318 SER A O 1
ATOM 2500 N N . LYS A 1 319 ? 24.465 -5.924 -3.962 1.00 62.78 319 LYS A N 1
ATOM 2501 C CA . LYS A 1 319 ? 24.286 -4.696 -4.756 1.00 62.78 319 LYS A CA 1
ATOM 2502 C C . LYS A 1 319 ? 24.968 -3.500 -4.075 1.00 62.78 319 LYS A C 1
ATOM 2504 O O . LYS A 1 319 ? 24.443 -2.393 -4.080 1.00 62.78 319 LYS A O 1
ATOM 2509 N N . LEU A 1 320 ? 26.111 -3.712 -3.415 1.00 71.44 320 LEU A N 1
ATOM 2510 C CA . LEU A 1 320 ? 26.817 -2.629 -2.722 1.00 71.44 320 LEU A CA 1
ATOM 2511 C C . LEU A 1 320 ? 27.410 -1.630 -3.724 1.00 71.44 320 LEU A C 1
ATOM 2513 O O . LEU A 1 320 ? 28.404 -1.912 -4.388 1.00 71.44 320 LEU A O 1
ATOM 2517 N N . THR A 1 321 ? 26.823 -0.440 -3.771 1.00 73.75 321 THR A N 1
ATOM 2518 C CA . THR A 1 321 ? 27.271 0.715 -4.561 1.00 73.75 321 THR A CA 1
ATOM 2519 C C . THR A 1 321 ? 27.492 1.930 -3.656 1.00 73.75 321 THR A C 1
ATOM 2521 O O . THR A 1 321 ? 27.171 1.905 -2.463 1.00 73.75 321 THR A O 1
ATOM 2524 N N . VAL A 1 322 ? 28.064 3.012 -4.192 1.00 74.69 322 VAL A N 1
ATOM 2525 C CA . VAL A 1 322 ? 28.120 4.291 -3.467 1.00 74.69 322 VAL A CA 1
ATOM 2526 C C . VAL A 1 322 ? 26.684 4.812 -3.303 1.00 74.69 322 VAL A C 1
ATOM 2528 O O . VAL A 1 322 ? 26.018 4.997 -4.322 1.00 74.69 322 VAL A O 1
ATOM 2531 N N . PRO A 1 323 ? 26.187 5.035 -2.068 1.00 74.81 323 PRO A N 1
ATOM 2532 C CA . PRO A 1 323 ? 24.816 5.486 -1.871 1.00 74.81 323 PRO A CA 1
ATOM 2533 C C . PRO A 1 323 ? 24.588 6.864 -2.482 1.00 74.81 323 PRO A C 1
ATOM 2535 O O . PRO A 1 323 ? 25.423 7.760 -2.334 1.00 74.81 323 PRO A O 1
ATOM 2538 N N . SER A 1 324 ? 23.439 7.053 -3.126 1.00 79.94 324 SER A N 1
ATOM 2539 C CA . SER A 1 324 ? 23.067 8.361 -3.673 1.00 79.94 324 SER A CA 1
ATOM 2540 C C . SER A 1 324 ? 22.846 9.392 -2.556 1.00 79.94 324 SER A C 1
ATOM 2542 O O . SER A 1 324 ? 22.664 9.045 -1.384 1.00 79.94 324 SER A O 1
ATOM 2544 N N . VAL A 1 325 ? 22.803 10.682 -2.906 1.00 84.31 325 VAL A N 1
ATOM 2545 C CA . VAL A 1 325 ? 22.441 11.744 -1.946 1.00 84.31 325 VAL A CA 1
ATOM 2546 C C . VAL A 1 325 ? 21.049 11.489 -1.350 1.00 84.31 325 VAL A C 1
ATOM 2548 O O . VAL A 1 325 ? 20.867 11.644 -0.142 1.00 84.31 325 VAL A O 1
ATOM 2551 N N . LYS A 1 326 ? 20.098 11.001 -2.163 1.00 82.94 326 LYS A N 1
ATOM 2552 C CA . LYS A 1 326 ? 18.748 10.592 -1.735 1.00 82.94 326 LYS A CA 1
ATOM 2553 C C . LYS A 1 326 ? 18.804 9.492 -0.670 1.00 82.94 326 LYS A C 1
ATOM 2555 O O . LYS A 1 326 ? 18.144 9.596 0.363 1.00 82.94 326 LYS A O 1
ATOM 2560 N N . GLU A 1 327 ? 19.633 8.468 -0.871 1.00 83.69 327 GLU A N 1
ATOM 2561 C CA . GLU A 1 327 ? 19.831 7.403 0.119 1.00 83.69 327 GLU A CA 1
ATOM 2562 C C . GLU A 1 327 ? 20.522 7.905 1.384 1.00 83.69 327 GLU A C 1
ATOM 2564 O O . GLU A 1 327 ? 20.076 7.583 2.484 1.00 83.69 327 GLU A O 1
ATOM 2569 N N . CYS A 1 328 ? 21.563 8.730 1.258 1.00 88.31 328 CYS A N 1
ATOM 2570 C CA . CYS A 1 328 ? 22.236 9.340 2.403 1.00 88.31 328 CYS A CA 1
ATOM 2571 C C . CYS A 1 328 ? 21.260 10.170 3.256 1.00 88.31 328 CYS A C 1
ATOM 2573 O O . CYS A 1 328 ? 21.232 10.024 4.483 1.00 88.31 328 CYS A O 1
ATOM 2575 N N . ALA A 1 329 ? 20.415 10.983 2.614 1.00 89.69 329 ALA A N 1
ATOM 2576 C CA . ALA A 1 329 ? 19.366 11.753 3.274 1.00 89.69 329 ALA A CA 1
ATOM 2577 C C . ALA A 1 329 ? 18.326 10.836 3.937 1.00 89.69 329 ALA A C 1
ATOM 2579 O O . ALA A 1 329 ? 18.008 11.009 5.114 1.00 89.69 329 ALA A O 1
ATOM 2580 N N . GLY A 1 330 ? 17.858 9.799 3.236 1.00 87.69 330 GLY A N 1
ATOM 2581 C CA . GLY A 1 330 ? 16.915 8.824 3.786 1.00 87.69 330 GLY A CA 1
ATOM 2582 C C . GLY A 1 330 ? 17.469 8.067 4.998 1.00 87.69 330 GLY A C 1
ATOM 2583 O O . GLY A 1 330 ? 16.768 7.875 5.996 1.00 87.69 330 GLY A O 1
ATOM 2584 N N . ILE A 1 331 ? 18.753 7.695 4.962 1.00 89.44 331 ILE A N 1
ATOM 2585 C CA . ILE A 1 331 ? 19.453 7.066 6.088 1.00 89.44 331 ILE A CA 1
ATOM 2586 C C . ILE A 1 331 ? 19.487 8.032 7.273 1.00 89.44 331 ILE A C 1
ATOM 2588 O O . ILE A 1 331 ? 19.206 7.619 8.401 1.00 89.44 331 ILE A O 1
ATOM 2592 N N . ALA A 1 332 ? 19.797 9.311 7.041 1.00 91.44 332 ALA A N 1
ATOM 2593 C CA . ALA A 1 332 ? 19.814 10.328 8.086 1.00 91.44 332 ALA A CA 1
ATOM 2594 C C . ALA A 1 332 ? 18.427 10.519 8.720 1.00 91.44 332 ALA A C 1
ATOM 2596 O O . ALA A 1 332 ? 18.324 10.476 9.948 1.00 91.44 332 ALA A O 1
ATOM 2597 N N . VAL A 1 333 ? 17.368 10.634 7.912 1.00 91.81 333 VAL A N 1
ATOM 2598 C CA . VAL A 1 333 ? 15.968 10.738 8.363 1.00 91.81 333 VAL A CA 1
ATOM 2599 C C . VAL A 1 333 ? 15.594 9.565 9.273 1.00 91.81 333 VAL A C 1
ATOM 2601 O O . VAL A 1 333 ? 15.118 9.761 10.394 1.00 91.81 333 VAL A O 1
ATOM 2604 N N . LYS A 1 334 ? 15.881 8.328 8.845 1.00 88.50 334 LYS A N 1
ATOM 2605 C CA . LYS A 1 334 ? 15.574 7.119 9.629 1.00 88.50 334 LYS A CA 1
ATOM 2606 C C . LYS A 1 334 ? 16.410 6.999 10.894 1.00 88.50 334 LYS A C 1
ATOM 2608 O O . LYS A 1 334 ? 15.895 6.602 11.941 1.00 88.50 334 LYS A O 1
ATOM 2613 N N . LYS A 1 335 ? 17.693 7.359 10.825 1.00 88.75 335 LYS A N 1
ATOM 2614 C CA . LYS A 1 335 ? 18.615 7.324 11.966 1.00 88.75 335 LYS A CA 1
ATOM 2615 C C . LYS A 1 335 ? 18.201 8.303 13.065 1.00 88.75 335 LYS A C 1
ATOM 2617 O O . LYS A 1 335 ? 18.252 7.937 14.238 1.00 88.75 335 LYS A O 1
ATOM 2622 N N . HIS A 1 336 ? 17.749 9.499 12.691 1.00 88.69 336 HIS A N 1
ATOM 2623 C CA . HIS A 1 336 ? 17.282 10.524 13.629 1.00 88.69 336 HIS A CA 1
ATOM 2624 C C . HIS A 1 336 ? 15.793 10.396 13.977 1.00 88.69 336 HIS A C 1
ATOM 2626 O O . HIS A 1 336 ? 15.297 11.167 14.792 1.00 88.69 336 HIS A O 1
ATOM 2632 N N . LYS A 1 337 ? 15.092 9.396 13.418 1.00 86.81 337 LYS A N 1
ATOM 2633 C CA . LYS A 1 337 ? 13.654 9.164 13.621 1.00 86.81 337 LYS A CA 1
ATOM 2634 C C . LYS A 1 337 ? 12.819 10.416 13.332 1.00 86.81 337 LYS A C 1
ATOM 2636 O O . LYS A 1 337 ? 11.857 10.691 14.049 1.00 86.81 337 LYS A O 1
ATOM 2641 N N . CYS A 1 338 ? 13.201 11.173 12.305 1.00 87.38 338 CYS A N 1
ATOM 2642 C CA . CYS A 1 338 ? 12.440 12.341 11.884 1.00 87.38 338 CYS A CA 1
ATOM 2643 C C . CYS A 1 338 ? 11.020 11.903 11.508 1.00 87.38 338 CYS A C 1
ATOM 2645 O O . CYS A 1 338 ? 10.830 10.856 10.884 1.00 87.38 338 CYS A O 1
ATOM 2647 N N . VAL A 1 339 ? 10.029 12.691 11.913 1.00 82.00 339 VAL A N 1
ATOM 2648 C CA . VAL A 1 339 ? 8.633 12.450 11.549 1.00 82.00 339 VAL A CA 1
ATOM 2649 C C . VAL A 1 339 ? 8.430 12.899 10.107 1.00 82.00 339 VAL A C 1
ATOM 2651 O O . VAL A 1 339 ? 8.861 13.986 9.735 1.00 82.00 339 VAL A O 1
ATOM 2654 N N . TYR A 1 340 ? 7.777 12.062 9.308 1.00 83.56 340 TYR A N 1
ATOM 2655 C CA . TYR A 1 340 ? 7.390 12.372 7.938 1.00 83.56 340 TYR A CA 1
ATOM 2656 C C . TYR A 1 340 ? 6.023 11.748 7.642 1.00 83.56 340 TYR A C 1
ATOM 2658 O O . TYR A 1 340 ? 5.690 10.681 8.162 1.00 83.56 340 TYR A O 1
ATOM 2666 N N . TYR A 1 341 ? 5.219 12.442 6.846 1.00 75.06 341 TYR A N 1
ATOM 2667 C CA . TYR A 1 341 ? 3.933 11.989 6.318 1.00 75.06 341 TYR A CA 1
ATOM 2668 C C . TYR A 1 341 ? 3.604 12.816 5.070 1.00 75.06 341 TYR A C 1
ATOM 2670 O O . TYR A 1 341 ? 4.294 13.795 4.782 1.00 75.06 341 TYR A O 1
ATOM 2678 N N . LYS A 1 342 ? 2.570 12.408 4.329 1.00 65.50 342 LYS A N 1
ATOM 2679 C CA . LYS A 1 342 ? 2.236 12.952 3.003 1.00 65.50 342 LYS A CA 1
ATOM 2680 C C . LYS A 1 342 ? 1.965 14.462 2.977 1.00 65.50 342 LYS A C 1
ATOM 2682 O O . LYS A 1 342 ? 2.122 15.064 1.926 1.00 65.50 342 LYS A O 1
ATOM 2687 N N . ASP A 1 343 ? 1.605 15.064 4.112 1.00 74.81 343 ASP A N 1
ATOM 2688 C CA . ASP A 1 343 ? 1.386 16.516 4.205 1.00 74.81 343 ASP A CA 1
ATOM 2689 C C . ASP A 1 343 ? 2.684 17.303 4.500 1.00 74.81 343 ASP A C 1
ATOM 2691 O O . ASP A 1 343 ? 2.703 18.521 4.364 1.00 74.81 343 ASP A O 1
ATOM 2695 N N . LEU A 1 344 ? 3.768 16.632 4.925 1.00 78.81 344 LEU A N 1
ATOM 2696 C CA . LEU A 1 344 ? 5.079 17.252 5.195 1.00 78.81 344 LEU A CA 1
ATOM 2697 C C . LEU A 1 344 ? 6.032 17.167 4.003 1.00 78.81 344 LEU A C 1
ATOM 2699 O O . LEU A 1 344 ? 6.827 18.076 3.785 1.00 78.81 344 LEU A O 1
ATOM 2703 N N . ILE A 1 345 ? 6.022 16.034 3.301 1.00 81.88 345 ILE A N 1
ATOM 2704 C CA . ILE A 1 345 ? 6.915 15.758 2.174 1.00 81.88 345 ILE A CA 1
ATOM 2705 C C . ILE A 1 345 ? 6.143 15.021 1.071 1.00 81.88 345 ILE A C 1
ATOM 2707 O O . ILE A 1 345 ? 5.183 14.311 1.388 1.00 81.88 345 ILE A O 1
ATOM 2711 N N . PRO A 1 346 ? 6.592 15.110 -0.196 1.00 76.50 346 PRO A N 1
ATOM 2712 C CA . PRO A 1 346 ? 6.006 14.374 -1.311 1.00 76.50 346 PRO A CA 1
ATOM 2713 C C . PRO A 1 346 ? 5.735 12.894 -1.006 1.00 76.50 346 PRO A C 1
ATOM 2715 O O . PRO A 1 346 ? 6.528 12.208 -0.347 1.00 76.50 346 PRO A O 1
ATOM 2718 N N . SER A 1 347 ? 4.613 12.379 -1.519 1.00 60.12 347 SER A N 1
ATOM 2719 C CA . SER A 1 347 ? 4.181 10.994 -1.276 1.00 60.12 347 SER A CA 1
ATOM 2720 C C . SER A 1 347 ? 5.206 9.964 -1.763 1.00 60.12 347 SER A C 1
ATOM 2722 O O . SER A 1 347 ? 5.417 8.960 -1.081 1.00 60.12 347 SER A O 1
ATOM 2724 N N . SER A 1 348 ? 5.885 10.231 -2.881 1.00 61.00 348 SER A N 1
ATOM 2725 C CA . SER A 1 348 ? 6.981 9.405 -3.408 1.00 61.00 348 SER A CA 1
ATOM 2726 C C . SER A 1 348 ? 8.134 9.273 -2.405 1.00 61.00 348 SER A C 1
ATOM 2728 O O . SER A 1 348 ? 8.621 8.171 -2.149 1.00 61.00 348 SER A O 1
ATOM 2730 N N . LEU A 1 349 ? 8.509 10.364 -1.727 1.00 70.56 349 LEU A N 1
ATOM 2731 C CA . LEU A 1 349 ? 9.539 10.340 -0.685 1.00 70.56 349 LEU A CA 1
ATOM 2732 C C . LEU A 1 349 ? 9.089 9.590 0.572 1.00 70.56 349 LEU A C 1
ATOM 2734 O O . LEU A 1 349 ? 9.902 8.894 1.178 1.00 70.56 349 LEU A O 1
ATOM 2738 N N . CYS A 1 350 ? 7.810 9.677 0.953 1.00 68.06 350 CYS A N 1
ATOM 2739 C CA . CYS A 1 350 ? 7.270 8.853 2.040 1.00 68.06 350 CYS A CA 1
ATOM 2740 C C . CYS A 1 350 ? 7.403 7.359 1.718 1.00 68.06 350 CYS A C 1
ATOM 2742 O O . CYS A 1 350 ? 7.920 6.602 2.540 1.00 68.06 350 CYS A O 1
ATOM 2744 N N . VAL A 1 351 ? 7.000 6.953 0.508 1.00 65.44 351 VAL A N 1
ATOM 2745 C CA . VAL A 1 351 ? 7.114 5.565 0.037 1.00 65.44 351 VAL A CA 1
ATOM 2746 C C . VAL A 1 351 ? 8.574 5.125 0.031 1.00 65.44 351 VAL A C 1
ATOM 2748 O O . VAL A 1 351 ? 8.896 4.098 0.628 1.00 65.44 351 VAL A O 1
ATOM 2751 N N . PHE A 1 352 ? 9.468 5.933 -0.547 1.00 75.00 352 PHE A N 1
ATOM 2752 C CA . PHE A 1 352 ? 10.907 5.680 -0.541 1.00 75.00 352 PHE A CA 1
ATOM 2753 C C . PHE A 1 352 ? 11.424 5.445 0.879 1.00 75.00 352 PHE A C 1
ATOM 2755 O O . PHE A 1 352 ? 12.021 4.403 1.149 1.00 75.00 352 PHE A O 1
ATOM 2762 N N . LEU A 1 353 ? 11.145 6.358 1.815 1.00 81.06 353 LEU A N 1
ATOM 2763 C CA . LEU A 1 353 ? 11.554 6.220 3.210 1.00 81.06 353 LEU A CA 1
ATOM 2764 C C . LEU A 1 353 ? 10.983 4.943 3.834 1.00 81.06 353 LEU A C 1
ATOM 2766 O O . LEU A 1 353 ? 11.687 4.249 4.566 1.00 81.06 353 LEU A O 1
ATOM 2770 N N . ASP A 1 354 ? 9.737 4.583 3.559 1.00 75.12 354 ASP A N 1
ATOM 2771 C CA . ASP A 1 354 ? 9.112 3.376 4.106 1.00 75.12 354 ASP A CA 1
ATOM 2772 C C . ASP A 1 354 ? 9.751 2.069 3.607 1.00 75.12 354 ASP A C 1
ATOM 2774 O O . ASP A 1 354 ? 9.717 1.071 4.331 1.00 75.12 354 ASP A O 1
ATOM 2778 N N . THR A 1 355 ? 10.440 2.080 2.460 1.00 75.00 355 THR A N 1
ATOM 2779 C CA . THR A 1 355 ? 11.230 0.929 1.974 1.00 75.00 355 THR A CA 1
ATOM 2780 C C . THR A 1 355 ? 12.561 0.713 2.706 1.00 75.00 355 THR A C 1
ATOM 2782 O O . THR A 1 355 ? 13.246 -0.280 2.450 1.00 75.00 355 THR A O 1
ATOM 2785 N N . ALA A 1 356 ? 12.949 1.616 3.618 1.00 84.25 356 ALA A N 1
ATOM 2786 C CA . ALA A 1 356 ? 14.223 1.536 4.328 1.00 84.25 356 ALA A CA 1
ATOM 2787 C C . ALA A 1 356 ? 14.390 0.195 5.055 1.00 84.25 356 ALA A C 1
ATOM 2789 O O . ALA A 1 356 ? 13.606 -0.175 5.933 1.00 84.25 356 ALA A O 1
ATOM 2790 N N . LYS A 1 357 ? 15.480 -0.499 4.742 1.00 85.06 357 LYS A N 1
ATOM 2791 C CA . LYS A 1 357 ? 15.820 -1.818 5.269 1.00 85.06 357 LYS A CA 1
ATOM 2792 C C . LYS A 1 357 ? 16.793 -1.652 6.428 1.00 85.06 357 LYS A C 1
ATOM 2794 O O . LYS A 1 357 ? 17.823 -0.993 6.273 1.00 85.06 357 LYS A O 1
ATOM 2799 N N . GLN A 1 358 ? 16.482 -2.201 7.603 1.00 87.12 358 GLN A N 1
ATOM 2800 C CA . GLN A 1 358 ? 17.367 -2.068 8.761 1.00 87.12 358 GLN A CA 1
ATOM 2801 C C . GLN A 1 358 ? 18.374 -3.222 8.839 1.00 87.12 358 GLN A C 1
ATOM 2803 O O . GLN A 1 358 ? 18.004 -4.367 9.088 1.00 87.12 358 GLN A O 1
ATOM 2808 N N . CYS A 1 359 ? 19.658 -2.892 8.720 1.00 88.00 359 CYS A N 1
ATOM 2809 C CA . CYS A 1 359 ? 20.765 -3.818 8.931 1.00 88.00 359 CYS A CA 1
ATOM 2810 C C . CYS A 1 359 ? 20.906 -4.178 10.415 1.00 88.00 359 CYS A C 1
ATOM 2812 O O . CYS A 1 359 ? 20.649 -3.344 11.285 1.00 88.00 359 CYS A O 1
ATOM 2814 N N . PHE A 1 360 ? 21.396 -5.384 10.720 1.00 82.81 360 PHE A N 1
ATOM 2815 C CA . PHE A 1 360 ? 21.591 -5.866 12.099 1.00 82.81 360 PHE A CA 1
ATOM 2816 C C . PHE A 1 360 ? 22.496 -4.965 12.963 1.00 82.81 360 PHE A C 1
ATOM 2818 O O . PHE A 1 360 ? 22.403 -4.979 14.189 1.00 82.81 360 PHE A O 1
ATOM 2825 N N . CYS A 1 361 ? 23.360 -4.149 12.346 1.00 84.12 361 CYS A N 1
ATOM 2826 C CA . CYS A 1 361 ? 24.171 -3.154 13.055 1.00 84.12 361 CYS A CA 1
ATOM 2827 C C . CYS A 1 361 ? 23.364 -1.933 13.544 1.00 84.12 361 CYS A C 1
ATOM 2829 O O . CYS A 1 361 ? 23.900 -1.080 14.247 1.00 84.12 361 CYS A O 1
ATOM 2831 N N . GLY A 1 362 ? 22.090 -1.833 13.160 1.00 83.44 362 GLY A N 1
ATOM 2832 C CA . GLY A 1 362 ? 21.171 -0.748 13.495 1.00 83.44 362 GLY A CA 1
ATOM 2833 C C . GLY A 1 362 ? 21.080 0.364 12.445 1.00 83.44 362 GLY A C 1
ATOM 2834 O O . GLY A 1 362 ? 20.145 1.162 12.524 1.00 83.44 362 GLY A O 1
ATOM 2835 N N . ASN A 1 363 ? 21.993 0.410 11.466 1.00 88.12 363 ASN A N 1
ATOM 2836 C CA . ASN A 1 363 ? 21.919 1.344 10.337 1.00 88.12 363 ASN A CA 1
ATOM 2837 C C . ASN A 1 363 ? 20.854 0.923 9.317 1.00 88.12 363 ASN A C 1
ATOM 2839 O O . ASN A 1 363 ? 20.425 -0.230 9.282 1.00 88.12 363 ASN A O 1
ATOM 2843 N N . TYR A 1 364 ? 20.472 1.865 8.460 1.00 88.19 364 TYR A N 1
ATOM 2844 C CA . TYR A 1 364 ? 19.520 1.649 7.376 1.00 88.19 364 TYR A CA 1
ATOM 2845 C C . TYR A 1 364 ? 20.235 1.597 6.026 1.00 88.19 364 TYR A C 1
ATOM 2847 O O . TYR A 1 364 ? 21.307 2.178 5.861 1.00 88.19 364 TYR A O 1
ATOM 2855 N N . CYS A 1 365 ? 19.629 0.896 5.079 1.00 86.44 365 CYS A N 1
ATOM 2856 C CA . CYS A 1 365 ? 20.034 0.826 3.680 1.00 86.44 365 CYS A CA 1
ATOM 2857 C C . CYS A 1 365 ? 18.788 0.745 2.785 1.00 86.44 365 CYS A C 1
ATOM 2859 O O . CYS A 1 365 ? 17.708 0.396 3.267 1.00 86.44 365 CYS A O 1
ATOM 2861 N N . PHE A 1 366 ? 18.932 1.089 1.506 1.00 80.19 366 PHE A N 1
ATOM 2862 C CA . PHE A 1 366 ? 17.837 1.107 0.531 1.00 80.19 366 PHE A CA 1
ATOM 2863 C C . PHE A 1 366 ? 18.148 0.174 -0.645 1.00 80.19 366 PHE A C 1
ATOM 2865 O O . PHE A 1 366 ? 17.849 -1.019 -0.555 1.00 80.19 366 PHE A O 1
ATOM 2872 N N . THR A 1 367 ? 18.753 0.701 -1.712 1.00 70.88 367 THR A N 1
ATOM 2873 C CA . THR A 1 367 ? 19.182 -0.062 -2.893 1.00 70.88 367 THR A CA 1
ATOM 2874 C C . THR A 1 367 ? 20.601 -0.591 -2.703 1.00 70.88 367 THR A C 1
ATOM 2876 O O . THR A 1 367 ? 20.828 -1.784 -2.901 1.00 70.88 367 THR A O 1
ATOM 2879 N N . SER A 1 368 ? 21.525 0.240 -2.197 1.00 75.12 368 SER A N 1
ATOM 2880 C CA . SER A 1 368 ? 22.883 -0.195 -1.848 1.00 75.12 368 SER A CA 1
ATOM 2881 C C . SER A 1 368 ? 22.880 -1.055 -0.577 1.00 75.12 368 SER A C 1
ATOM 2883 O O . SER A 1 368 ? 22.947 -0.559 0.554 1.00 75.12 368 SER A O 1
ATOM 2885 N N . CYS A 1 369 ? 22.746 -2.370 -0.752 1.00 78.25 369 CYS A N 1
ATOM 2886 C CA . CYS A 1 369 ? 22.818 -3.362 0.319 1.00 78.25 369 CYS A CA 1
ATOM 2887 C C . CYS A 1 369 ? 23.164 -4.761 -0.209 1.00 78.25 369 CYS A C 1
ATOM 2889 O O . CYS A 1 369 ? 23.103 -5.033 -1.408 1.00 78.25 369 CYS A O 1
ATOM 2891 N N . VAL A 1 370 ? 23.536 -5.659 0.704 1.00 76.50 370 VAL A N 1
ATOM 2892 C CA . VAL A 1 370 ? 23.609 -7.100 0.430 1.00 76.50 370 VAL A CA 1
ATOM 2893 C C . VAL A 1 370 ? 22.354 -7.754 0.981 1.00 76.50 370 VAL A C 1
ATOM 2895 O O . VAL A 1 370 ? 22.102 -7.656 2.182 1.00 76.50 370 VAL A O 1
ATOM 2898 N N . HIS A 1 371 ? 21.595 -8.431 0.130 1.00 77.44 371 HIS A N 1
ATOM 2899 C CA . HIS A 1 371 ? 20.555 -9.353 0.556 1.00 77.44 371 HIS A CA 1
ATOM 2900 C C . HIS A 1 371 ? 21.200 -10.711 0.869 1.00 77.44 371 HIS A C 1
ATOM 2902 O O . HIS A 1 371 ? 21.929 -11.274 0.050 1.00 77.44 371 HIS A O 1
ATOM 2908 N N . HIS A 1 372 ? 20.990 -11.192 2.090 1.00 81.56 372 HIS A N 1
ATOM 2909 C CA . HIS A 1 372 ? 21.615 -12.388 2.638 1.00 81.56 372 HIS A CA 1
ATOM 2910 C C . HIS A 1 372 ? 20.566 -13.232 3.357 1.00 81.56 372 HIS A C 1
ATOM 2912 O O . HIS A 1 372 ? 19.906 -12.744 4.277 1.00 81.56 372 HIS A O 1
ATOM 2918 N N . ILE A 1 373 ? 20.452 -14.502 2.972 1.00 80.19 373 ILE A N 1
ATOM 2919 C CA . ILE A 1 373 ? 19.606 -15.475 3.663 1.00 80.19 373 ILE A CA 1
ATOM 2920 C C . ILE A 1 373 ? 20.458 -16.197 4.710 1.00 80.19 373 ILE A C 1
ATOM 2922 O O . ILE A 1 373 ? 21.529 -16.725 4.414 1.00 80.19 373 ILE A O 1
ATOM 2926 N N . THR A 1 374 ? 19.979 -16.193 5.950 1.00 82.75 374 THR A N 1
ATOM 2927 C CA . THR A 1 374 ? 20.600 -16.842 7.110 1.00 82.75 374 THR A CA 1
ATOM 2928 C C . THR A 1 374 ? 19.564 -17.680 7.860 1.00 82.75 374 THR A C 1
ATOM 2930 O O . THR A 1 374 ? 18.441 -17.824 7.399 1.00 82.75 374 THR A O 1
ATOM 2933 N N . THR A 1 375 ? 19.899 -18.233 9.023 1.00 84.62 375 THR A N 1
ATOM 2934 C CA . THR A 1 375 ? 18.936 -18.938 9.883 1.00 84.62 375 THR A CA 1
ATOM 2935 C C . THR A 1 375 ? 18.560 -18.123 11.104 1.00 84.62 375 THR A C 1
ATOM 2937 O O . THR A 1 375 ? 19.427 -17.526 11.743 1.00 84.62 375 THR A O 1
ATOM 2940 N N . ILE A 1 376 ? 17.296 -18.204 11.510 1.00 86.31 376 ILE A N 1
ATOM 2941 C CA . ILE A 1 376 ? 16.828 -17.735 12.813 1.00 86.31 376 ILE A CA 1
ATOM 2942 C C . ILE A 1 376 ? 16.387 -18.924 13.669 1.00 86.31 376 ILE A C 1
ATOM 2944 O O . ILE A 1 376 ? 15.720 -19.832 13.174 1.00 86.31 376 ILE A O 1
ATOM 2948 N N . ASN A 1 377 ? 16.767 -18.928 14.949 1.00 86.81 377 ASN A N 1
ATOM 2949 C CA . ASN A 1 377 ? 16.293 -19.934 15.894 1.00 86.81 377 ASN A CA 1
ATOM 2950 C C . ASN A 1 377 ? 14.976 -19.472 16.524 1.00 86.81 377 ASN A C 1
ATOM 2952 O O . ASN A 1 377 ? 14.969 -18.541 17.328 1.00 86.81 377 ASN A O 1
ATOM 2956 N N . ILE A 1 378 ? 13.873 -20.127 16.177 1.00 87.56 378 ILE A N 1
ATOM 2957 C CA . ILE A 1 378 ? 12.527 -19.727 16.612 1.00 87.56 378 ILE A CA 1
ATOM 2958 C C . ILE A 1 378 ? 12.278 -19.918 18.115 1.00 87.56 378 ILE A C 1
ATOM 2960 O O . ILE A 1 378 ? 11.533 -19.138 18.701 1.00 87.56 378 ILE A O 1
ATOM 2964 N N . HIS A 1 379 ? 12.965 -20.856 18.774 1.00 85.06 379 HIS A N 1
ATOM 2965 C CA . HIS A 1 379 ? 12.872 -21.041 20.232 1.00 85.06 379 HIS A CA 1
ATOM 2966 C C . HIS A 1 379 ? 13.582 -19.936 21.022 1.00 85.06 379 HIS A C 1
ATOM 2968 O O . HIS A 1 379 ? 13.368 -19.797 22.221 1.00 85.06 379 HIS A O 1
ATOM 2974 N N . GLN A 1 380 ? 14.438 -19.144 20.370 1.00 84.69 380 GLN A N 1
ATOM 2975 C CA . GLN A 1 380 ? 15.004 -17.935 20.975 1.00 84.69 380 GLN A CA 1
ATOM 2976 C C . GLN A 1 380 ? 14.087 -16.720 20.806 1.00 84.69 380 GLN A C 1
ATOM 2978 O O . GLN A 1 380 ? 14.283 -15.724 21.496 1.00 84.69 380 GLN A O 1
ATOM 2983 N N . LEU A 1 381 ? 13.112 -16.790 19.892 1.00 85.50 381 LEU A N 1
ATOM 2984 C CA . LEU A 1 381 ? 12.152 -15.714 19.641 1.00 85.50 381 LEU A CA 1
ATOM 2985 C C . LEU A 1 381 ? 10.937 -15.800 20.552 1.00 85.50 381 LEU A C 1
ATOM 2987 O O . LEU A 1 381 ? 10.381 -14.758 20.897 1.00 85.50 381 LEU A O 1
ATOM 2991 N N . ALA A 1 382 ? 10.504 -17.020 20.886 1.00 89.06 382 ALA A N 1
ATOM 2992 C CA . ALA A 1 382 ? 9.279 -17.258 21.630 1.00 89.06 382 ALA A CA 1
ATOM 2993 C C . ALA A 1 382 ? 9.396 -18.390 22.652 1.00 89.06 382 ALA A C 1
ATOM 2995 O O . ALA A 1 382 ? 10.102 -19.372 22.425 1.00 89.06 382 ALA A O 1
ATOM 2996 N N . HIS A 1 383 ? 8.632 -18.279 23.742 1.00 85.12 383 HIS A N 1
ATOM 2997 C CA . HIS A 1 383 ? 8.488 -19.355 24.727 1.00 85.12 383 HIS A CA 1
ATOM 2998 C C . HIS A 1 383 ? 7.704 -20.550 24.170 1.00 85.12 383 HIS A C 1
ATOM 3000 O O . HIS A 1 383 ? 8.120 -21.694 24.336 1.00 85.12 383 HIS A O 1
ATOM 3006 N N . THR A 1 384 ? 6.584 -20.283 23.497 1.00 89.00 384 THR A N 1
ATOM 3007 C CA . THR A 1 384 ? 5.760 -21.301 22.835 1.00 89.00 384 THR A CA 1
ATOM 3008 C C . THR A 1 384 ? 6.005 -21.246 21.333 1.00 89.00 384 THR A C 1
ATOM 3010 O O . THR A 1 384 ? 5.882 -20.185 20.722 1.00 89.00 384 THR A O 1
ATOM 3013 N N . VAL A 1 385 ? 6.356 -22.379 20.729 1.00 88.44 385 VAL A N 1
ATOM 3014 C CA . VAL A 1 385 ? 6.674 -22.470 19.300 1.00 88.44 385 VAL A CA 1
ATOM 3015 C C . VAL A 1 385 ? 5.860 -23.588 18.668 1.00 88.44 385 VAL A C 1
ATOM 3017 O O . VAL A 1 385 ? 5.889 -24.718 19.149 1.00 88.44 385 VAL A O 1
ATOM 3020 N N . VAL A 1 386 ? 5.192 -23.274 17.560 1.00 84.31 386 VAL A N 1
ATOM 3021 C CA . VAL A 1 386 ? 4.538 -24.246 16.680 1.00 84.31 386 VAL A CA 1
ATOM 3022 C C . VAL A 1 386 ? 5.170 -24.131 15.288 1.00 84.31 386 VAL A C 1
ATOM 3024 O O . VAL A 1 386 ? 5.253 -23.048 14.706 1.00 84.31 386 VAL A O 1
ATOM 3027 N N . SER A 1 387 ? 5.698 -25.246 14.782 1.00 80.06 387 SER A N 1
ATOM 3028 C CA . SER A 1 387 ? 6.417 -25.346 13.504 1.00 80.06 387 SER A CA 1
ATOM 3029 C C . SER A 1 387 ? 6.100 -26.688 12.840 1.00 80.06 387 SER A C 1
ATOM 3031 O O . SER A 1 387 ? 5.755 -27.643 13.533 1.00 80.06 387 SER A O 1
ATOM 3033 N N . ALA A 1 388 ? 6.226 -26.763 11.509 1.00 64.56 388 ALA A N 1
ATOM 3034 C CA . ALA A 1 388 ? 5.864 -27.938 10.705 1.00 64.56 388 ALA A CA 1
ATOM 3035 C C . ALA A 1 388 ? 6.615 -29.215 11.129 1.00 64.56 388 ALA A C 1
ATOM 3037 O O . ALA A 1 388 ? 6.094 -30.318 11.006 1.00 64.56 388 ALA A O 1
ATOM 3038 N N . CYS A 1 389 ? 7.829 -29.063 11.666 1.00 58.72 389 CYS A N 1
ATOM 3039 C CA . CYS A 1 389 ? 8.584 -30.150 12.270 1.00 58.72 389 CYS A CA 1
ATOM 3040 C C . CYS A 1 389 ? 9.079 -29.718 13.663 1.00 58.72 389 CYS A C 1
ATOM 3042 O O . CYS A 1 389 ? 9.811 -28.726 13.751 1.00 58.72 389 CYS A O 1
ATOM 3044 N N . PRO A 1 390 ? 8.748 -30.443 14.751 1.00 53.41 390 PRO A N 1
ATOM 3045 C CA . PRO A 1 390 ? 9.195 -30.111 16.110 1.00 53.41 390 PRO A CA 1
ATOM 3046 C C . PRO A 1 390 ? 10.723 -30.053 16.272 1.00 53.41 390 PRO A C 1
ATOM 3048 O O . PRO A 1 390 ? 11.223 -29.429 17.204 1.00 53.41 390 PRO A O 1
ATOM 3051 N N . THR A 1 391 ? 11.473 -30.697 15.372 1.00 51.94 391 THR A N 1
ATOM 3052 C CA . THR A 1 391 ? 12.944 -30.719 15.374 1.00 51.94 391 THR A CA 1
ATOM 3053 C C . THR A 1 391 ? 13.568 -29.587 14.552 1.00 51.94 391 THR A C 1
ATOM 3055 O O . THR A 1 391 ? 14.762 -29.314 14.695 1.00 51.94 391 THR A O 1
ATOM 3058 N N . GLN A 1 392 ? 12.794 -28.886 13.714 1.00 66.75 392 GLN A N 1
ATOM 3059 C CA . GLN A 1 392 ? 13.294 -27.780 12.901 1.00 66.75 392 GLN A CA 1
ATOM 3060 C C . GLN A 1 392 ? 13.295 -26.480 13.712 1.00 66.75 392 GLN A C 1
ATOM 3062 O O . GLN A 1 392 ? 12.440 -25.609 13.570 1.00 66.75 392 GLN A O 1
ATOM 3067 N N . SER A 1 393 ? 14.302 -26.346 14.574 1.00 75.38 393 SER A N 1
ATOM 3068 C CA . SER A 1 393 ? 14.523 -25.149 15.393 1.00 75.38 393 SER A CA 1
ATOM 3069 C C . SER A 1 393 ? 15.025 -23.943 14.593 1.00 75.38 393 SER A C 1
ATOM 3071 O O . SER A 1 393 ? 14.983 -22.825 15.100 1.00 75.38 393 SER A O 1
ATOM 3073 N N . HIS A 1 394 ? 15.538 -24.159 13.377 1.00 85.06 394 HIS A N 1
ATOM 3074 C CA . HIS A 1 394 ? 16.135 -23.127 12.531 1.00 85.06 394 HIS A CA 1
ATOM 3075 C C . HIS A 1 394 ? 15.326 -22.953 11.247 1.00 85.06 394 HIS A C 1
ATOM 3077 O O . HIS A 1 394 ? 15.146 -23.901 10.484 1.00 85.06 394 HIS A O 1
ATOM 3083 N N . ILE A 1 395 ? 14.870 -21.725 11.011 1.00 86.94 395 ILE A N 1
ATOM 3084 C CA . ILE A 1 395 ? 14.088 -21.345 9.831 1.00 86.94 395 ILE A CA 1
ATOM 3085 C C . ILE A 1 395 ? 14.905 -20.353 8.993 1.00 86.94 395 ILE A C 1
ATOM 3087 O O . ILE A 1 395 ? 15.593 -19.506 9.578 1.00 86.94 395 ILE A O 1
ATOM 3091 N N . PRO A 1 396 ? 14.871 -20.437 7.649 1.00 87.75 396 PRO A N 1
ATOM 3092 C CA . PRO A 1 396 ? 15.537 -19.466 6.792 1.00 87.75 396 PRO A CA 1
ATOM 3093 C C . PRO A 1 396 ? 14.956 -18.066 7.004 1.00 87.75 396 PRO A C 1
ATOM 3095 O O . PRO A 1 396 ? 13.739 -17.864 7.055 1.00 87.75 396 PRO A O 1
ATOM 3098 N N . ALA A 1 397 ? 15.843 -17.090 7.122 1.00 87.50 397 ALA A N 1
ATOM 3099 C CA . ALA A 1 397 ? 15.510 -15.709 7.372 1.00 87.50 397 ALA A CA 1
ATOM 3100 C C . ALA A 1 397 ? 16.294 -14.758 6.466 1.00 87.50 397 ALA A C 1
ATOM 3102 O O . ALA A 1 397 ? 17.520 -14.828 6.386 1.00 87.50 397 ALA A O 1
ATOM 3103 N N . GLU A 1 398 ? 15.588 -13.841 5.816 1.00 85.38 398 GLU A N 1
ATOM 3104 C CA . GLU A 1 398 ? 16.178 -12.817 4.957 1.00 85.38 398 GLU A CA 1
ATOM 3105 C C . GLU A 1 398 ? 16.698 -11.628 5.771 1.00 85.38 398 GLU A C 1
ATOM 3107 O O . GLU A 1 398 ? 16.076 -11.158 6.732 1.00 85.38 398 GLU A O 1
ATOM 3112 N N . SER A 1 399 ? 17.865 -11.122 5.386 1.00 85.50 399 SER A N 1
ATOM 3113 C CA . SER A 1 399 ? 18.521 -9.992 6.029 1.00 85.50 399 SER A CA 1
ATOM 3114 C C . SER A 1 399 ? 19.169 -9.082 4.999 1.00 85.50 399 SER A C 1
ATOM 3116 O O . SER A 1 399 ? 19.670 -9.527 3.969 1.00 85.50 399 SER A O 1
ATOM 3118 N N . PHE A 1 400 ? 19.190 -7.788 5.304 1.00 84.94 400 PHE A N 1
ATOM 3119 C CA . PHE A 1 400 ? 19.711 -6.760 4.412 1.00 84.94 400 PHE A CA 1
ATOM 3120 C C . PHE A 1 400 ? 20.842 -6.022 5.096 1.00 84.94 400 PHE A C 1
ATOM 3122 O O . PHE A 1 400 ? 20.696 -5.484 6.195 1.00 84.94 400 PHE A O 1
ATOM 3129 N N . ILE A 1 401 ? 22.000 -6.029 4.455 1.00 85.25 401 ILE A N 1
ATOM 3130 C CA . ILE A 1 401 ? 23.263 -5.685 5.083 1.00 85.25 401 ILE A CA 1
ATOM 3131 C C . ILE A 1 401 ? 23.828 -4.433 4.427 1.00 85.25 401 ILE A C 1
ATOM 3133 O O . ILE A 1 401 ? 24.071 -4.389 3.226 1.00 85.25 401 ILE A O 1
ATOM 3137 N N . CYS A 1 402 ? 24.095 -3.413 5.239 1.00 86.88 402 CYS A N 1
ATOM 3138 C CA . CYS A 1 402 ? 24.472 -2.087 4.748 1.00 86.88 402 CYS A CA 1
ATOM 3139 C C . CYS A 1 402 ? 25.929 -1.960 4.261 1.00 86.88 402 CYS A C 1
ATOM 3141 O O . CYS A 1 402 ? 26.328 -0.886 3.829 1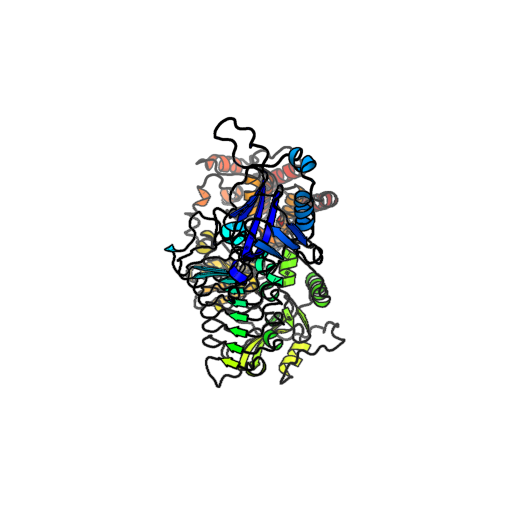.00 86.88 402 CYS A O 1
ATOM 3143 N N . SER A 1 403 ? 26.783 -2.974 4.454 1.00 86.19 403 SER A N 1
ATOM 3144 C CA . SER A 1 403 ? 28.205 -2.907 4.074 1.00 86.19 403 SER A CA 1
ATOM 3145 C C . SER A 1 403 ? 28.885 -4.274 4.104 1.00 86.19 403 SER A C 1
ATOM 3147 O O . SER A 1 403 ? 28.491 -5.151 4.877 1.00 86.19 403 SER A O 1
ATOM 3149 N N . GLN A 1 404 ? 30.000 -4.398 3.380 1.00 83.94 404 GLN A N 1
ATOM 3150 C CA . GLN A 1 404 ? 30.836 -5.602 3.385 1.00 83.94 404 GLN A CA 1
ATOM 3151 C C . GLN A 1 404 ? 31.347 -5.968 4.786 1.00 83.94 404 GLN A C 1
ATOM 3153 O O . GLN A 1 404 ? 31.366 -7.136 5.164 1.00 83.94 404 GLN A O 1
ATOM 3158 N N . ARG A 1 405 ? 31.681 -4.968 5.612 1.00 86.25 405 ARG A N 1
ATOM 3159 C CA . ARG A 1 405 ? 32.094 -5.184 7.009 1.00 86.25 405 ARG A CA 1
ATOM 3160 C C . ARG A 1 405 ? 30.980 -5.814 7.847 1.00 86.25 405 ARG A C 1
ATOM 3162 O O . ARG A 1 405 ? 31.246 -6.626 8.730 1.00 86.25 405 ARG A O 1
ATOM 3169 N N . CYS A 1 406 ? 29.731 -5.417 7.603 1.00 86.88 406 CYS A N 1
ATOM 3170 C CA . CYS A 1 406 ? 28.584 -6.018 8.273 1.00 86.88 406 CYS A CA 1
ATOM 3171 C C . CYS A 1 406 ? 28.340 -7.446 7.762 1.00 86.88 406 CYS A C 1
ATOM 3173 O O . CYS A 1 406 ? 28.049 -8.312 8.578 1.00 86.88 406 CYS A O 1
ATOM 3175 N N . LEU A 1 407 ? 28.545 -7.718 6.469 1.00 83.38 407 LEU A N 1
ATOM 3176 C CA . LEU A 1 407 ? 28.416 -9.068 5.908 1.00 83.38 407 LEU A CA 1
ATOM 3177 C C . LEU A 1 407 ? 29.436 -10.022 6.536 1.00 83.38 407 LEU A C 1
ATOM 3179 O O . LEU A 1 407 ? 29.052 -11.052 7.079 1.00 83.38 407 LEU A O 1
ATOM 3183 N N . GLN A 1 408 ? 30.709 -9.622 6.573 1.00 83.75 408 GLN A N 1
ATOM 3184 C CA . GLN A 1 408 ? 31.774 -10.395 7.218 1.00 83.75 408 GLN A CA 1
ATOM 3185 C C . GLN A 1 408 ? 31.459 -10.679 8.688 1.00 83.75 408 GLN A C 1
ATOM 3187 O O . GLN A 1 408 ? 31.623 -11.801 9.148 1.00 83.75 408 GLN A O 1
ATOM 3192 N N . ARG A 1 409 ? 30.947 -9.682 9.423 1.00 83.12 409 ARG A N 1
ATOM 3193 C CA . ARG A 1 409 ? 30.524 -9.855 10.822 1.00 83.12 409 ARG A CA 1
ATOM 3194 C C . ARG A 1 409 ? 29.350 -10.814 10.985 1.00 83.12 409 ARG A C 1
ATOM 3196 O O . ARG A 1 409 ? 29.291 -11.515 11.991 1.00 83.12 409 ARG A O 1
ATOM 3203 N N . MET A 1 410 ? 28.403 -10.799 10.051 1.00 76.38 410 MET A N 1
ATOM 3204 C CA . MET A 1 410 ? 27.265 -11.713 10.075 1.00 76.38 410 MET A CA 1
ATOM 3205 C C . MET A 1 410 ? 27.724 -13.150 9.812 1.00 76.38 410 MET A C 1
ATOM 3207 O O . MET A 1 410 ? 27.301 -14.049 10.524 1.00 76.38 410 MET A O 1
ATOM 3211 N N . GLN A 1 411 ? 28.653 -13.342 8.873 1.00 74.94 411 GLN A N 1
ATOM 3212 C CA . GLN A 1 411 ? 29.234 -14.646 8.541 1.00 74.94 411 GLN A CA 1
ATOM 3213 C C . GLN A 1 411 ? 30.178 -15.177 9.632 1.00 74.94 411 GLN A C 1
ATOM 3215 O O . GLN A 1 411 ? 30.199 -16.373 9.903 1.00 74.94 411 GLN A O 1
ATOM 3220 N N . SER A 1 412 ? 30.956 -14.303 10.280 1.00 70.62 412 SER A N 1
ATOM 3221 C CA . SER A 1 412 ? 31.925 -14.698 11.310 1.00 70.62 412 SER A CA 1
ATOM 3222 C C . SER A 1 412 ? 31.291 -14.938 12.681 1.00 70.62 412 SER A C 1
ATOM 3224 O O . SER A 1 412 ? 31.902 -15.560 13.548 1.00 70.62 412 SER A O 1
ATOM 3226 N N . SER A 1 413 ? 30.104 -14.381 12.935 1.00 61.94 413 SER A N 1
ATOM 3227 C CA . SER A 1 413 ? 29.440 -14.500 14.229 1.00 61.94 413 SER A CA 1
ATOM 3228 C C . SER A 1 413 ? 28.498 -15.695 14.254 1.00 61.94 413 SER A C 1
ATOM 3230 O O . SER A 1 413 ? 27.508 -15.721 13.533 1.00 61.94 413 SER A O 1
ATOM 3232 N N . LYS A 1 414 ? 28.710 -16.620 15.200 1.00 51.06 414 LYS A N 1
ATOM 3233 C CA . LYS A 1 414 ? 27.720 -17.666 15.520 1.00 51.06 414 LYS A CA 1
ATOM 3234 C C . LYS A 1 414 ? 26.390 -17.087 16.048 1.00 51.06 414 LYS A C 1
ATOM 3236 O O . LYS A 1 414 ? 25.418 -17.825 16.157 1.00 51.06 414 LYS A O 1
ATOM 3241 N N . ARG A 1 415 ? 26.351 -15.794 16.427 1.00 53.41 415 ARG A N 1
ATOM 3242 C CA . ARG A 1 415 ? 25.173 -15.054 16.931 1.00 53.41 415 ARG A CA 1
ATOM 3243 C C . ARG A 1 415 ? 25.272 -13.556 16.579 1.00 53.41 415 ARG A C 1
ATOM 3245 O O . ARG A 1 415 ? 25.873 -12.792 17.344 1.00 53.41 415 ARG A O 1
ATOM 3252 N N . PRO A 1 416 ? 24.732 -13.072 15.448 1.00 53.53 416 PRO A N 1
ATOM 3253 C CA . PRO A 1 416 ? 24.737 -11.645 15.129 1.00 53.53 416 PRO A CA 1
ATOM 3254 C C . PRO A 1 416 ? 23.758 -10.895 16.052 1.00 53.53 416 PRO A C 1
ATOM 3256 O O . PRO A 1 416 ? 22.578 -10.736 15.750 1.00 53.53 416 PRO A O 1
ATOM 3259 N N . SER A 1 417 ? 24.229 -10.448 17.220 1.00 54.41 417 SER A N 1
ATOM 3260 C CA . SER A 1 417 ? 23.415 -9.658 18.151 1.00 54.41 417 SER A CA 1
ATOM 3261 C C . SER A 1 417 ? 23.185 -8.245 17.608 1.00 54.41 417 SER A C 1
ATOM 3263 O O . SER A 1 417 ? 24.152 -7.601 17.187 1.00 54.41 417 SER A O 1
ATOM 3265 N N . TRP A 1 418 ? 21.955 -7.730 17.709 1.00 51.09 418 TRP A N 1
ATOM 3266 C CA . TRP A 1 418 ? 21.616 -6.319 17.476 1.00 51.09 418 TRP A CA 1
ATOM 3267 C C . TRP A 1 418 ? 22.294 -5.421 18.530 1.00 51.09 418 TRP A C 1
ATOM 3269 O O . TRP A 1 418 ? 21.668 -4.957 19.479 1.00 51.09 418 TRP A O 1
ATOM 3279 N N . ARG A 1 419 ? 23.609 -5.200 18.427 1.00 46.69 419 ARG A N 1
ATOM 3280 C CA . ARG A 1 419 ? 24.351 -4.318 19.341 1.00 46.69 419 ARG A CA 1
ATOM 3281 C C . ARG A 1 419 ? 24.364 -2.889 18.812 1.00 46.69 419 ARG A C 1
ATOM 3283 O O . ARG A 1 419 ? 24.850 -2.627 17.714 1.00 46.69 419 ARG A O 1
ATOM 3290 N N . ARG A 1 420 ? 23.925 -1.948 19.656 1.00 39.34 420 ARG A N 1
ATOM 3291 C CA . ARG A 1 420 ? 24.231 -0.514 19.537 1.00 39.34 420 ARG A CA 1
ATOM 3292 C C . ARG A 1 420 ? 25.720 -0.292 19.817 1.00 39.34 420 ARG A C 1
ATOM 3294 O O . ARG A 1 420 ? 26.081 0.147 20.905 1.00 39.34 420 ARG A O 1
ATOM 3301 N N . ASN A 1 421 ? 26.597 -0.576 18.860 1.00 34.09 421 ASN A N 1
ATOM 3302 C CA . ASN A 1 421 ? 27.952 -0.044 18.961 1.00 34.09 421 ASN A CA 1
ATOM 3303 C C . ASN A 1 421 ? 27.924 1.429 18.549 1.00 34.09 421 ASN A C 1
ATOM 3305 O O . ASN A 1 421 ? 27.692 1.776 17.391 1.00 34.09 421 ASN A O 1
ATOM 3309 N N . LYS A 1 422 ? 28.132 2.291 19.548 1.00 37.06 422 LYS A N 1
ATOM 3310 C CA . LYS A 1 422 ? 28.509 3.690 19.375 1.00 37.06 422 LYS A CA 1
ATOM 3311 C C . LYS A 1 422 ? 29.765 3.752 18.483 1.00 37.06 422 LYS A C 1
ATOM 3313 O O . LYS A 1 422 ? 30.796 3.197 18.836 1.00 37.06 422 LYS A O 1
ATOM 3318 N N . VAL A 1 423 ? 29.633 4.497 17.383 1.00 38.84 423 VAL A N 1
ATOM 3319 C CA . VAL A 1 423 ? 30.690 5.106 16.549 1.00 38.84 423 VAL A CA 1
ATOM 3320 C C . VAL A 1 423 ? 31.491 4.171 15.610 1.00 38.84 423 VAL A C 1
ATOM 3322 O O . VAL A 1 423 ? 31.870 3.054 15.942 1.00 38.84 423 VAL A O 1
ATOM 3325 N N . LEU A 1 424 ? 31.770 4.731 14.422 1.00 39.34 424 LEU A N 1
ATOM 3326 C CA . LEU A 1 424 ? 32.703 4.328 13.356 1.00 39.34 424 LEU A CA 1
ATOM 3327 C C . LEU A 1 424 ? 32.215 3.309 12.313 1.00 39.34 424 LEU A C 1
ATOM 3329 O O . LEU A 1 424 ? 32.597 2.141 12.327 1.00 39.34 424 LEU A O 1
ATOM 3333 N N . CYS A 1 425 ? 31.497 3.817 11.306 1.00 30.61 425 CYS A N 1
ATOM 3334 C CA . CYS A 1 425 ? 31.690 3.387 9.917 1.00 30.61 425 CYS A CA 1
ATOM 3335 C C . CYS A 1 425 ? 31.254 4.498 8.949 1.00 30.61 425 CYS A C 1
ATOM 3337 O O . CYS A 1 425 ? 30.092 4.571 8.566 1.00 30.61 425 CYS A O 1
ATOM 3339 N N . ALA A 1 426 ? 32.202 5.349 8.560 1.00 32.94 426 ALA A N 1
ATOM 3340 C CA . ALA A 1 426 ? 32.164 6.091 7.305 1.00 32.94 426 ALA A CA 1
ATOM 3341 C C . ALA A 1 426 ? 33.611 6.304 6.838 1.00 32.94 426 ALA A C 1
ATOM 3343 O O . ALA A 1 426 ? 34.254 7.283 7.197 1.00 32.94 426 ALA A O 1
ATOM 3344 N N . ARG A 1 427 ? 34.142 5.341 6.082 1.00 28.48 427 ARG A N 1
ATOM 3345 C CA . ARG A 1 427 ? 35.129 5.606 5.030 1.00 28.48 427 ARG A CA 1
ATOM 3346 C C . ARG A 1 427 ? 34.793 4.690 3.850 1.00 28.48 427 ARG A C 1
ATOM 3348 O O . ARG A 1 427 ? 34.559 3.503 4.091 1.00 28.48 427 ARG A O 1
ATOM 3355 N N . PRO A 1 428 ? 34.724 5.214 2.616 1.00 31.42 428 PRO A N 1
ATOM 3356 C CA . PRO A 1 428 ? 34.549 4.389 1.430 1.00 31.42 428 PRO A CA 1
ATOM 3357 C C . PRO A 1 428 ? 35.776 3.483 1.285 1.00 31.42 428 PRO A C 1
ATOM 3359 O O . PRO A 1 428 ? 36.915 3.949 1.333 1.00 31.42 428 PRO A O 1
ATOM 3362 N N . VAL A 1 429 ? 35.552 2.176 1.166 1.00 29.53 429 VAL A N 1
ATOM 3363 C CA . VAL A 1 429 ? 36.617 1.236 0.805 1.00 29.53 429 VAL A CA 1
ATOM 3364 C C . VAL A 1 429 ? 36.816 1.355 -0.703 1.00 29.53 429 VAL A C 1
ATOM 3366 O O . VAL A 1 429 ? 35.853 1.258 -1.460 1.00 29.53 429 VAL A O 1
ATOM 3369 N N . LYS A 1 430 ? 38.060 1.613 -1.122 1.00 26.50 430 LYS A N 1
ATOM 3370 C CA . LYS A 1 430 ? 38.472 1.640 -2.530 1.00 26.50 430 LYS A CA 1
ATOM 3371 C C . LYS A 1 430 ? 38.153 0.297 -3.193 1.00 26.50 430 LYS A C 1
ATOM 3373 O O . LYS A 1 430 ? 38.362 -0.755 -2.590 1.00 26.50 430 LYS A O 1
ATOM 3378 N N . SER A 1 431 ? 37.651 0.361 -4.424 1.00 30.61 431 SER A N 1
ATOM 3379 C CA . SER A 1 431 ? 37.300 -0.797 -5.243 1.00 30.61 431 SER A CA 1
ATOM 3380 C C . SER A 1 431 ? 38.481 -1.758 -5.361 1.00 30.61 431 SER A C 1
ATOM 3382 O O . SER A 1 431 ? 39.526 -1.400 -5.899 1.00 30.61 431 SER A O 1
ATOM 3384 N N . SER A 1 432 ? 38.297 -2.988 -4.894 1.00 24.53 432 SER A N 1
ATOM 3385 C CA . SER A 1 432 ? 39.057 -4.132 -5.389 1.00 24.53 432 SER A CA 1
ATOM 3386 C C . SER A 1 432 ? 38.086 -4.993 -6.182 1.00 24.53 432 SER A C 1
ATOM 3388 O O . SER A 1 432 ? 37.008 -5.351 -5.706 1.00 24.53 432 SER A O 1
ATOM 3390 N N . SER A 1 433 ? 38.444 -5.214 -7.440 1.00 30.11 433 SER A N 1
ATOM 3391 C CA . SER A 1 433 ? 37.725 -6.024 -8.405 1.00 30.11 433 SER A CA 1
ATOM 3392 C C . SER A 1 433 ? 37.642 -7.468 -7.911 1.00 30.11 433 SER A C 1
ATOM 3394 O O . SER A 1 433 ? 38.631 -8.193 -7.868 1.00 30.11 433 SER A O 1
ATOM 3396 N N . MET A 1 434 ? 36.438 -7.907 -7.564 1.00 24.41 434 MET A N 1
ATOM 3397 C CA . MET A 1 434 ? 36.097 -9.325 -7.528 1.00 24.41 434 MET A CA 1
ATOM 3398 C C . MET A 1 434 ? 34.973 -9.552 -8.527 1.00 24.41 434 MET A C 1
ATOM 3400 O O . MET A 1 434 ? 33.945 -8.878 -8.482 1.00 24.41 434 MET A O 1
ATOM 3404 N N . ARG A 1 435 ? 35.215 -10.479 -9.459 1.00 27.70 435 ARG A N 1
ATOM 3405 C CA . ARG A 1 435 ? 34.246 -10.917 -10.463 1.00 27.70 435 ARG A CA 1
ATOM 3406 C C . ARG A 1 435 ? 32.997 -11.426 -9.743 1.00 27.70 435 ARG A C 1
ATOM 3408 O O . ARG A 1 435 ? 33.063 -12.379 -8.971 1.00 27.70 435 ARG A O 1
ATOM 3415 N N . LEU A 1 436 ? 31.887 -10.733 -9.982 1.00 30.02 436 LEU A N 1
ATOM 3416 C CA . LEU A 1 436 ? 30.550 -11.095 -9.535 1.00 30.02 436 LEU A CA 1
ATOM 3417 C C . LEU A 1 436 ? 30.152 -12.419 -10.196 1.00 30.02 436 LEU A C 1
ATOM 3419 O O . LEU A 1 436 ? 30.148 -12.521 -11.421 1.00 30.02 436 LEU A O 1
ATOM 3423 N N . GLY A 1 437 ? 29.818 -13.423 -9.385 1.00 29.44 437 GLY A N 1
ATOM 3424 C CA . GLY A 1 437 ? 29.040 -14.561 -9.862 1.00 29.44 437 GLY A CA 1
ATOM 3425 C C . GLY A 1 437 ? 27.685 -14.048 -10.340 1.00 29.44 437 GLY A C 1
ATOM 3426 O O . GLY A 1 437 ? 27.022 -13.295 -9.624 1.00 29.44 437 GLY A O 1
ATOM 3427 N N . ILE A 1 438 ? 27.319 -14.399 -11.569 1.00 37.22 438 ILE A N 1
ATOM 3428 C CA . ILE A 1 438 ? 26.042 -14.033 -12.180 1.00 37.22 438 ILE A CA 1
ATOM 3429 C C . ILE A 1 438 ? 24.927 -14.632 -11.314 1.00 37.22 438 ILE A C 1
ATOM 3431 O O . ILE A 1 438 ? 24.878 -15.838 -11.087 1.00 37.22 438 ILE A O 1
ATOM 3435 N N . ILE A 1 439 ? 24.074 -13.763 -10.776 1.00 46.69 439 ILE A N 1
ATOM 3436 C CA . ILE A 1 439 ? 22.897 -14.131 -9.988 1.00 46.69 439 ILE A CA 1
ATOM 3437 C C . ILE A 1 439 ? 21.876 -14.743 -10.948 1.00 46.69 439 ILE A C 1
ATOM 3439 O O . ILE A 1 439 ? 21.510 -14.099 -11.930 1.00 46.69 439 ILE A O 1
ATOM 3443 N N . GLN A 1 440 ? 21.384 -15.945 -10.654 1.00 54.72 440 GLN A N 1
ATOM 3444 C CA . GLN A 1 440 ? 20.293 -16.555 -11.409 1.00 54.72 440 GLN A CA 1
ATOM 3445 C C . GLN A 1 440 ? 18.973 -16.263 -10.683 1.00 54.72 440 GLN A C 1
ATOM 3447 O O . GLN A 1 440 ? 18.639 -16.924 -9.704 1.00 54.72 440 GLN A O 1
ATOM 3452 N N . LEU A 1 441 ? 18.270 -15.212 -11.112 1.00 65.44 441 LEU A N 1
ATOM 3453 C CA . LEU A 1 441 ? 16.900 -14.931 -10.668 1.00 65.44 441 LEU A CA 1
ATOM 3454 C C . LEU A 1 441 ? 15.907 -15.847 -11.390 1.00 65.44 441 LEU A C 1
ATOM 3456 O O . LEU A 1 441 ? 16.192 -16.344 -12.480 1.00 65.44 441 LEU A O 1
ATOM 3460 N N . SER A 1 442 ? 14.744 -16.050 -10.776 1.00 74.69 442 SER A N 1
ATOM 3461 C CA . SER A 1 442 ? 13.631 -16.827 -11.324 1.00 74.69 442 SER A CA 1
ATOM 3462 C C . SER A 1 442 ? 12.320 -16.041 -11.256 1.00 74.69 442 SER A C 1
ATOM 3464 O O . SER A 1 442 ? 12.219 -15.035 -10.556 1.00 74.69 442 SER A O 1
ATOM 3466 N N . VAL A 1 443 ? 11.277 -16.507 -11.952 1.00 75.25 443 VAL A N 1
ATOM 3467 C CA . VAL A 1 443 ? 9.945 -15.860 -11.915 1.00 75.25 443 VAL A CA 1
ATOM 3468 C C . VAL A 1 443 ? 9.353 -15.841 -10.510 1.00 75.25 443 VAL A C 1
ATOM 3470 O O . VAL A 1 443 ? 8.632 -14.914 -10.154 1.00 75.25 443 VAL A O 1
ATOM 3473 N N . ASP A 1 444 ? 9.692 -16.840 -9.699 1.00 72.12 444 ASP A N 1
ATOM 3474 C CA . ASP A 1 444 ? 9.238 -16.956 -8.318 1.00 72.12 444 ASP A CA 1
ATOM 3475 C C . ASP A 1 444 ? 9.730 -15.812 -7.417 1.00 72.12 444 ASP A C 1
ATOM 3477 O O . ASP A 1 444 ? 9.151 -15.581 -6.356 1.00 72.12 444 ASP A O 1
ATOM 3481 N N . ASP A 1 445 ? 10.776 -15.093 -7.833 1.00 74.94 445 ASP A N 1
ATOM 3482 C CA . ASP A 1 445 ? 11.310 -13.926 -7.128 1.00 74.94 445 ASP A CA 1
ATOM 3483 C C . ASP A 1 445 ? 10.508 -12.647 -7.424 1.00 74.94 445 ASP A C 1
ATOM 3485 O O . ASP A 1 445 ? 10.840 -11.567 -6.927 1.00 74.94 445 ASP A O 1
ATOM 3489 N N . PHE A 1 446 ? 9.433 -12.751 -8.210 1.00 80.44 446 PHE A N 1
ATOM 3490 C CA . PHE A 1 446 ? 8.582 -11.636 -8.597 1.00 80.44 446 PHE A CA 1
ATOM 3491 C C . PHE A 1 446 ? 7.107 -11.921 -8.313 1.00 80.44 446 PHE A C 1
ATOM 3493 O O . PHE A 1 446 ? 6.570 -12.993 -8.590 1.00 80.44 446 PHE A O 1
ATOM 3500 N N . TYR A 1 447 ? 6.407 -10.914 -7.798 1.00 80.69 447 TYR A N 1
ATOM 3501 C CA . TYR A 1 447 ? 4.960 -10.955 -7.624 1.00 80.69 447 TYR A CA 1
ATOM 3502 C C . TYR A 1 447 ? 4.259 -10.103 -8.678 1.00 80.69 447 TYR A C 1
ATOM 3504 O O . TYR A 1 447 ? 4.413 -8.885 -8.691 1.00 80.69 447 TYR A O 1
ATOM 3512 N N . VAL A 1 448 ? 3.431 -10.740 -9.506 1.00 80.25 448 VAL A N 1
ATOM 3513 C CA . VAL A 1 448 ? 2.562 -10.074 -10.487 1.00 80.25 448 VAL A CA 1
ATOM 3514 C C . VAL A 1 448 ? 1.124 -10.063 -9.973 1.00 80.25 448 VAL A C 1
ATOM 3516 O O . VAL A 1 448 ? 0.536 -11.120 -9.703 1.00 80.25 448 VAL A O 1
ATOM 3519 N N . ASN A 1 449 ? 0.512 -8.879 -9.882 1.00 72.81 449 ASN A N 1
ATOM 3520 C CA . ASN A 1 449 ? -0.910 -8.769 -9.562 1.00 72.81 449 ASN A CA 1
ATOM 3521 C C . ASN A 1 449 ? -1.772 -9.039 -10.804 1.00 72.81 449 ASN A C 1
ATOM 3523 O O . ASN A 1 449 ? -2.199 -8.121 -11.497 1.00 72.81 449 ASN A O 1
ATOM 3527 N N . ARG A 1 450 ? -2.076 -10.316 -11.056 1.00 65.88 450 ARG A N 1
ATOM 3528 C CA . ARG A 1 450 ? -2.845 -10.751 -12.238 1.00 65.88 450 ARG A CA 1
ATOM 3529 C C . ARG A 1 450 ? -4.259 -10.166 -12.351 1.00 65.88 450 ARG A C 1
ATOM 3531 O O . ARG A 1 450 ? -4.838 -10.225 -13.424 1.00 65.88 450 ARG A O 1
ATOM 3538 N N . ASN A 1 451 ? -4.820 -9.620 -11.271 1.00 51.06 451 ASN A N 1
ATOM 3539 C CA . ASN A 1 451 ? -6.162 -9.029 -11.291 1.00 51.06 451 ASN A CA 1
ATOM 3540 C C . ASN A 1 451 ? -6.178 -7.570 -11.779 1.00 51.06 451 ASN A C 1
ATOM 3542 O O . ASN A 1 451 ? -7.262 -7.019 -11.935 1.00 51.06 451 ASN A O 1
ATOM 3546 N N . ASN A 1 452 ? -5.010 -6.945 -11.959 1.00 55.34 452 ASN A N 1
ATOM 3547 C CA . ASN A 1 452 ? -4.871 -5.539 -12.343 1.00 55.34 452 ASN A CA 1
ATOM 3548 C C . ASN A 1 452 ? -4.046 -5.372 -13.631 1.00 55.34 452 ASN A C 1
ATOM 3550 O O . ASN A 1 452 ? -3.409 -4.343 -13.824 1.00 55.34 452 ASN A O 1
ATOM 3554 N N . LEU A 1 453 ? -3.995 -6.415 -14.467 1.00 65.25 453 LEU A N 1
ATOM 3555 C CA . LEU A 1 453 ? -3.329 -6.368 -15.768 1.00 65.25 453 LEU A CA 1
ATOM 3556 C C . LEU A 1 453 ? -4.299 -5.816 -16.811 1.00 65.25 453 LEU A C 1
ATOM 3558 O O . LEU A 1 453 ? -5.437 -6.283 -16.894 1.00 65.25 453 LEU A O 1
ATOM 3562 N N . SER A 1 454 ? -3.843 -4.853 -17.611 1.00 66.19 454 SER A N 1
ATOM 3563 C CA . SER A 1 454 ? -4.599 -4.392 -18.773 1.00 66.19 454 SER A CA 1
ATOM 3564 C C . SER A 1 454 ? -4.601 -5.454 -19.879 1.00 66.19 454 SER A C 1
ATOM 3566 O O . SER A 1 454 ? -3.731 -6.330 -19.931 1.00 66.19 454 SER A O 1
ATOM 3568 N N . SER A 1 455 ? -5.561 -5.369 -20.801 1.00 66.12 455 SER A N 1
ATOM 3569 C CA . SER A 1 455 ? -5.585 -6.222 -21.996 1.00 66.12 455 SER A CA 1
ATOM 3570 C C . SER A 1 455 ? -4.303 -6.077 -22.825 1.00 66.12 455 SER A C 1
ATOM 3572 O O . SER A 1 455 ? -3.799 -7.068 -23.344 1.00 66.12 455 SER A O 1
ATOM 3574 N N . GLU A 1 456 ? -3.731 -4.870 -22.884 1.00 69.44 456 GLU A N 1
ATOM 3575 C CA . GLU A 1 456 ? -2.469 -4.592 -23.578 1.00 69.44 456 GLU A CA 1
ATOM 3576 C C . GLU A 1 456 ? -1.271 -5.266 -22.894 1.00 69.44 456 GLU A C 1
ATOM 3578 O O . GLU A 1 456 ? -0.416 -5.834 -23.573 1.00 69.44 456 GLU A O 1
ATOM 3583 N N . ASN A 1 457 ? -1.224 -5.270 -21.557 1.00 72.62 457 ASN A N 1
ATOM 3584 C CA . ASN A 1 457 ? -0.192 -5.981 -20.799 1.00 72.62 457 ASN A CA 1
ATOM 3585 C C . ASN A 1 457 ? -0.225 -7.489 -21.076 1.00 72.62 457 ASN A C 1
ATOM 3587 O O . ASN A 1 457 ? 0.821 -8.108 -21.271 1.00 72.62 457 ASN A O 1
ATOM 3591 N N . ILE A 1 458 ? -1.425 -8.073 -21.124 1.00 71.88 458 ILE A N 1
ATOM 3592 C CA . ILE A 1 458 ? -1.614 -9.499 -21.412 1.00 71.88 458 ILE A CA 1
ATOM 3593 C C . ILE A 1 458 ? -1.193 -9.810 -22.851 1.00 71.88 458 ILE A C 1
ATOM 3595 O O . ILE A 1 458 ? -0.412 -10.736 -23.060 1.00 71.88 458 ILE A O 1
ATOM 3599 N N . LEU A 1 459 ? -1.664 -9.017 -23.819 1.00 73.00 459 LEU A N 1
ATOM 3600 C CA . LEU A 1 459 ? -1.364 -9.196 -25.241 1.00 73.00 459 LEU A CA 1
ATOM 3601 C C . LEU A 1 459 ? 0.145 -9.145 -25.508 1.00 73.00 459 LEU A C 1
ATOM 3603 O O . LEU A 1 459 ? 0.689 -10.003 -26.194 1.00 73.00 459 LEU A O 1
ATOM 3607 N N . ASN A 1 460 ? 0.834 -8.180 -24.900 1.00 74.38 460 ASN A N 1
ATOM 3608 C CA . ASN A 1 460 ? 2.264 -7.972 -25.106 1.00 74.38 460 ASN A CA 1
ATOM 3609 C C . ASN A 1 460 ? 3.152 -8.788 -24.158 1.00 74.38 460 ASN A C 1
ATOM 3611 O O . ASN A 1 460 ? 4.376 -8.663 -24.213 1.00 74.38 460 ASN A O 1
ATOM 3615 N N . CYS A 1 461 ? 2.577 -9.618 -23.282 1.00 81.56 461 CYS A N 1
ATOM 3616 C CA . CYS A 1 461 ? 3.317 -10.367 -22.265 1.00 81.56 461 CYS A CA 1
ATOM 3617 C C . CYS A 1 461 ? 4.228 -9.475 -21.391 1.00 81.56 461 CYS A C 1
ATOM 3619 O O . CYS A 1 461 ? 5.350 -9.862 -21.052 1.00 81.56 461 CYS A O 1
ATOM 3621 N N . VAL A 1 462 ? 3.737 -8.285 -21.027 1.00 85.56 462 VAL A N 1
ATOM 3622 C CA . VAL A 1 462 ? 4.399 -7.339 -20.114 1.00 85.56 462 VAL A CA 1
ATOM 3623 C C . VAL A 1 462 ? 3.667 -7.339 -18.786 1.00 85.56 462 VAL A C 1
ATOM 3625 O O . VAL A 1 462 ? 2.472 -7.073 -18.732 1.00 85.56 462 VAL A O 1
ATOM 3628 N N . TYR A 1 463 ? 4.381 -7.592 -17.698 1.00 86.12 463 TYR A N 1
ATOM 3629 C CA . TYR A 1 463 ? 3.788 -7.752 -16.380 1.00 86.12 463 TYR A CA 1
ATOM 3630 C C . TYR A 1 463 ? 4.415 -6.777 -15.380 1.00 86.12 463 TYR A C 1
ATOM 3632 O O . TYR A 1 463 ? 5.554 -6.995 -14.959 1.00 86.12 463 TYR A O 1
ATOM 3640 N N . PRO A 1 464 ? 3.674 -5.741 -14.941 1.00 86.88 464 PRO A N 1
ATOM 3641 C CA . PRO A 1 464 ? 3.978 -5.019 -13.715 1.00 86.88 464 PRO A CA 1
ATOM 3642 C C . PRO A 1 464 ? 4.154 -5.995 -12.558 1.00 86.88 464 PRO A C 1
ATOM 3644 O O . PRO A 1 464 ? 3.252 -6.774 -12.222 1.00 86.88 464 PRO A O 1
ATOM 3647 N N . ALA A 1 465 ? 5.337 -5.972 -11.966 1.00 86.31 465 ALA A N 1
ATOM 3648 C CA . ALA A 1 465 ? 5.720 -6.902 -10.932 1.00 86.31 465 ALA A CA 1
ATOM 3649 C C . ALA A 1 465 ? 6.421 -6.189 -9.786 1.00 86.31 465 ALA A C 1
ATOM 3651 O O . ALA A 1 465 ? 7.016 -5.123 -9.926 1.00 86.31 465 ALA A O 1
ATOM 3652 N N . LYS A 1 466 ? 6.377 -6.834 -8.628 1.00 78.38 466 LYS A N 1
ATOM 3653 C CA . LYS A 1 466 ? 7.174 -6.453 -7.476 1.00 78.38 466 LYS A CA 1
ATOM 3654 C C . LYS A 1 466 ? 8.292 -7.460 -7.298 1.00 78.38 466 LYS A C 1
ATOM 3656 O O . LYS A 1 466 ? 8.014 -8.642 -7.106 1.00 78.38 466 LYS A O 1
ATOM 3661 N N . CYS A 1 467 ? 9.534 -6.997 -7.350 1.00 76.75 467 CYS A N 1
ATOM 3662 C CA . CYS A 1 467 ? 10.691 -7.799 -6.984 1.00 76.75 467 CYS A CA 1
ATOM 3663 C C . CYS A 1 467 ? 10.571 -8.154 -5.501 1.00 76.75 467 CYS A C 1
ATOM 3665 O O . CYS A 1 467 ? 10.637 -7.278 -4.642 1.00 76.75 467 CYS A O 1
ATOM 3667 N N . LEU A 1 468 ? 10.377 -9.428 -5.179 1.00 65.31 468 LEU A N 1
ATOM 3668 C CA . LEU A 1 468 ? 10.198 -9.886 -3.802 1.00 65.31 468 LEU A CA 1
ATOM 3669 C C . LEU A 1 468 ? 11.480 -9.718 -2.974 1.00 65.31 468 LEU A C 1
ATOM 3671 O O . LEU A 1 468 ? 11.420 -9.592 -1.758 1.00 65.31 468 LEU A O 1
ATOM 3675 N N . LEU A 1 469 ? 12.637 -9.636 -3.629 1.00 61.44 469 LEU A N 1
ATOM 3676 C CA . LEU A 1 469 ? 13.931 -9.530 -2.959 1.00 61.44 469 LEU A CA 1
ATOM 3677 C C . LEU A 1 469 ? 14.218 -8.137 -2.405 1.00 61.44 469 LEU A C 1
ATOM 3679 O O . LEU A 1 469 ? 14.892 -8.013 -1.395 1.00 61.44 469 LEU A O 1
ATOM 3683 N N . ASP A 1 470 ? 13.788 -7.066 -3.067 1.00 58.66 470 ASP A N 1
ATOM 3684 C CA . ASP A 1 470 ? 14.065 -5.696 -2.608 1.00 58.66 470 ASP A CA 1
ATOM 3685 C C . ASP A 1 470 ? 12.835 -4.791 -2.577 1.00 58.66 470 ASP A C 1
ATOM 3687 O O . ASP A 1 470 ? 12.944 -3.636 -2.146 1.00 58.66 470 ASP A O 1
ATOM 3691 N N . MET A 1 471 ? 11.679 -5.353 -2.933 1.00 62.78 471 MET A N 1
ATOM 3692 C CA . MET A 1 471 ? 10.367 -4.722 -3.014 1.00 62.78 471 MET A CA 1
ATOM 3693 C C . MET A 1 471 ? 10.271 -3.601 -4.050 1.00 62.78 471 MET A C 1
ATOM 3695 O O . MET A 1 471 ? 9.313 -2.827 -3.994 1.00 62.78 471 MET A O 1
ATOM 3699 N N . SER A 1 472 ? 11.226 -3.519 -4.983 1.00 69.88 472 SER A N 1
ATOM 3700 C CA . SER A 1 472 ? 11.156 -2.598 -6.118 1.00 69.88 472 SER A CA 1
ATOM 3701 C C . SER A 1 472 ? 10.037 -2.984 -7.083 1.00 69.88 472 SER A C 1
ATOM 3703 O O . SER A 1 472 ? 9.704 -4.161 -7.242 1.00 69.88 472 SER A O 1
ATOM 3705 N N . GLU A 1 473 ? 9.436 -1.973 -7.700 1.00 81.25 473 GLU A N 1
ATOM 3706 C CA . GLU A 1 473 ? 8.512 -2.156 -8.815 1.00 81.25 473 GLU A CA 1
ATOM 3707 C C . GLU A 1 473 ? 9.328 -2.275 -10.100 1.00 81.25 473 GLU A C 1
ATOM 3709 O O . GLU A 1 473 ? 10.289 -1.532 -10.311 1.00 81.25 473 GLU A O 1
ATOM 3714 N N . VAL A 1 474 ? 8.980 -3.262 -10.919 1.00 88.75 474 VAL A N 1
ATOM 3715 C CA . VAL A 1 474 ? 9.661 -3.595 -12.172 1.00 88.75 474 VAL A CA 1
ATOM 3716 C C . VAL A 1 474 ? 8.629 -3.998 -13.222 1.00 88.75 474 VAL A C 1
ATOM 3718 O O . VAL A 1 474 ? 7.519 -4.416 -12.887 1.00 88.75 474 VAL A O 1
ATOM 3721 N N . LEU A 1 475 ? 8.997 -3.918 -14.496 1.00 89.56 475 LEU A N 1
ATOM 3722 C CA . LEU A 1 475 ? 8.235 -4.524 -15.587 1.00 89.56 475 LEU A CA 1
ATOM 3723 C C . LEU A 1 475 ? 8.931 -5.816 -16.020 1.00 89.56 475 LEU A C 1
ATOM 3725 O O . LEU A 1 475 ? 10.132 -5.820 -16.270 1.00 89.56 475 LEU A O 1
ATOM 3729 N N . LEU A 1 476 ? 8.191 -6.919 -16.109 1.00 89.94 476 LEU A N 1
ATOM 3730 C CA . LEU A 1 476 ? 8.691 -8.171 -16.677 1.00 89.94 476 LEU A CA 1
ATOM 3731 C C . LEU A 1 476 ? 8.181 -8.315 -18.106 1.00 89.94 476 LEU A C 1
ATOM 3733 O O . LEU A 1 476 ? 6.974 -8.417 -18.305 1.00 89.94 476 LEU A O 1
ATOM 3737 N N . LYS A 1 477 ? 9.079 -8.376 -19.085 1.00 88.12 477 LYS A N 1
ATOM 3738 C CA . LYS A 1 477 ? 8.751 -8.776 -20.456 1.00 88.12 477 LYS A CA 1
ATOM 3739 C C . LYS A 1 477 ? 9.044 -10.260 -20.614 1.00 88.12 477 LYS A C 1
ATOM 3741 O O . LYS A 1 477 ? 10.194 -10.668 -20.476 1.00 88.12 477 LYS A O 1
ATOM 3746 N N . CYS A 1 478 ? 8.016 -11.049 -20.909 1.00 86.25 478 CYS A N 1
ATOM 3747 C CA . CYS A 1 478 ? 8.168 -12.459 -21.253 1.00 86.25 478 CYS A CA 1
ATOM 3748 C C . CYS A 1 478 ? 8.205 -12.607 -22.778 1.00 86.25 478 CYS A C 1
ATOM 3750 O O . CYS A 1 478 ? 7.226 -12.302 -23.459 1.00 86.25 478 CYS A O 1
ATOM 3752 N N . VAL A 1 479 ? 9.325 -13.088 -23.304 1.00 81.19 479 VAL A N 1
ATOM 3753 C CA . VAL A 1 479 ? 9.551 -13.336 -24.728 1.00 81.19 479 VAL A CA 1
ATOM 3754 C C . VAL A 1 479 ? 9.284 -14.811 -25.005 1.00 81.19 479 VAL A C 1
ATOM 3756 O O . VAL A 1 479 ? 9.920 -15.705 -24.437 1.00 81.19 479 VAL A O 1
ATOM 3759 N N . MET A 1 480 ? 8.291 -15.069 -25.853 1.00 68.88 480 MET A N 1
ATOM 3760 C CA . MET A 1 480 ? 7.924 -16.428 -26.239 1.00 68.88 480 MET A CA 1
ATOM 3761 C C . MET A 1 480 ? 8.957 -17.007 -27.217 1.00 68.88 480 MET A C 1
ATOM 3763 O O . MET A 1 480 ? 9.450 -16.273 -28.073 1.00 68.88 480 MET A O 1
ATOM 3767 N N . PRO A 1 481 ? 9.245 -18.321 -27.158 1.00 69.19 481 PRO A N 1
ATOM 3768 C CA . PRO A 1 481 ? 10.269 -18.942 -27.998 1.00 69.19 481 PRO A CA 1
ATOM 3769 C C . PRO A 1 481 ? 10.042 -18.748 -29.504 1.00 69.19 481 PRO A C 1
ATOM 3771 O O . PRO A 1 481 ? 11.001 -18.658 -30.259 1.00 69.19 481 PRO A O 1
ATOM 3774 N N . CYS A 1 482 ? 8.786 -18.641 -29.946 1.00 65.56 482 CYS A N 1
ATOM 3775 C CA . CYS A 1 482 ? 8.437 -18.394 -31.347 1.00 65.56 482 CYS A CA 1
ATOM 3776 C C . CYS A 1 482 ? 8.828 -16.999 -31.865 1.00 65.56 482 CYS A C 1
ATOM 3778 O O . CYS A 1 482 ? 8.896 -16.815 -33.073 1.00 65.56 482 CYS A O 1
ATOM 3780 N N . LEU A 1 483 ? 9.078 -16.033 -30.976 1.00 63.16 483 LEU A N 1
ATOM 3781 C CA . LEU A 1 483 ? 9.485 -14.663 -31.311 1.00 63.16 483 LEU A CA 1
ATOM 3782 C C . LEU A 1 483 ? 10.962 -14.405 -30.980 1.00 63.16 483 LEU A C 1
ATOM 3784 O O . LEU A 1 483 ? 11.440 -13.284 -31.133 1.00 63.16 483 LEU A O 1
ATOM 3788 N N . ALA A 1 484 ? 11.687 -15.426 -30.509 1.00 62.94 484 ALA A N 1
ATOM 3789 C CA . ALA A 1 484 ? 13.019 -15.259 -29.946 1.00 62.94 484 ALA A CA 1
ATOM 3790 C C . ALA A 1 484 ? 14.031 -14.719 -30.966 1.00 62.94 484 ALA A C 1
ATOM 3792 O O . ALA A 1 484 ? 14.818 -13.855 -30.605 1.00 62.94 484 ALA A O 1
ATOM 3793 N N . ASP A 1 485 ? 14.004 -15.156 -32.228 1.00 66.44 485 ASP A N 1
ATOM 3794 C CA . ASP A 1 485 ? 15.030 -14.765 -33.209 1.00 66.44 485 ASP A CA 1
ATOM 3795 C C . ASP A 1 485 ? 14.921 -13.292 -33.652 1.00 66.44 485 ASP A C 1
ATOM 3797 O O . ASP A 1 485 ? 15.932 -12.587 -33.678 1.00 66.44 485 ASP A O 1
ATOM 3801 N N . GLU A 1 486 ? 13.709 -12.788 -33.921 1.00 63.59 486 GLU A N 1
ATOM 3802 C CA . GLU A 1 486 ? 13.478 -11.364 -34.237 1.00 63.59 486 GLU A CA 1
ATOM 3803 C C . GLU A 1 486 ? 13.781 -10.468 -33.031 1.00 63.59 486 GLU A C 1
ATOM 3805 O O . GLU A 1 486 ? 14.412 -9.415 -33.149 1.00 63.59 486 GLU A O 1
ATOM 3810 N N . PHE A 1 487 ? 13.374 -10.922 -31.845 1.00 68.25 487 PHE A N 1
ATOM 3811 C CA . PHE A 1 487 ? 13.572 -10.194 -30.602 1.00 68.25 487 PHE A CA 1
ATOM 3812 C C . PHE A 1 487 ? 15.048 -10.156 -30.185 1.00 68.25 487 PHE A C 1
ATOM 3814 O O . PHE A 1 487 ? 15.506 -9.171 -29.615 1.00 68.25 487 PHE A O 1
ATOM 3821 N N . LYS A 1 488 ? 15.828 -11.191 -30.513 1.00 71.31 488 LYS A N 1
ATOM 3822 C CA . LYS A 1 488 ? 17.250 -11.305 -30.167 1.00 71.31 488 LYS A CA 1
ATOM 3823 C C . LYS A 1 488 ? 18.125 -10.303 -30.913 1.00 71.31 488 LYS A C 1
ATOM 3825 O O . LYS A 1 488 ? 19.031 -9.738 -30.307 1.00 71.31 488 LYS A O 1
ATOM 3830 N N . ALA A 1 489 ? 17.842 -10.044 -32.191 1.00 72.31 489 ALA A N 1
ATOM 3831 C CA . ALA A 1 489 ? 18.546 -9.012 -32.953 1.00 72.31 489 ALA A CA 1
ATOM 3832 C C . ALA A 1 489 ? 18.293 -7.614 -32.366 1.00 72.31 489 ALA A C 1
ATOM 3834 O O . ALA A 1 489 ? 19.229 -6.837 -32.175 1.00 72.31 489 ALA A O 1
ATOM 3835 N N . ALA A 1 490 ? 17.038 -7.325 -32.012 1.00 72.06 490 ALA A N 1
ATOM 3836 C CA . ALA A 1 490 ? 16.675 -6.066 -31.378 1.00 72.06 490 ALA A CA 1
ATOM 3837 C C . ALA A 1 490 ? 17.283 -5.956 -29.964 1.00 72.06 490 ALA A C 1
ATOM 3839 O O . ALA A 1 490 ? 17.902 -4.952 -29.633 1.00 72.06 490 ALA A O 1
ATOM 3840 N N . MET A 1 491 ? 17.227 -7.012 -29.153 1.00 73.44 491 MET A N 1
ATOM 3841 C CA . MET A 1 491 ? 17.847 -7.043 -27.824 1.00 73.44 491 MET A CA 1
ATOM 3842 C C . MET A 1 491 ? 19.357 -6.810 -27.853 1.00 73.44 491 MET A C 1
ATOM 3844 O O . MET A 1 491 ? 19.866 -6.080 -27.005 1.00 73.44 491 MET A O 1
ATOM 3848 N N . GLU A 1 492 ? 20.079 -7.386 -28.818 1.00 79.38 492 GLU A N 1
ATOM 3849 C CA . GLU A 1 492 ? 21.525 -7.171 -28.913 1.00 79.38 492 GLU A CA 1
ATOM 3850 C C . GLU A 1 492 ? 21.852 -5.706 -29.246 1.00 79.38 492 GLU A C 1
ATOM 3852 O O . GLU A 1 492 ? 22.794 -5.158 -28.681 1.00 79.38 492 GLU A O 1
ATOM 3857 N N . ALA A 1 493 ? 21.030 -5.034 -30.063 1.00 78.56 493 ALA A N 1
ATOM 3858 C CA . ALA A 1 493 ? 21.181 -3.601 -30.332 1.00 78.56 493 ALA A CA 1
ATOM 3859 C C . ALA A 1 493 ? 20.942 -2.729 -29.081 1.00 78.56 493 ALA A C 1
ATOM 3861 O O . ALA A 1 493 ? 21.591 -1.699 -28.908 1.00 78.56 493 ALA A O 1
ATOM 3862 N N . TRP A 1 494 ? 20.042 -3.144 -28.183 1.00 81.94 494 TRP A N 1
ATOM 3863 C CA . TRP A 1 494 ? 19.655 -2.370 -26.993 1.00 81.94 494 TRP A CA 1
ATOM 3864 C C . TRP A 1 494 ? 20.454 -2.695 -25.720 1.00 81.94 494 TRP A C 1
ATOM 3866 O O . TRP A 1 494 ? 20.367 -1.967 -24.732 1.00 81.94 494 TRP A O 1
ATOM 3876 N N . LYS A 1 495 ? 21.264 -3.754 -25.730 1.00 78.88 495 LYS A N 1
ATOM 3877 C CA . LYS A 1 495 ? 21.984 -4.290 -24.562 1.00 78.88 495 LYS A CA 1
ATOM 3878 C C . LYS A 1 495 ? 22.926 -3.300 -23.870 1.00 78.88 495 LYS A C 1
ATOM 3880 O O . LYS A 1 495 ? 23.011 -3.296 -22.643 1.00 78.88 495 LYS A O 1
ATOM 3885 N N . ASP A 1 496 ? 23.605 -2.460 -24.650 1.00 81.88 496 ASP A N 1
ATOM 3886 C CA . ASP A 1 496 ? 24.591 -1.486 -24.157 1.00 81.88 496 ASP A CA 1
ATOM 3887 C C . ASP A 1 496 ? 24.030 -0.055 -24.055 1.00 81.88 496 ASP A C 1
ATOM 3889 O O . ASP A 1 496 ? 24.772 0.904 -23.809 1.00 81.88 496 ASP A O 1
ATOM 3893 N N . ILE A 1 497 ? 22.716 0.111 -24.233 1.00 87.50 497 ILE A N 1
ATOM 3894 C CA . ILE A 1 497 ? 22.047 1.409 -24.149 1.00 87.50 497 ILE A CA 1
ATOM 3895 C C . ILE A 1 497 ? 21.891 1.816 -22.687 1.00 87.50 497 ILE A C 1
ATOM 3897 O O . ILE A 1 497 ? 21.247 1.148 -21.878 1.00 87.50 497 ILE A O 1
ATOM 3901 N N . ASN A 1 498 ? 22.491 2.952 -22.338 1.00 88.19 498 ASN A N 1
ATOM 3902 C CA . ASN A 1 498 ? 22.416 3.517 -20.999 1.00 88.19 498 ASN A CA 1
ATOM 3903 C C . ASN A 1 498 ? 22.358 5.043 -21.082 1.00 88.19 498 ASN A C 1
ATOM 3905 O O . ASN A 1 498 ? 23.381 5.707 -21.256 1.00 88.19 498 ASN A O 1
ATOM 3909 N N . HIS A 1 499 ? 21.153 5.588 -20.941 1.00 92.50 499 HIS A N 1
ATOM 3910 C CA . HIS A 1 499 ? 20.882 7.018 -21.009 1.00 92.50 499 HIS A CA 1
ATOM 3911 C C . HIS A 1 499 ? 19.836 7.386 -19.943 1.00 92.50 499 HIS A C 1
ATOM 3913 O O . HIS A 1 499 ? 18.898 6.614 -19.739 1.00 92.50 499 HIS A O 1
ATOM 3919 N N . PRO A 1 500 ? 19.947 8.539 -19.253 1.00 91.38 500 PRO A N 1
ATOM 3920 C CA . PRO A 1 500 ? 19.019 8.920 -18.181 1.00 91.38 500 PRO A CA 1
ATOM 3921 C C . PRO A 1 500 ? 17.550 8.964 -18.623 1.00 91.38 500 PRO A C 1
ATOM 3923 O O . PRO A 1 500 ? 16.676 8.623 -17.822 1.00 91.38 500 PRO A O 1
ATOM 3926 N N . ASN A 1 501 ? 17.298 9.326 -19.887 1.00 95.81 501 ASN A N 1
ATOM 3927 C CA . ASN A 1 501 ? 15.956 9.436 -20.466 1.00 95.81 501 ASN A CA 1
ATOM 3928 C C . ASN A 1 501 ? 15.477 8.202 -21.247 1.00 95.81 501 ASN A C 1
ATOM 3930 O O . ASN A 1 501 ? 14.472 8.268 -21.948 1.00 95.81 501 ASN A O 1
ATOM 3934 N N . ILE A 1 502 ? 16.190 7.079 -21.149 1.00 92.94 502 ILE A N 1
ATOM 3935 C CA . ILE A 1 502 ? 15.782 5.798 -21.734 1.00 92.94 502 ILE A CA 1
ATOM 3936 C C . ILE A 1 502 ? 15.526 4.819 -20.591 1.00 92.94 502 ILE A C 1
ATOM 3938 O O . ILE A 1 502 ? 16.267 4.787 -19.607 1.00 92.94 502 ILE A O 1
ATOM 3942 N N . MET A 1 503 ? 14.454 4.041 -20.705 1.00 90.12 503 MET A N 1
ATOM 3943 C CA . MET A 1 503 ? 14.081 3.046 -19.708 1.00 90.12 503 MET A CA 1
ATOM 3944 C C . MET A 1 503 ? 15.146 1.954 -19.611 1.00 90.12 503 MET A C 1
ATOM 3946 O O . MET A 1 503 ? 15.545 1.361 -20.613 1.00 90.12 503 MET A O 1
ATOM 3950 N N . ARG A 1 504 ? 15.612 1.671 -18.393 1.00 86.25 504 ARG A N 1
ATOM 3951 C CA . ARG A 1 504 ? 16.702 0.715 -18.192 1.00 86.25 504 ARG A CA 1
ATOM 3952 C C . ARG A 1 504 ? 16.204 -0.731 -18.153 1.00 86.25 504 ARG A C 1
ATOM 3954 O O . ARG A 1 504 ? 15.321 -1.059 -17.364 1.00 86.25 504 ARG A O 1
ATOM 3961 N N . SER A 1 505 ? 16.862 -1.628 -18.886 1.00 85.75 505 SER A N 1
ATOM 3962 C CA . SER A 1 505 ? 16.803 -3.071 -18.618 1.00 85.75 505 SER A CA 1
ATOM 3963 C C . SER A 1 505 ? 17.804 -3.439 -17.518 1.00 85.75 505 SER A C 1
ATOM 3965 O O . SER A 1 505 ? 18.995 -3.130 -17.610 1.00 85.75 505 SER A O 1
ATOM 3967 N N . PHE A 1 506 ? 17.346 -4.089 -16.452 1.00 79.62 506 PHE A N 1
ATOM 3968 C CA . PHE A 1 506 ? 18.196 -4.476 -15.327 1.00 79.62 506 PHE A CA 1
ATOM 3969 C C . PHE A 1 506 ? 18.921 -5.798 -15.556 1.00 79.62 506 PHE A C 1
ATOM 3971 O O . PHE A 1 506 ? 20.099 -5.904 -15.215 1.00 79.62 506 PHE A O 1
ATOM 3978 N N . LEU A 1 507 ? 18.207 -6.812 -16.047 1.00 80.94 507 LEU A N 1
ATOM 3979 C CA . LEU A 1 507 ? 18.712 -8.176 -16.201 1.00 80.94 507 LEU A CA 1
ATOM 3980 C C . LEU A 1 507 ? 17.775 -9.032 -17.060 1.00 80.94 507 LEU A C 1
ATOM 3982 O O . LEU A 1 507 ? 16.607 -8.695 -17.253 1.00 80.94 507 LEU A O 1
ATOM 3986 N N . GLN A 1 508 ? 18.303 -10.167 -17.507 1.00 81.81 508 GLN A N 1
ATOM 3987 C CA . GLN A 1 508 ? 17.649 -11.142 -18.375 1.00 81.81 508 GLN A CA 1
ATOM 3988 C C . GLN A 1 508 ? 17.919 -12.552 -17.834 1.00 81.81 508 GLN A C 1
ATOM 3990 O O . GLN A 1 508 ? 19.042 -12.852 -17.419 1.00 81.81 508 GLN A O 1
ATOM 3995 N N . PHE A 1 509 ? 16.904 -13.414 -17.813 1.00 83.75 509 PHE A N 1
ATOM 3996 C CA . PHE A 1 509 ? 17.028 -14.816 -17.404 1.00 83.75 509 PHE A CA 1
ATOM 3997 C C . PHE A 1 509 ? 16.016 -15.704 -18.136 1.00 83.75 509 PHE A C 1
ATOM 3999 O O . PHE A 1 509 ? 15.084 -15.218 -18.768 1.00 83.75 509 PHE A O 1
ATOM 4006 N N . HIS A 1 510 ? 16.202 -17.021 -18.050 1.00 80.25 510 HIS A N 1
ATOM 4007 C CA . HIS A 1 510 ? 15.329 -18.001 -18.696 1.00 80.25 510 HIS A CA 1
ATOM 4008 C C . HIS A 1 510 ? 14.503 -18.756 -17.655 1.00 80.25 510 HIS A C 1
ATOM 4010 O O . HIS A 1 510 ? 15.025 -19.167 -16.618 1.00 80.25 510 HIS A O 1
ATOM 4016 N N . GLN A 1 511 ? 13.228 -18.988 -17.961 1.00 78.44 511 GLN A N 1
ATOM 4017 C CA . GLN A 1 511 ? 12.339 -19.868 -17.210 1.00 78.44 511 GLN A CA 1
ATOM 4018 C C . GLN A 1 511 ? 11.760 -20.910 -18.173 1.00 78.44 511 GLN A C 1
ATOM 4020 O O . GLN A 1 511 ? 10.829 -20.637 -18.930 1.00 78.44 511 GLN A O 1
ATOM 4025 N N . GLY A 1 512 ? 12.324 -22.120 -18.159 1.00 79.69 512 GLY A N 1
ATOM 4026 C CA . GLY A 1 512 ? 12.008 -23.124 -19.176 1.00 79.69 512 GLY A CA 1
ATOM 4027 C C . GLY A 1 512 ? 12.441 -22.637 -20.561 1.00 79.69 512 GLY A C 1
ATOM 4028 O O . GLY A 1 512 ? 13.606 -22.301 -20.750 1.00 79.69 512 GLY A O 1
ATOM 4029 N N . SER A 1 513 ? 11.505 -22.581 -21.511 1.00 77.62 513 SER A N 1
ATOM 4030 C CA . SER A 1 513 ? 11.733 -22.076 -22.873 1.00 77.62 513 SER A CA 1
ATOM 4031 C C . SER A 1 513 ? 11.405 -20.588 -23.050 1.00 77.62 513 SER A C 1
ATOM 4033 O O . SER A 1 513 ? 11.535 -20.069 -24.153 1.00 77.62 513 SER A O 1
ATOM 4035 N N . THR A 1 514 ? 10.924 -19.914 -22.002 1.00 79.88 514 THR A N 1
ATOM 4036 C CA . THR A 1 514 ? 10.555 -18.495 -22.045 1.00 79.88 514 THR A CA 1
ATOM 4037 C C . THR A 1 514 ? 11.709 -17.653 -21.530 1.00 79.88 514 THR A C 1
ATOM 4039 O O . THR A 1 514 ? 12.232 -17.889 -20.437 1.00 79.88 514 THR A O 1
ATOM 4042 N N . GLU A 1 515 ? 12.082 -16.647 -22.305 1.00 84.81 515 GLU A N 1
ATOM 4043 C CA . GLU A 1 515 ? 13.067 -15.653 -21.909 1.00 84.81 515 GLU A CA 1
ATOM 4044 C C . GLU A 1 515 ? 12.361 -14.486 -21.209 1.00 84.81 515 GLU A C 1
ATOM 4046 O O . GLU A 1 515 ? 11.275 -14.069 -21.610 1.00 84.81 515 GLU A O 1
ATOM 4051 N N . ILE A 1 516 ? 12.938 -13.990 -20.116 1.00 86.81 516 ILE A N 1
ATOM 4052 C CA . ILE A 1 516 ? 12.336 -12.951 -19.281 1.00 86.81 516 ILE A CA 1
ATOM 4053 C C . ILE A 1 516 ? 13.336 -11.831 -19.069 1.00 86.81 516 ILE A C 1
ATOM 4055 O O . ILE A 1 516 ? 14.458 -12.059 -18.614 1.00 86.81 516 ILE A O 1
ATOM 4059 N N . ILE A 1 517 ? 12.895 -10.611 -19.354 1.00 86.19 517 ILE A N 1
ATOM 4060 C CA . ILE A 1 517 ? 13.692 -9.398 -19.200 1.00 86.19 517 ILE A CA 1
ATOM 4061 C C . ILE A 1 517 ? 13.011 -8.490 -18.187 1.00 86.19 517 ILE A C 1
ATOM 4063 O O . ILE A 1 517 ? 11.798 -8.277 -18.228 1.00 86.19 517 ILE A O 1
ATOM 4067 N N . VAL A 1 518 ? 13.804 -7.965 -17.259 1.00 87.75 518 VAL A N 1
ATOM 4068 C CA . VAL A 1 518 ? 13.340 -7.092 -16.181 1.00 87.75 518 VAL A CA 1
ATOM 4069 C C . VAL A 1 518 ? 13.704 -5.654 -16.518 1.00 87.75 518 VAL A C 1
ATOM 4071 O O . VAL A 1 518 ? 14.885 -5.328 -16.626 1.00 87.75 518 VAL A O 1
ATOM 4074 N N . PHE A 1 519 ? 12.702 -4.794 -16.634 1.00 88.44 519 PHE A N 1
ATOM 4075 C CA . PHE A 1 519 ? 12.834 -3.370 -16.918 1.00 88.44 519 PHE A CA 1
ATOM 4076 C C . PHE A 1 519 ? 12.502 -2.511 -15.692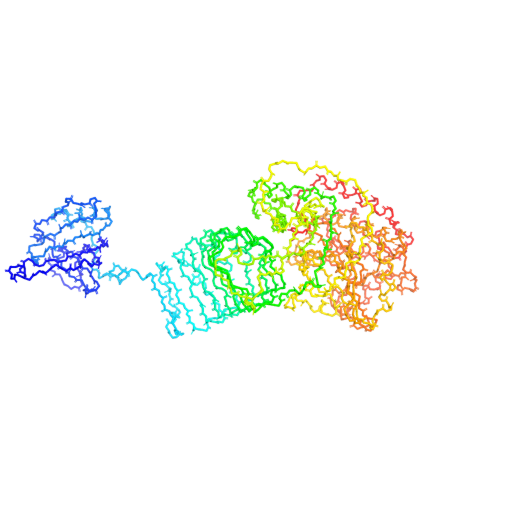 1.00 88.44 519 PHE A C 1
ATOM 4078 O O . PHE A 1 519 ? 11.807 -2.938 -14.763 1.00 88.44 519 PHE A O 1
ATOM 4085 N N . GLU A 1 520 ? 13.010 -1.281 -15.706 1.00 87.25 520 GLU A N 1
ATOM 4086 C CA . GLU A 1 520 ? 12.563 -0.174 -14.859 1.00 87.25 520 GLU A CA 1
ATOM 4087 C C . GLU A 1 520 ? 11.037 -0.003 -14.940 1.00 87.25 520 GLU A C 1
ATOM 4089 O O . GLU A 1 520 ? 10.436 -0.199 -15.992 1.00 87.25 520 GLU A O 1
ATOM 4094 N N . TYR A 1 521 ? 10.404 0.340 -13.815 1.00 86.69 521 TYR A N 1
ATOM 4095 C CA . TYR A 1 521 ? 8.974 0.643 -13.758 1.00 86.69 521 TYR A CA 1
ATOM 4096 C C . TYR A 1 521 ? 8.771 2.159 -13.642 1.00 86.69 521 TYR A C 1
ATOM 4098 O O . TYR A 1 521 ? 8.989 2.710 -12.557 1.00 86.69 521 TYR A O 1
ATOM 4106 N N . PRO A 1 522 ? 8.378 2.856 -14.722 1.00 86.06 522 PRO A N 1
ATOM 4107 C CA . PRO A 1 522 ? 8.012 4.260 -14.634 1.00 86.06 522 PRO A CA 1
ATOM 4108 C C . PRO A 1 522 ? 6.578 4.392 -14.077 1.00 86.06 522 PRO A C 1
ATOM 4110 O O . PRO A 1 522 ? 5.654 3.785 -14.618 1.00 86.06 522 PRO A O 1
ATOM 4113 N N . PRO A 1 523 ? 6.360 5.152 -12.989 1.00 77.31 523 PRO A N 1
ATOM 4114 C CA . PRO A 1 523 ? 5.067 5.214 -12.309 1.00 77.31 523 PRO A CA 1
ATOM 4115 C C . PRO A 1 523 ? 3.975 5.979 -13.068 1.00 77.31 523 PRO A C 1
ATOM 4117 O O . PRO A 1 523 ? 2.806 5.801 -12.736 1.00 77.31 523 PRO A O 1
ATOM 4120 N N . VAL A 1 524 ? 4.330 6.840 -14.029 1.00 85.44 524 VAL A N 1
ATOM 4121 C CA . VAL A 1 524 ? 3.377 7.717 -14.728 1.00 85.44 524 VAL A CA 1
ATOM 4122 C C . VAL A 1 524 ? 3.560 7.591 -16.237 1.00 85.44 524 VAL A C 1
ATOM 4124 O O . VAL A 1 524 ? 4.621 7.931 -16.757 1.00 85.44 524 VAL A O 1
ATOM 4127 N N . ALA A 1 525 ? 2.539 7.124 -16.955 1.00 89.06 525 ALA A N 1
ATOM 4128 C CA . ALA A 1 525 ? 2.541 7.097 -18.417 1.00 89.06 525 ALA A CA 1
ATOM 4129 C C . ALA A 1 525 ? 2.096 8.454 -18.984 1.00 89.06 525 ALA A C 1
ATOM 4131 O O . ALA A 1 525 ? 1.163 9.069 -18.467 1.00 89.06 525 ALA A O 1
ATOM 4132 N N . LEU A 1 526 ? 2.725 8.920 -20.070 1.00 91.69 526 LEU A N 1
ATOM 4133 C CA . LEU A 1 526 ? 2.340 10.188 -20.705 1.00 91.69 526 LEU A CA 1
ATOM 4134 C C . LEU A 1 526 ? 0.905 10.143 -21.255 1.00 91.69 526 LEU A C 1
ATOM 4136 O O . LEU A 1 526 ? 0.192 11.138 -21.181 1.00 91.69 526 LEU A O 1
ATOM 4140 N N . GLU A 1 527 ? 0.461 8.989 -21.753 1.00 87.75 527 GLU A N 1
ATOM 4141 C CA . GLU A 1 527 ? -0.910 8.797 -22.242 1.00 87.75 527 GLU A CA 1
ATOM 4142 C C . GLU A 1 527 ? -1.959 9.046 -21.146 1.00 87.75 527 GLU A C 1
ATOM 4144 O O . GLU A 1 527 ? -2.992 9.664 -21.407 1.00 87.75 527 GLU A O 1
ATOM 4149 N N . ASP A 1 528 ? -1.681 8.629 -19.907 1.00 87.06 528 ASP A N 1
ATOM 4150 C CA . ASP A 1 528 ? -2.577 8.874 -18.775 1.00 87.06 528 ASP A CA 1
ATOM 4151 C C . ASP A 1 528 ? -2.665 10.372 -18.456 1.00 87.06 528 ASP A C 1
ATOM 4153 O O . ASP A 1 528 ? -3.768 10.889 -18.267 1.00 87.06 528 ASP A O 1
ATOM 4157 N N . VAL A 1 529 ? -1.528 11.080 -18.491 1.00 90.62 529 VAL A N 1
ATOM 4158 C CA . VAL A 1 529 ? -1.474 12.541 -18.316 1.00 90.62 529 VAL A CA 1
ATOM 4159 C C . VAL A 1 529 ? -2.263 13.240 -19.425 1.00 90.62 529 VAL A C 1
ATOM 4161 O O . VAL A 1 529 ? -3.104 14.089 -19.140 1.00 90.62 529 VAL A O 1
ATOM 4164 N N . ILE A 1 530 ? -2.045 12.878 -20.694 1.00 90.62 530 ILE A N 1
ATOM 4165 C CA . ILE A 1 530 ? -2.776 13.454 -21.835 1.00 90.62 530 ILE A CA 1
ATOM 4166 C C . ILE A 1 530 ? -4.284 13.234 -21.673 1.00 90.62 530 ILE A C 1
ATOM 4168 O O . ILE A 1 530 ? -5.059 14.181 -21.829 1.00 90.62 530 ILE A O 1
ATOM 4172 N N . ARG A 1 531 ? -4.709 12.016 -21.316 1.00 87.50 531 ARG A N 1
ATOM 4173 C CA . ARG A 1 531 ? -6.122 11.675 -21.110 1.00 87.50 531 ARG A CA 1
ATOM 4174 C C . ARG A 1 531 ? -6.754 12.517 -20.002 1.00 87.50 531 ARG A C 1
ATOM 4176 O O . ARG A 1 531 ? -7.784 13.145 -20.240 1.00 87.50 531 ARG A O 1
ATOM 4183 N N . GLU A 1 532 ? -6.123 12.596 -18.832 1.00 89.50 532 GLU A N 1
ATOM 4184 C CA . GLU A 1 532 ? -6.617 13.402 -17.707 1.00 89.50 532 GLU A CA 1
ATOM 4185 C C . GLU A 1 532 ? -6.690 14.895 -18.066 1.00 89.50 532 GLU A C 1
ATOM 4187 O O . GLU A 1 532 ? -7.682 15.577 -17.798 1.00 89.50 532 GLU A O 1
ATOM 4192 N N . ARG A 1 533 ? -5.678 15.414 -18.765 1.00 91.50 533 ARG A N 1
ATOM 4193 C CA . ARG A 1 533 ? -5.650 16.802 -19.236 1.00 91.50 533 ARG A CA 1
ATOM 4194 C C . ARG A 1 533 ? -6.751 17.125 -20.246 1.00 91.50 533 ARG A C 1
ATOM 4196 O O . ARG A 1 533 ? -7.371 18.190 -20.134 1.00 91.50 533 ARG A O 1
ATOM 4203 N N . ARG A 1 534 ? -7.038 16.214 -21.184 1.00 89.62 534 ARG A N 1
ATOM 4204 C CA . ARG A 1 534 ? -8.170 16.330 -22.121 1.00 89.62 534 ARG A CA 1
ATOM 4205 C C . ARG A 1 534 ? -9.502 16.364 -21.373 1.00 89.62 534 ARG A C 1
ATOM 4207 O O . ARG A 1 534 ? -10.317 17.249 -21.630 1.00 89.62 534 ARG A O 1
ATOM 4214 N N . GLU A 1 535 ? -9.706 15.459 -20.414 1.00 88.94 535 GLU A N 1
ATOM 4215 C CA . GLU A 1 535 ? -10.920 15.416 -19.582 1.00 88.94 535 GLU A CA 1
ATOM 4216 C C . GLU A 1 535 ? -11.121 16.720 -18.794 1.00 88.94 535 GLU A C 1
ATOM 4218 O O . GLU A 1 535 ? -12.233 17.248 -18.715 1.00 88.94 535 GLU A O 1
ATOM 4223 N N . LEU A 1 536 ? -10.031 17.291 -18.274 1.00 90.62 536 LEU A N 1
ATOM 4224 C CA . LEU A 1 536 ? -10.029 18.571 -17.566 1.00 90.62 536 LEU A CA 1
ATOM 4225 C C . LEU A 1 536 ? -10.071 19.797 -18.492 1.00 90.62 536 LEU A C 1
ATOM 4227 O O . LEU A 1 536 ? -10.181 20.920 -17.989 1.00 90.62 536 LEU A O 1
ATOM 4231 N N . ARG A 1 537 ? -9.976 19.609 -19.816 1.00 90.19 537 ARG A N 1
ATOM 4232 C CA . ARG A 1 537 ? -9.858 20.671 -20.833 1.00 90.19 537 ARG A CA 1
ATOM 4233 C C . ARG A 1 537 ? -8.754 21.681 -20.506 1.00 90.19 537 ARG A C 1
ATOM 4235 O O . ARG A 1 537 ? -8.957 22.894 -20.576 1.00 90.19 537 ARG A O 1
ATOM 4242 N N . ARG A 1 538 ? -7.588 21.182 -20.092 1.00 91.56 538 ARG A N 1
ATOM 4243 C CA . ARG A 1 538 ? -6.424 21.996 -19.720 1.00 91.56 538 ARG A CA 1
ATOM 4244 C C . ARG A 1 538 ? -5.176 21.487 -20.416 1.00 91.56 538 ARG A C 1
ATOM 4246 O O . ARG A 1 538 ? -4.829 20.325 -20.264 1.00 91.56 538 ARG A O 1
ATOM 4253 N N . HIS A 1 539 ? -4.465 22.375 -21.101 1.00 92.81 539 HIS A N 1
ATOM 4254 C CA . HIS A 1 539 ? -3.180 22.043 -21.705 1.00 92.81 539 HIS A CA 1
ATOM 4255 C C . HIS A 1 539 ? -2.065 21.870 -20.665 1.00 92.81 539 HIS A C 1
ATOM 4257 O O . HIS A 1 539 ? -2.157 22.348 -19.527 1.00 92.81 539 HIS A O 1
ATOM 4263 N N . LEU A 1 540 ? -0.984 21.207 -21.080 1.00 93.62 540 LEU A N 1
ATOM 4264 C CA . LEU A 1 540 ? 0.258 21.179 -20.319 1.00 93.62 540 LEU A CA 1
ATOM 4265 C C . LEU A 1 540 ? 0.893 22.582 -20.280 1.00 93.62 540 LEU A C 1
ATOM 4267 O O . LEU A 1 540 ? 0.880 23.291 -21.287 1.00 93.62 540 LEU A O 1
ATOM 4271 N N . PRO A 1 541 ? 1.477 22.992 -19.139 1.00 94.88 541 PRO A N 1
ATOM 4272 C CA . PRO A 1 541 ? 2.318 24.177 -19.082 1.00 94.88 541 PRO A CA 1
ATOM 4273 C C . PRO A 1 541 ? 3.458 24.091 -20.098 1.00 94.88 541 PRO A C 1
ATOM 4275 O O . PRO A 1 541 ? 4.151 23.076 -20.168 1.00 94.88 541 PRO A O 1
ATOM 4278 N N . GLU A 1 542 ? 3.691 25.173 -20.838 1.00 95.12 542 GLU A N 1
ATOM 4279 C CA . GLU A 1 542 ? 4.651 25.182 -21.947 1.00 95.12 542 GLU A CA 1
ATOM 4280 C C . GLU A 1 542 ? 6.079 24.805 -21.511 1.00 95.12 542 GLU A C 1
ATOM 4282 O O . GLU A 1 542 ? 6.765 24.062 -22.208 1.00 95.12 542 GLU A O 1
ATOM 4287 N N . TYR A 1 543 ? 6.504 25.214 -20.311 1.00 95.81 543 TYR A N 1
ATOM 4288 C CA . TYR A 1 543 ? 7.788 24.785 -19.748 1.00 95.81 543 TYR A CA 1
ATOM 4289 C C . TYR A 1 543 ? 7.921 23.254 -19.665 1.00 95.81 543 TYR A C 1
ATOM 4291 O O . TYR A 1 543 ? 8.967 22.710 -20.016 1.00 95.81 543 TYR A O 1
ATOM 4299 N N . LEU A 1 544 ? 6.873 22.550 -19.222 1.00 96.00 544 LEU A N 1
ATOM 4300 C CA . LEU A 1 544 ? 6.906 21.090 -19.099 1.00 96.00 544 LEU A CA 1
ATOM 4301 C C . LEU A 1 544 ? 6.925 20.407 -20.470 1.00 96.00 544 LEU A C 1
ATOM 4303 O O . LEU A 1 544 ? 7.579 19.375 -20.611 1.00 96.00 544 LEU A O 1
ATOM 4307 N N . ILE A 1 545 ? 6.281 21.007 -21.480 1.00 96.38 545 ILE A N 1
ATOM 4308 C CA . ILE A 1 545 ? 6.366 20.552 -22.875 1.00 96.38 545 ILE A CA 1
ATOM 4309 C C . ILE A 1 545 ? 7.818 20.643 -23.355 1.00 96.38 545 ILE A C 1
ATOM 4311 O O . ILE A 1 545 ? 8.377 19.645 -23.806 1.00 96.38 545 ILE A O 1
ATOM 4315 N N . TRP A 1 546 ? 8.465 21.800 -23.186 1.00 97.31 546 TRP A N 1
ATOM 4316 C CA . TRP A 1 546 ? 9.869 21.978 -23.568 1.00 97.31 546 TRP A CA 1
ATOM 4317 C C . TRP A 1 546 ? 10.824 21.082 -22.783 1.00 97.31 546 TRP A C 1
ATOM 4319 O O . TRP A 1 546 ? 11.773 20.556 -23.360 1.00 97.31 546 TRP A O 1
ATOM 4329 N N . LYS A 1 547 ? 10.584 20.875 -21.482 1.00 96.50 547 LYS A N 1
ATOM 4330 C CA . LYS A 1 547 ? 11.375 19.961 -20.646 1.00 96.50 547 LYS A CA 1
ATOM 4331 C C . LYS A 1 547 ? 11.313 18.534 -21.193 1.00 96.50 547 LYS A C 1
ATOM 4333 O O . LYS A 1 547 ? 12.362 17.968 -21.495 1.00 96.50 547 LYS A O 1
ATOM 4338 N N . ALA A 1 548 ? 10.107 17.992 -21.373 1.00 96.62 548 ALA A N 1
ATOM 4339 C CA . ALA A 1 548 ? 9.914 16.645 -21.902 1.00 96.62 548 ALA A CA 1
ATOM 4340 C C . ALA A 1 548 ? 10.485 16.512 -23.324 1.00 96.62 548 ALA A C 1
ATOM 4342 O O . ALA A 1 548 ? 11.193 15.553 -23.623 1.00 96.62 548 ALA A O 1
ATOM 4343 N N . PHE A 1 549 ? 10.258 17.506 -24.187 1.00 97.56 549 PHE A N 1
ATOM 4344 C CA . PHE A 1 549 ? 10.776 17.494 -25.553 1.00 97.56 549 PHE A CA 1
ATOM 4345 C C . PHE A 1 549 ? 12.309 17.549 -25.610 1.00 97.56 549 PHE A C 1
ATOM 4347 O O . PHE A 1 549 ? 12.923 16.834 -26.400 1.00 97.56 549 PHE A O 1
ATOM 4354 N N . CYS A 1 550 ? 12.945 18.333 -24.736 1.00 97.62 550 CYS A N 1
ATOM 4355 C CA . CYS A 1 550 ? 14.402 18.386 -24.604 1.00 97.62 550 CYS A CA 1
ATOM 4356 C C . CYS A 1 550 ? 14.990 17.025 -24.219 1.00 97.62 550 CYS A C 1
ATOM 4358 O O . CYS A 1 550 ? 15.989 16.588 -24.791 1.00 97.62 550 CYS A O 1
ATOM 4360 N N . GLU A 1 551 ? 14.376 16.358 -23.242 1.00 97.38 551 GLU A N 1
ATOM 4361 C CA . GLU A 1 551 ? 14.793 15.039 -22.763 1.00 97.38 551 GLU A CA 1
ATOM 4362 C C . GLU A 1 551 ? 14.611 13.962 -23.841 1.00 97.38 551 GLU A C 1
ATOM 4364 O O . GLU A 1 551 ? 15.476 13.097 -24.009 1.00 97.38 551 GLU A O 1
ATOM 4369 N N . LEU A 1 552 ? 13.534 14.059 -24.624 1.00 96.25 552 LEU A N 1
ATOM 4370 C CA . LEU A 1 552 ? 13.290 13.197 -25.776 1.00 96.25 552 LEU A CA 1
ATOM 4371 C C . LEU A 1 552 ? 14.334 13.418 -26.883 1.00 96.25 552 LEU A C 1
ATOM 4373 O O . LEU A 1 552 ? 14.915 12.448 -27.365 1.00 96.25 552 LEU A O 1
ATOM 4377 N N . CYS A 1 553 ? 14.639 14.672 -27.236 1.00 97.19 553 CYS A N 1
ATOM 4378 C CA . CYS A 1 553 ? 15.697 15.002 -28.200 1.00 97.19 553 CYS A CA 1
ATOM 4379 C C . CYS A 1 553 ? 17.066 14.469 -27.741 1.00 97.19 553 CYS A C 1
ATOM 4381 O O . CYS A 1 553 ? 17.818 13.925 -28.547 1.00 97.19 553 CYS A O 1
ATOM 4383 N N . SER A 1 554 ? 17.378 14.567 -26.442 1.00 97.38 554 SER A N 1
ATOM 4384 C CA . SER A 1 554 ? 18.611 14.008 -25.869 1.00 97.38 554 SER A CA 1
ATOM 4385 C C . SER A 1 554 ? 18.679 12.488 -26.039 1.00 97.38 554 SER A C 1
ATOM 4387 O O . SER A 1 554 ? 19.716 11.961 -26.440 1.00 97.38 554 SER A O 1
ATOM 4389 N N . ALA A 1 555 ? 17.576 11.779 -25.772 1.00 95.62 555 ALA A N 1
ATOM 4390 C CA . ALA A 1 555 ? 17.502 10.333 -25.964 1.00 95.62 555 ALA A CA 1
ATOM 4391 C C . ALA A 1 555 ? 17.667 9.937 -27.443 1.00 95.62 555 ALA A C 1
ATOM 4393 O O . ALA A 1 555 ? 18.461 9.048 -27.745 1.00 95.62 555 ALA A O 1
ATOM 4394 N N . MET A 1 556 ? 16.975 10.617 -28.364 1.00 94.31 556 MET A N 1
ATOM 4395 C CA . MET A 1 556 ? 17.056 10.327 -29.804 1.00 94.31 556 MET A CA 1
ATOM 4396 C C . MET A 1 556 ? 18.445 10.619 -30.376 1.00 94.31 556 MET A C 1
ATOM 4398 O O . MET A 1 556 ? 18.982 9.806 -31.125 1.00 94.31 556 MET A O 1
ATOM 4402 N N . LYS A 1 557 ? 19.082 11.725 -29.966 1.00 95.25 557 LYS A N 1
ATOM 4403 C CA . LYS A 1 557 ? 20.472 12.024 -30.341 1.00 95.25 557 LYS A CA 1
ATOM 4404 C C . LYS A 1 557 ? 21.417 10.903 -29.906 1.00 95.25 557 LYS A C 1
ATOM 4406 O O . LYS A 1 557 ? 22.205 10.428 -30.717 1.00 95.25 557 LYS A O 1
ATOM 4411 N N . TYR A 1 558 ? 21.304 10.452 -28.656 1.00 95.06 558 TYR A N 1
ATOM 4412 C CA . TYR A 1 558 ? 22.119 9.352 -28.139 1.00 95.06 558 TYR A CA 1
ATOM 4413 C C . TYR A 1 558 ? 21.916 8.052 -28.934 1.00 95.06 558 TYR A C 1
ATOM 4415 O O . TYR A 1 558 ? 22.883 7.353 -29.233 1.00 95.06 558 TYR A O 1
ATOM 4423 N N . LEU A 1 559 ? 20.674 7.729 -29.311 1.00 92.31 559 LEU A N 1
ATOM 4424 C CA . LEU A 1 559 ? 20.382 6.563 -30.149 1.00 92.31 559 LEU A CA 1
ATOM 4425 C C . LEU A 1 559 ? 20.989 6.699 -31.555 1.00 92.31 559 LEU A C 1
ATOM 4427 O O . LEU A 1 559 ? 21.591 5.743 -32.043 1.00 92.31 559 LEU A O 1
ATOM 4431 N N . ASN A 1 560 ? 20.940 7.889 -32.160 1.00 92.12 560 ASN A N 1
ATOM 4432 C CA . ASN A 1 560 ? 21.565 8.151 -33.462 1.00 92.12 560 ASN A CA 1
ATOM 4433 C C . ASN A 1 560 ? 23.083 7.976 -33.433 1.00 92.12 560 ASN A C 1
ATOM 4435 O O . ASN A 1 560 ? 23.644 7.364 -34.338 1.00 92.12 560 ASN A O 1
ATOM 4439 N N . GLU A 1 561 ? 23.751 8.435 -32.372 1.00 92.25 561 GLU A N 1
ATOM 4440 C CA . GLU A 1 561 ? 25.192 8.217 -32.169 1.00 92.25 561 GLU A CA 1
ATOM 4441 C C . GLU A 1 561 ? 25.549 6.725 -32.034 1.00 92.25 561 GLU A C 1
ATOM 4443 O O . GLU A 1 561 ? 26.685 6.321 -32.287 1.00 92.25 561 GLU A O 1
ATOM 4448 N N . LYS A 1 562 ? 24.574 5.890 -31.655 1.00 90.25 562 LYS A N 1
ATOM 4449 C CA . LYS A 1 562 ? 24.682 4.426 -31.599 1.00 90.25 562 LYS A CA 1
ATOM 4450 C C . LYS A 1 562 ? 24.209 3.727 -32.876 1.00 90.25 562 LYS A C 1
ATOM 4452 O O . LYS A 1 562 ? 24.253 2.501 -32.927 1.00 90.25 562 LYS A O 1
ATOM 4457 N N . GLY A 1 563 ? 23.788 4.475 -33.896 1.00 89.00 563 GLY A N 1
ATOM 4458 C CA . GLY A 1 563 ? 23.256 3.933 -35.148 1.00 89.00 563 GLY A CA 1
ATOM 4459 C C . GLY A 1 563 ? 21.872 3.292 -35.010 1.00 89.00 563 GLY A C 1
ATOM 4460 O O . GLY A 1 563 ? 21.497 2.470 -35.843 1.00 89.00 563 GLY A O 1
ATOM 4461 N N . ILE A 1 564 ? 21.122 3.629 -33.956 1.00 88.44 564 ILE A N 1
ATOM 4462 C CA . ILE A 1 564 ? 19.780 3.103 -33.694 1.00 88.44 564 ILE A CA 1
ATOM 4463 C C . ILE A 1 564 ? 18.750 4.167 -34.058 1.00 88.44 564 ILE A C 1
ATOM 4465 O O . ILE A 1 564 ? 18.660 5.210 -33.411 1.00 88.44 564 ILE A O 1
ATOM 4469 N N . PHE A 1 565 ? 17.914 3.869 -35.052 1.00 88.06 565 PHE A N 1
ATOM 4470 C CA . PHE A 1 565 ? 16.844 4.769 -35.461 1.00 88.06 565 PHE A CA 1
ATOM 4471 C C . PHE A 1 565 ? 15.495 4.350 -34.865 1.00 88.06 565 PHE A C 1
ATOM 4473 O O . PHE A 1 565 ? 14.835 3.447 -35.370 1.00 88.06 565 PHE A O 1
ATOM 4480 N N . TYR A 1 566 ? 15.089 5.009 -33.775 1.00 87.31 566 TYR A N 1
ATOM 4481 C CA . TYR A 1 566 ? 13.819 4.748 -33.097 1.00 87.31 566 TYR A CA 1
ATOM 4482 C C . TYR A 1 566 ? 12.595 5.044 -33.977 1.00 87.31 566 TYR A C 1
ATOM 4484 O O . TYR A 1 566 ? 12.461 6.143 -34.514 1.00 87.31 566 TYR A O 1
ATOM 4492 N N . GLN A 1 567 ? 11.675 4.080 -34.057 1.00 82.38 567 GLN A N 1
ATOM 4493 C CA . GLN A 1 567 ? 10.404 4.188 -34.771 1.00 82.38 567 GLN A CA 1
ATOM 4494 C C . GLN A 1 567 ? 9.249 3.770 -33.862 1.00 82.38 567 GLN A C 1
ATOM 4496 O O . GLN A 1 567 ? 9.372 2.840 -33.067 1.00 82.38 567 GLN A O 1
ATOM 4501 N N . THR A 1 568 ? 8.101 4.429 -34.005 1.00 79.50 568 THR A N 1
ATOM 4502 C CA . THR A 1 568 ? 6.870 4.044 -33.310 1.00 79.50 568 THR A CA 1
ATOM 4503 C C . THR A 1 568 ? 5.649 4.445 -34.128 1.00 79.50 568 THR A C 1
ATOM 4505 O O . THR A 1 568 ? 5.593 5.545 -34.672 1.00 79.50 568 THR A O 1
ATOM 4508 N N . SER A 1 569 ? 4.656 3.560 -34.195 1.00 70.44 569 SER A N 1
ATOM 4509 C CA . SER A 1 569 ? 3.307 3.865 -34.695 1.00 70.44 569 SER A CA 1
ATOM 4510 C C . SER A 1 569 ? 2.345 4.273 -33.574 1.00 70.44 569 SER A C 1
ATOM 4512 O O . SER A 1 569 ? 1.213 4.656 -33.839 1.00 70.44 569 SER A O 1
ATOM 4514 N N . LYS A 1 570 ? 2.780 4.182 -32.311 1.00 72.81 570 LYS A N 1
ATOM 4515 C CA . LYS A 1 570 ? 1.945 4.368 -31.115 1.00 72.81 570 LYS A CA 1
ATOM 4516 C C . LYS A 1 570 ? 2.174 5.717 -30.421 1.00 72.81 570 LYS A C 1
ATOM 4518 O O . LYS A 1 570 ? 1.754 5.879 -29.281 1.00 72.81 570 LYS A O 1
ATOM 4523 N N . GLY A 1 571 ? 2.860 6.662 -31.068 1.00 80.19 571 GLY A N 1
ATOM 4524 C CA . GLY A 1 571 ? 3.032 8.026 -30.560 1.00 80.19 571 GLY A CA 1
ATOM 4525 C C . GLY A 1 571 ? 3.548 8.098 -29.122 1.00 80.19 571 GLY A C 1
ATOM 4526 O O . GLY A 1 571 ? 4.527 7.440 -28.755 1.00 80.19 571 GLY A O 1
ATOM 4527 N N . THR A 1 572 ? 2.850 8.881 -28.299 1.00 81.00 572 THR A N 1
ATOM 4528 C CA . THR A 1 572 ? 3.186 9.132 -26.888 1.00 81.00 572 THR A CA 1
ATOM 4529 C C . THR A 1 572 ? 3.013 7.930 -25.952 1.00 81.00 572 THR A C 1
ATOM 4531 O O . THR A 1 572 ? 3.551 7.958 -24.843 1.00 81.00 572 THR A O 1
ATOM 4534 N N . LYS A 1 573 ? 2.378 6.827 -26.386 1.00 79.06 573 LYS A N 1
ATOM 4535 C CA . LYS A 1 573 ? 2.167 5.613 -25.561 1.00 79.06 573 LYS A CA 1
ATOM 4536 C C . LYS A 1 573 ? 3.466 4.924 -25.113 1.00 79.06 573 LYS A C 1
ATOM 4538 O O . LYS A 1 573 ? 3.456 4.074 -24.227 1.00 79.06 573 LYS A O 1
ATOM 4543 N N . ARG A 1 574 ? 4.603 5.253 -25.737 1.00 84.44 574 ARG A N 1
ATOM 4544 C CA . ARG A 1 574 ? 5.942 4.719 -25.401 1.00 84.44 574 ARG A CA 1
ATOM 4545 C C . ARG A 1 574 ? 6.757 5.628 -24.482 1.00 84.44 574 ARG A C 1
ATOM 4547 O O . ARG A 1 574 ? 7.933 5.365 -24.232 1.00 84.44 574 ARG A O 1
ATOM 4554 N N . ILE A 1 575 ? 6.141 6.702 -24.000 1.00 91.69 575 ILE A N 1
ATOM 4555 C CA . ILE A 1 575 ? 6.774 7.708 -23.161 1.00 91.69 575 ILE A CA 1
ATOM 4556 C C . ILE A 1 575 ? 6.158 7.632 -21.770 1.00 91.69 575 ILE A C 1
ATOM 4558 O O . ILE A 1 575 ? 4.941 7.569 -21.586 1.00 91.69 575 ILE A O 1
ATOM 4562 N N . SER A 1 576 ? 7.011 7.618 -20.760 1.00 93.31 576 SER A N 1
ATOM 4563 C CA . SER A 1 576 ? 6.598 7.649 -19.360 1.00 93.31 576 SER A CA 1
ATOM 4564 C C . SER A 1 576 ? 7.507 8.585 -18.575 1.00 93.31 576 SER A C 1
ATOM 4566 O O . SER A 1 576 ? 8.503 9.076 -19.103 1.00 93.31 576 SER A O 1
ATOM 4568 N N . PHE A 1 577 ? 7.178 8.833 -17.316 1.00 91.69 577 PHE A N 1
ATOM 4569 C CA . PHE A 1 577 ? 7.958 9.668 -16.417 1.00 91.69 577 PHE A CA 1
ATOM 4570 C C . PHE A 1 577 ? 8.320 8.891 -15.158 1.00 91.69 577 PHE A C 1
ATOM 4572 O O . PHE A 1 577 ? 7.522 8.103 -14.640 1.00 91.69 577 PHE A O 1
ATOM 4579 N N . ASP A 1 578 ? 9.542 9.107 -14.674 1.00 85.69 578 ASP A N 1
ATOM 4580 C CA . ASP A 1 578 ? 9.955 8.626 -13.361 1.00 85.69 578 ASP A CA 1
ATOM 4581 C C . ASP A 1 578 ? 9.285 9.428 -12.230 1.00 85.69 578 ASP A C 1
ATOM 4583 O O . ASP A 1 578 ? 8.601 10.423 -12.451 1.00 85.69 578 ASP A O 1
ATOM 4587 N N . GLU A 1 579 ? 9.507 9.021 -10.982 1.00 81.56 579 GLU A N 1
ATOM 4588 C CA . GLU A 1 579 ? 8.972 9.690 -9.784 1.00 81.56 579 GLU A CA 1
ATOM 4589 C C . GLU A 1 579 ? 9.419 11.159 -9.593 1.00 81.56 579 GLU A C 1
ATOM 4591 O O . GLU A 1 579 ? 8.948 11.827 -8.670 1.00 81.56 579 GLU A O 1
ATOM 4596 N N . HIS A 1 580 ? 10.351 11.645 -10.417 1.00 82.38 580 HIS A N 1
ATOM 4597 C CA . HIS A 1 580 ? 10.888 13.004 -10.416 1.00 82.38 580 HIS A CA 1
ATOM 4598 C C . HIS A 1 580 ? 10.424 13.824 -11.632 1.00 82.38 580 HIS A C 1
ATOM 4600 O O . HIS A 1 580 ? 10.831 14.976 -11.780 1.00 82.38 580 HIS A O 1
ATOM 4606 N N . GLY A 1 581 ? 9.584 13.251 -12.497 1.00 85.94 581 GLY A N 1
ATOM 4607 C CA . GLY A 1 581 ? 9.119 13.906 -13.713 1.00 85.94 581 GLY A CA 1
ATOM 4608 C C . GLY A 1 581 ? 10.170 13.981 -14.816 1.00 85.94 581 GLY A C 1
ATOM 4609 O O . GLY A 1 581 ? 10.060 14.865 -15.667 1.00 85.94 581 GLY A O 1
ATOM 4610 N N . ASN A 1 582 ? 11.186 13.111 -14.801 1.00 91.69 582 ASN A N 1
ATOM 4611 C CA . ASN A 1 582 ? 12.096 12.952 -15.937 1.00 91.69 582 ASN A CA 1
ATOM 4612 C C . ASN A 1 582 ? 11.521 11.921 -16.908 1.00 91.69 582 ASN A C 1
ATOM 4614 O O . ASN A 1 582 ? 11.047 10.860 -16.492 1.00 91.69 582 ASN A O 1
ATOM 4618 N N . LEU A 1 583 ? 11.610 12.211 -18.200 1.00 96.25 583 LEU A N 1
ATOM 4619 C CA . LEU A 1 583 ? 11.144 11.345 -19.271 1.00 96.25 583 LEU A CA 1
ATOM 4620 C C . LEU A 1 583 ? 11.916 10.023 -19.300 1.00 96.25 583 LEU A C 1
ATOM 4622 O O . LEU A 1 583 ? 13.136 9.999 -19.139 1.00 96.25 583 LEU A O 1
ATOM 4626 N N . LYS A 1 584 ? 11.194 8.934 -19.561 1.00 94.56 584 LYS A N 1
ATOM 4627 C CA . LYS A 1 584 ? 11.676 7.570 -19.774 1.00 94.56 584 LYS A CA 1
ATOM 4628 C C . LYS A 1 584 ? 11.084 7.036 -21.074 1.00 94.56 584 LYS A C 1
ATOM 4630 O O . LYS A 1 584 ? 9.903 6.695 -21.128 1.00 94.56 584 LYS A O 1
ATOM 4635 N N . LEU A 1 585 ? 11.910 6.979 -22.116 1.00 93.00 585 LEU A N 1
ATOM 4636 C CA . LEU A 1 585 ? 11.563 6.395 -23.407 1.00 93.00 585 LEU A CA 1
ATOM 4637 C C . LEU A 1 585 ? 11.714 4.871 -23.350 1.00 93.00 585 LEU A C 1
ATOM 4639 O O . LEU A 1 585 ? 12.783 4.365 -23.001 1.00 93.00 585 LEU A O 1
ATOM 4643 N N . ASP A 1 586 ? 10.658 4.143 -23.700 1.00 88.19 586 ASP A N 1
ATOM 4644 C CA . ASP A 1 586 ? 10.729 2.698 -23.913 1.00 88.19 586 ASP A CA 1
ATOM 4645 C C . ASP A 1 586 ? 11.508 2.370 -25.194 1.00 88.19 586 ASP A C 1
ATOM 4647 O O . ASP A 1 586 ? 11.310 2.995 -26.232 1.00 88.19 586 ASP A O 1
ATOM 4651 N N . SER A 1 587 ? 12.325 1.321 -25.124 1.00 79.81 587 SER A N 1
ATOM 4652 C CA . SER A 1 587 ? 13.031 0.673 -26.236 1.00 79.81 587 SER A CA 1
ATOM 4653 C C . SER A 1 587 ? 12.157 0.209 -27.410 1.00 79.81 587 SER A C 1
ATOM 4655 O O . SER A 1 587 ? 12.678 -0.149 -28.462 1.00 79.81 587 SER A O 1
ATOM 4657 N N . GLY A 1 588 ? 10.834 0.164 -27.231 1.00 74.31 588 GLY A N 1
ATOM 4658 C CA . GLY A 1 588 ? 9.887 -0.410 -28.189 1.00 74.31 588 GLY A CA 1
ATOM 4659 C C . GLY A 1 588 ? 9.760 -1.933 -28.072 1.00 74.31 588 GLY A C 1
ATOM 4660 O O . GLY A 1 588 ? 8.817 -2.506 -28.612 1.00 74.31 588 GLY A O 1
ATOM 4661 N N . LEU A 1 589 ? 10.645 -2.579 -27.305 1.00 73.31 589 LEU A N 1
ATOM 4662 C CA . LEU A 1 589 ? 10.669 -4.025 -27.074 1.00 73.31 589 LEU A CA 1
ATOM 4663 C C . LEU A 1 589 ? 9.574 -4.495 -26.111 1.00 73.31 589 LEU A C 1
ATOM 4665 O O . LEU A 1 589 ? 9.102 -5.631 -26.209 1.00 73.31 589 LEU A O 1
ATOM 4669 N N . LEU A 1 590 ? 9.145 -3.644 -25.169 1.00 74.00 590 LEU A N 1
ATOM 4670 C CA . LEU A 1 590 ? 8.118 -4.023 -24.196 1.00 74.00 590 LEU A CA 1
ATOM 4671 C C . LEU A 1 590 ? 6.817 -4.406 -24.901 1.00 74.00 590 LEU A C 1
ATOM 4673 O O . LEU A 1 590 ? 6.216 -5.428 -24.589 1.00 74.00 590 LEU A O 1
ATOM 4677 N N . TYR A 1 591 ? 6.426 -3.664 -25.924 1.00 69.56 591 TYR A N 1
ATOM 4678 C CA . TYR A 1 591 ? 5.121 -3.812 -26.564 1.00 69.56 591 TYR A CA 1
ATOM 4679 C C . TYR A 1 591 ? 5.236 -4.043 -28.074 1.00 69.56 591 TYR A C 1
ATOM 4681 O O . TYR A 1 591 ? 4.384 -3.607 -28.851 1.00 69.56 591 TYR A O 1
ATOM 4689 N N . GLN A 1 592 ? 6.331 -4.681 -28.486 1.00 64.19 592 GLN A N 1
ATOM 4690 C CA . GLN A 1 592 ? 6.510 -5.138 -29.854 1.00 64.19 592 GLN A CA 1
ATOM 4691 C C . GLN A 1 592 ? 5.470 -6.225 -30.150 1.00 64.19 592 GLN A C 1
ATOM 4693 O O . GLN A 1 592 ? 5.429 -7.252 -29.464 1.00 64.19 592 GLN A O 1
ATOM 4698 N N . SER A 1 593 ? 4.619 -5.967 -31.140 1.00 54.75 593 SER A N 1
ATOM 4699 C CA . SER A 1 593 ? 3.630 -6.916 -31.643 1.00 54.75 593 SER A CA 1
ATOM 4700 C C . SER A 1 593 ? 4.294 -7.925 -32.587 1.00 54.75 593 SER A C 1
ATOM 4702 O O . SER A 1 593 ? 5.354 -7.647 -33.153 1.00 54.75 593 SER A O 1
ATOM 4704 N N . SER A 1 594 ? 3.708 -9.116 -32.751 1.00 51.62 594 SER A N 1
ATOM 4705 C CA . SER A 1 594 ? 4.183 -10.047 -33.783 1.00 51.62 594 SER A CA 1
ATOM 4706 C C . SER A 1 594 ? 3.901 -9.465 -35.179 1.00 51.62 594 SER A C 1
ATOM 4708 O O . SER A 1 594 ? 2.952 -8.694 -35.336 1.00 51.62 594 SER A O 1
ATOM 4710 N N . GLN A 1 595 ? 4.675 -9.831 -36.212 1.00 45.03 595 GLN A N 1
ATOM 4711 C CA . GLN A 1 595 ? 4.447 -9.333 -37.585 1.00 45.03 595 GLN A CA 1
ATOM 4712 C C . GLN A 1 595 ? 3.010 -9.590 -38.100 1.00 45.03 595 GLN A C 1
ATOM 4714 O O . GLN A 1 595 ? 2.502 -8.846 -38.938 1.00 45.03 595 GLN A O 1
ATOM 4719 N N . GLN A 1 596 ? 2.327 -10.622 -37.586 1.00 41.16 596 GLN A N 1
ATOM 4720 C CA . GLN A 1 596 ? 0.923 -10.924 -37.901 1.00 41.16 596 GLN A CA 1
ATOM 4721 C C . GLN A 1 596 ? -0.081 -9.991 -37.204 1.00 41.16 596 GLN A C 1
ATOM 4723 O O . GLN A 1 596 ? -1.153 -9.734 -37.753 1.00 41.16 596 GLN A O 1
ATOM 4728 N N . ASP A 1 597 ? 0.262 -9.450 -36.035 1.00 44.94 597 ASP A N 1
ATOM 4729 C CA . ASP A 1 597 ? -0.583 -8.515 -35.284 1.00 44.94 597 ASP A CA 1
ATOM 4730 C C . ASP A 1 597 ? -0.498 -7.089 -35.845 1.00 44.94 597 ASP A C 1
ATOM 4732 O O . ASP A 1 597 ? -1.463 -6.336 -35.760 1.00 44.94 597 ASP A O 1
ATOM 4736 N N . THR A 1 598 ? 0.622 -6.708 -36.471 1.00 45.69 598 THR A N 1
ATOM 4737 C CA . THR A 1 598 ? 0.810 -5.366 -37.054 1.00 45.69 598 THR A CA 1
ATOM 4738 C C . THR A 1 598 ? -0.114 -5.108 -38.250 1.00 45.69 598 THR A C 1
ATOM 4740 O O . THR A 1 598 ? -0.558 -3.980 -38.447 1.00 45.69 598 THR A O 1
ATOM 4743 N N . MET A 1 599 ? -0.457 -6.144 -39.029 1.00 40.16 599 MET A N 1
ATOM 4744 C CA . MET A 1 599 ? -1.409 -6.033 -40.149 1.00 40.16 599 MET A CA 1
ATOM 4745 C C . MET A 1 599 ? -2.882 -5.990 -39.711 1.00 40.16 599 MET A C 1
ATOM 4747 O O . MET A 1 599 ? -3.735 -5.559 -40.487 1.00 40.16 599 MET A O 1
ATOM 4751 N N . ASN A 1 600 ? -3.174 -6.404 -38.476 1.00 42.84 600 ASN A N 1
ATOM 4752 C CA . ASN A 1 600 ? -4.515 -6.438 -37.891 1.00 42.84 600 ASN A CA 1
ATOM 4753 C C . ASN A 1 600 ? -4.664 -5.481 -36.698 1.00 42.84 600 ASN A C 1
ATOM 4755 O O . ASN A 1 600 ? -5.633 -5.615 -35.952 1.00 42.84 600 ASN A O 1
ATOM 4759 N N . ASP A 1 601 ? -3.727 -4.543 -36.503 1.00 51.38 601 ASP A N 1
ATOM 4760 C CA . ASP A 1 601 ? -3.714 -3.641 -35.350 1.00 51.38 601 ASP A CA 1
ATOM 4761 C C . ASP A 1 601 ? -4.998 -2.792 -35.344 1.00 51.38 601 ASP A C 1
ATOM 4763 O O . ASP A 1 601 ? -5.162 -1.916 -36.206 1.00 51.38 601 ASP A O 1
ATOM 4767 N N . PRO A 1 602 ? -5.937 -3.053 -34.414 1.00 49.97 602 PRO A N 1
ATOM 4768 C CA . PRO A 1 602 ? -7.230 -2.390 -34.418 1.00 49.97 602 PRO A CA 1
ATOM 4769 C C . PRO A 1 602 ? -7.079 -0.881 -34.220 1.00 49.97 602 PRO A C 1
ATOM 4771 O O . PRO A 1 602 ? -7.896 -0.140 -34.754 1.00 49.97 602 PRO A O 1
ATOM 4774 N N . ASP A 1 603 ? -6.009 -0.416 -33.560 1.00 52.75 603 ASP A N 1
ATOM 4775 C CA . ASP A 1 603 ? -5.771 1.011 -33.321 1.00 52.75 603 ASP A CA 1
ATOM 4776 C C . ASP A 1 603 ? -5.549 1.806 -34.616 1.00 52.75 603 ASP A C 1
ATOM 4778 O O . ASP A 1 603 ? -5.795 3.000 -34.612 1.00 52.75 603 ASP A O 1
ATOM 4782 N N . ILE A 1 604 ? -5.120 1.201 -35.733 1.00 53.53 604 ILE A N 1
ATOM 4783 C CA . ILE A 1 604 ? -4.876 1.950 -36.987 1.00 53.53 604 ILE A CA 1
ATOM 4784 C C . ILE A 1 604 ? -6.196 2.402 -37.642 1.00 53.53 604 ILE A C 1
ATOM 4786 O O . ILE A 1 604 ? -6.216 3.359 -38.413 1.00 53.53 604 ILE A O 1
ATOM 4790 N N . ARG A 1 605 ? -7.313 1.723 -37.342 1.00 53.31 605 ARG A N 1
ATOM 4791 C CA . ARG A 1 605 ? -8.650 2.014 -37.899 1.00 53.31 605 ARG A CA 1
ATOM 4792 C C . ARG A 1 605 ? -9.608 2.627 -36.876 1.00 53.31 605 ARG A C 1
ATOM 4794 O O . ARG A 1 605 ? -10.817 2.633 -37.104 1.00 53.31 605 ARG A O 1
ATOM 4801 N N . VAL A 1 606 ? -9.085 3.081 -35.741 1.00 61.47 606 VAL A N 1
ATOM 4802 C CA . VAL A 1 606 ? -9.864 3.691 -34.661 1.00 61.47 606 VAL A CA 1
ATOM 4803 C C . VAL A 1 606 ? -9.842 5.208 -34.827 1.00 61.47 606 VAL A C 1
ATOM 4805 O O . VAL A 1 606 ? -8.803 5.800 -35.106 1.00 61.47 606 VAL A O 1
ATOM 4808 N N . ASP A 1 607 ? -11.008 5.827 -34.671 1.00 60.94 607 ASP A N 1
ATOM 4809 C CA . ASP A 1 607 ? -11.176 7.282 -34.658 1.00 60.94 607 ASP A CA 1
ATOM 4810 C C . ASP A 1 607 ? -10.203 7.933 -33.653 1.00 60.94 607 ASP A C 1
ATOM 4812 O O . ASP A 1 607 ? -10.105 7.491 -32.504 1.00 60.94 607 ASP A O 1
ATOM 4816 N N . GLY A 1 608 ? -9.444 8.942 -34.096 1.00 70.38 608 GLY A N 1
ATOM 4817 C CA . GLY A 1 608 ? -8.394 9.596 -33.304 1.00 70.38 608 GLY A CA 1
ATOM 4818 C C . GLY A 1 608 ? -7.010 8.925 -33.328 1.00 70.38 608 GLY A C 1
ATOM 4819 O O . GLY A 1 608 ? -6.119 9.340 -32.584 1.00 70.38 608 GLY A O 1
ATOM 4820 N N . ALA A 1 609 ? -6.790 7.901 -34.158 1.00 79.88 609 ALA A N 1
ATOM 4821 C CA . ALA A 1 609 ? -5.473 7.285 -34.335 1.00 79.88 609 ALA A CA 1
ATOM 4822 C C . ALA A 1 609 ? -4.500 8.190 -35.105 1.00 79.88 609 ALA A C 1
ATOM 4824 O O . ALA A 1 609 ? -4.858 8.742 -36.141 1.00 79.88 609 ALA A O 1
ATOM 4825 N N . GLY A 1 610 ? -3.260 8.322 -34.623 1.00 84.56 610 GLY A N 1
ATOM 4826 C CA . GLY A 1 610 ? -2.243 9.205 -35.202 1.00 84.56 610 GLY A CA 1
ATOM 4827 C C . GLY A 1 610 ? -1.287 8.535 -36.193 1.00 84.56 610 GLY A C 1
ATOM 4828 O O . GLY A 1 610 ? -0.875 7.391 -35.999 1.00 84.56 610 GLY A O 1
ATOM 4829 N N . PHE A 1 611 ? -0.855 9.284 -37.208 1.00 88.50 611 PHE A N 1
ATOM 4830 C CA . PHE A 1 611 ? 0.226 8.912 -38.120 1.00 88.50 611 PHE A CA 1
ATOM 4831 C C . PHE A 1 611 ? 1.544 9.593 -37.728 1.00 88.50 611 PHE A C 1
ATOM 4833 O O . PHE A 1 611 ? 1.625 10.816 -37.625 1.00 88.50 611 PHE A O 1
ATOM 4840 N N . TYR A 1 612 ? 2.595 8.787 -37.553 1.00 90.19 612 TYR A N 1
ATOM 4841 C CA . TYR A 1 612 ? 3.924 9.252 -37.119 1.00 90.19 612 TYR A CA 1
ATOM 4842 C C . TYR A 1 612 ? 5.042 8.932 -38.119 1.00 90.19 612 TYR A C 1
ATOM 4844 O O . TYR A 1 612 ? 6.160 9.426 -37.978 1.00 90.19 612 TYR A O 1
ATOM 4852 N N . SER A 1 613 ? 4.761 8.104 -39.129 1.00 89.12 613 SER A N 1
ATOM 4853 C CA . SER A 1 613 ? 5.727 7.761 -40.174 1.00 89.12 613 SER A CA 1
ATOM 4854 C C . SER A 1 613 ? 5.940 8.946 -41.120 1.00 89.12 613 SER A C 1
ATOM 4856 O O . SER A 1 613 ? 4.958 9.536 -41.566 1.00 89.12 613 SER A O 1
ATOM 4858 N N . PRO A 1 614 ? 7.191 9.299 -41.450 1.00 92.19 614 PRO A N 1
ATOM 4859 C CA . PRO A 1 614 ? 7.471 10.462 -42.278 1.00 92.19 614 PRO A CA 1
ATOM 4860 C C . PRO A 1 614 ? 7.207 10.193 -43.774 1.00 92.19 614 PRO A C 1
ATOM 4862 O O . PRO A 1 614 ? 7.322 9.040 -44.213 1.00 92.19 614 PRO A O 1
ATOM 4865 N N . PRO A 1 615 ? 6.900 11.226 -44.587 1.00 92.06 615 PRO A N 1
ATOM 4866 C CA . PRO A 1 615 ? 6.477 11.065 -45.982 1.00 92.06 615 PRO A CA 1
ATOM 4867 C C . PRO A 1 615 ? 7.474 10.310 -46.867 1.00 92.06 615 PRO A C 1
ATOM 4869 O O . PRO A 1 615 ? 7.076 9.554 -47.750 1.00 92.06 615 PRO A O 1
ATOM 4872 N N . GLU A 1 616 ? 8.775 10.487 -46.650 1.00 91.56 616 GLU A N 1
ATOM 4873 C CA . GLU A 1 616 ? 9.825 9.803 -47.405 1.00 91.56 616 GLU A CA 1
ATOM 4874 C C . GLU A 1 616 ? 9.820 8.285 -47.187 1.00 91.56 616 GLU A C 1
ATOM 4876 O O . GLU A 1 616 ? 10.007 7.524 -48.137 1.00 91.56 616 GLU A O 1
ATOM 4881 N N . VAL A 1 617 ? 9.498 7.827 -45.975 1.00 90.31 617 VAL A N 1
ATOM 4882 C CA . VAL A 1 617 ? 9.376 6.395 -45.669 1.00 90.31 617 VAL A CA 1
ATOM 4883 C C . VAL A 1 617 ? 8.115 5.815 -46.292 1.00 90.31 617 VAL A C 1
ATOM 4885 O O . VAL A 1 617 ? 8.140 4.707 -46.820 1.00 90.31 617 VAL A O 1
ATOM 4888 N N . MET A 1 618 ? 7.030 6.591 -46.337 1.00 86.25 618 MET A N 1
ATOM 4889 C CA . MET A 1 618 ? 5.807 6.201 -47.053 1.00 86.25 618 MET A CA 1
ATOM 4890 C C . MET A 1 618 ? 6.039 6.089 -48.567 1.00 86.25 618 MET A C 1
ATOM 4892 O O . MET A 1 618 ? 5.394 5.284 -49.235 1.00 86.25 618 MET A O 1
ATOM 4896 N N . LYS A 1 619 ? 7.002 6.851 -49.103 1.00 86.56 619 LYS A N 1
ATOM 4897 C CA . LYS A 1 619 ? 7.487 6.766 -50.492 1.00 86.56 619 LYS A CA 1
ATOM 4898 C C . LYS A 1 619 ? 8.505 5.634 -50.714 1.00 86.56 619 LYS A C 1
ATOM 4900 O O . LYS A 1 619 ? 9.003 5.489 -51.828 1.00 86.56 619 LYS A O 1
ATOM 4905 N N . GLY A 1 620 ? 8.811 4.833 -49.691 1.00 86.56 620 GLY A N 1
ATOM 4906 C CA . GLY A 1 620 ? 9.709 3.678 -49.771 1.00 86.56 620 GLY A CA 1
ATOM 4907 C C . GLY A 1 620 ? 11.186 3.972 -49.489 1.00 86.56 620 GLY A C 1
ATOM 4908 O O . GLY A 1 620 ? 12.024 3.106 -49.734 1.00 86.56 620 GLY A O 1
ATOM 4909 N N . GLN A 1 621 ? 11.530 5.163 -48.989 1.00 89.06 621 GLN A N 1
ATOM 4910 C CA . GLN A 1 621 ? 12.896 5.467 -48.549 1.00 89.06 621 GLN A CA 1
ATOM 4911 C C . GLN A 1 621 ? 13.182 4.869 -47.164 1.00 89.06 621 GLN A C 1
ATOM 4913 O O . GLN A 1 621 ? 12.273 4.585 -46.383 1.00 89.06 621 GLN A O 1
ATOM 4918 N N . ALA A 1 622 ? 14.463 4.669 -46.850 1.00 87.12 622 ALA A N 1
ATOM 4919 C CA . ALA A 1 622 ? 14.872 4.189 -45.536 1.00 87.12 622 ALA A CA 1
ATOM 4920 C C . ALA A 1 622 ? 14.647 5.269 -44.466 1.00 87.12 622 ALA A C 1
ATOM 4922 O O . ALA A 1 622 ? 14.869 6.453 -44.702 1.00 87.12 622 ALA A O 1
ATOM 4923 N N . PHE A 1 623 ? 14.235 4.854 -43.271 1.00 88.88 623 PHE A N 1
ATOM 4924 C CA . PHE A 1 623 ? 14.087 5.764 -42.139 1.00 88.88 623 PHE A CA 1
ATOM 4925 C C . PHE A 1 623 ? 15.467 6.129 -41.576 1.00 88.88 623 PHE A C 1
ATOM 4927 O O . PHE A 1 623 ? 16.206 5.249 -41.131 1.00 88.88 623 PHE A O 1
ATOM 4934 N N . GLY A 1 624 ? 15.794 7.420 -41.593 1.00 90.81 624 GLY A N 1
ATOM 4935 C CA . GLY A 1 624 ? 17.069 7.966 -41.124 1.00 90.81 624 GLY A CA 1
ATOM 4936 C C . GLY A 1 624 ? 16.922 9.030 -40.025 1.00 90.81 624 GLY A C 1
ATOM 4937 O O . GLY A 1 624 ? 15.844 9.174 -39.435 1.00 90.81 624 GLY A O 1
ATOM 4938 N N . PRO A 1 625 ? 17.996 9.793 -39.745 1.00 91.31 625 PRO A N 1
ATOM 4939 C CA . PRO A 1 625 ? 17.997 10.887 -38.769 1.00 91.31 625 PRO A CA 1
ATOM 4940 C C . PRO A 1 625 ? 16.898 11.934 -39.010 1.00 91.31 625 PRO A C 1
ATOM 4942 O O . PRO A 1 625 ? 16.247 12.385 -38.069 1.00 91.31 625 PRO A O 1
ATOM 4945 N N . GLU A 1 626 ? 16.640 12.286 -40.266 1.00 93.75 626 GLU A N 1
ATOM 4946 C CA . GLU A 1 626 ? 15.644 13.281 -40.678 1.00 93.75 626 GLU A CA 1
ATOM 4947 C C . GLU A 1 626 ? 14.219 12.771 -40.419 1.00 93.75 626 GLU A C 1
ATOM 4949 O O . GLU A 1 626 ? 13.326 13.537 -40.044 1.00 93.75 626 GLU A O 1
ATOM 4954 N N . GLY A 1 627 ? 14.014 11.458 -40.552 1.00 93.31 627 GLY A N 1
ATOM 4955 C CA . GLY A 1 627 ? 12.767 10.782 -40.200 1.00 93.31 627 GLY A CA 1
ATOM 4956 C C . GLY A 1 627 ? 12.499 10.791 -38.692 1.00 93.31 627 GLY A C 1
ATOM 4957 O O . GLY A 1 627 ? 11.352 10.929 -38.265 1.00 93.31 627 GLY A O 1
ATOM 4958 N N . GLN A 1 628 ? 13.544 10.731 -37.858 1.00 93.25 628 GLN A N 1
ATOM 4959 C CA . GLN A 1 628 ? 13.382 10.937 -36.415 1.00 93.25 628 GLN A CA 1
ATOM 4960 C C . GLN A 1 628 ? 13.028 12.378 -36.057 1.00 93.25 628 GLN A C 1
ATOM 4962 O O . GLN A 1 628 ? 12.253 12.590 -35.127 1.00 93.25 628 GLN A O 1
ATOM 4967 N N . VAL A 1 629 ? 13.578 13.367 -36.768 1.00 96.31 629 VAL A N 1
ATOM 4968 C CA . VAL A 1 629 ? 13.217 14.778 -36.556 1.00 96.31 629 VAL A CA 1
ATOM 4969 C C . VAL A 1 629 ? 11.735 15.002 -36.866 1.00 96.31 629 VAL A C 1
ATOM 4971 O O . VAL A 1 629 ? 11.045 15.659 -36.089 1.00 96.31 629 VAL A O 1
ATOM 4974 N N . TRP A 1 630 ? 11.210 14.377 -37.924 1.00 95.69 630 TRP A N 1
ATOM 4975 C CA . TRP A 1 630 ? 9.768 14.362 -38.190 1.00 95.69 630 TRP A CA 1
ATOM 4976 C C . TRP A 1 630 ? 8.969 13.762 -37.029 1.00 95.69 630 TRP A C 1
ATOM 4978 O O . TRP A 1 630 ? 8.033 14.391 -36.534 1.00 95.69 630 TRP A O 1
ATOM 4988 N N . LEU A 1 631 ? 9.366 12.577 -36.551 1.00 94.56 631 LEU A N 1
ATOM 4989 C CA . LEU A 1 631 ? 8.720 11.917 -35.413 1.00 94.56 631 LEU A CA 1
ATOM 4990 C C . LEU A 1 631 ? 8.718 12.817 -34.166 1.00 94.56 631 LEU A C 1
ATOM 4992 O O . LEU A 1 631 ? 7.693 12.939 -33.497 1.00 94.56 631 LEU A O 1
ATOM 4996 N N . LEU A 1 632 ? 9.839 13.482 -33.874 1.00 96.12 632 LEU A N 1
ATOM 4997 C CA . LEU A 1 632 ? 9.946 14.465 -32.796 1.00 96.12 632 LEU A CA 1
ATOM 4998 C C . LEU A 1 632 ? 8.960 15.624 -32.989 1.00 96.12 632 LEU A C 1
ATOM 5000 O O . LEU A 1 632 ? 8.299 16.011 -32.030 1.00 96.12 632 LEU A O 1
ATOM 5004 N N . GLY A 1 633 ? 8.803 16.134 -34.211 1.00 96.50 633 GLY A N 1
ATOM 5005 C CA . GLY A 1 633 ? 7.811 17.160 -34.538 1.00 96.50 633 GLY A CA 1
ATOM 5006 C C . GLY A 1 633 ? 6.373 16.722 -34.254 1.00 96.50 633 GLY A C 1
ATOM 5007 O O . GLY A 1 633 ? 5.622 17.456 -33.609 1.00 96.50 633 GLY A O 1
ATOM 5008 N N . CYS A 1 634 ? 6.004 15.505 -34.663 1.00 95.50 634 CYS A N 1
ATOM 5009 C CA . CYS A 1 634 ? 4.691 14.927 -34.369 1.00 95.50 634 CYS A CA 1
ATOM 5010 C C . CYS A 1 634 ? 4.457 14.756 -32.858 1.00 95.50 634 CYS A C 1
ATOM 5012 O O . CYS A 1 634 ? 3.376 15.075 -32.367 1.00 95.50 634 CYS A O 1
ATOM 5014 N N . LEU A 1 635 ? 5.464 14.292 -32.112 1.00 95.25 635 LEU A N 1
ATOM 5015 C CA . LEU A 1 635 ? 5.372 14.111 -30.658 1.00 95.25 635 LEU A CA 1
ATOM 5016 C C . LEU A 1 635 ? 5.321 15.448 -29.906 1.00 95.25 635 LEU A C 1
ATOM 5018 O O . LEU A 1 635 ? 4.597 15.563 -28.918 1.00 95.25 635 LEU A O 1
ATOM 5022 N N . LEU A 1 636 ? 6.050 16.468 -30.373 1.00 96.44 636 LEU A N 1
ATOM 5023 C CA . LEU A 1 636 ? 5.970 17.823 -29.825 1.00 96.44 636 LEU A CA 1
ATOM 5024 C C . LEU A 1 636 ? 4.572 18.405 -30.026 1.00 96.44 636 LEU A C 1
ATOM 5026 O O . LEU A 1 636 ? 3.997 18.934 -29.079 1.00 96.44 636 LEU A O 1
ATOM 5030 N N . TYR A 1 637 ? 4.007 18.255 -31.227 1.00 96.31 637 TYR A N 1
ATOM 5031 C CA . TYR A 1 637 ? 2.628 18.652 -31.493 1.00 96.31 637 TYR A CA 1
ATOM 5032 C C . TYR A 1 637 ? 1.655 17.959 -30.540 1.00 96.31 637 TYR A C 1
ATOM 5034 O O . TYR A 1 637 ? 0.839 18.627 -29.911 1.00 96.31 637 TYR A O 1
ATOM 5042 N N . GLU A 1 638 ? 1.764 16.640 -30.382 1.00 94.56 638 GLU A N 1
ATOM 5043 C CA . GLU A 1 638 ? 0.859 15.869 -29.528 1.00 94.56 638 GLU A CA 1
ATOM 5044 C C . GLU A 1 638 ? 0.960 16.261 -28.049 1.00 94.56 638 GLU A C 1
ATOM 5046 O O . GLU A 1 638 ? -0.058 16.380 -27.374 1.00 94.56 638 GLU A O 1
ATOM 5051 N N . LEU A 1 639 ? 2.161 16.560 -27.546 1.00 94.31 639 LEU A N 1
ATOM 5052 C CA . LEU A 1 639 ? 2.347 17.123 -26.204 1.00 94.31 639 LEU A CA 1
ATOM 5053 C C . LEU A 1 639 ? 1.648 18.482 -26.027 1.00 94.31 639 LEU A C 1
ATOM 5055 O O . LEU A 1 639 ? 1.211 18.814 -24.923 1.00 94.31 639 LEU A O 1
ATOM 5059 N N . THR A 1 640 ? 1.548 19.279 -27.091 1.00 95.25 640 THR A N 1
ATOM 5060 C CA . THR A 1 640 ? 0.957 20.621 -27.053 1.00 95.25 640 THR A CA 1
ATOM 5061 C C . THR A 1 640 ? -0.556 20.611 -27.263 1.00 95.25 640 THR A C 1
ATOM 5063 O O . THR A 1 640 ? -1.311 21.126 -26.430 1.00 95.25 640 THR A O 1
ATOM 5066 N N . ALA A 1 641 ? -1.007 20.026 -28.371 1.00 93.88 641 ALA A N 1
ATOM 5067 C CA . ALA A 1 641 ? -2.411 19.942 -28.755 1.00 93.88 641 ALA A CA 1
ATOM 5068 C C . ALA A 1 641 ? -3.178 18.909 -27.921 1.00 93.88 641 ALA A C 1
ATOM 5070 O O . ALA A 1 641 ? -4.404 18.939 -27.885 1.00 93.88 641 ALA A O 1
ATOM 5071 N N . LEU A 1 642 ? -2.452 18.026 -27.228 1.00 93.25 642 LEU A N 1
ATOM 5072 C CA . LEU A 1 642 ? -2.965 16.821 -26.593 1.00 93.25 642 LEU A CA 1
ATOM 5073 C C . LEU A 1 642 ? -3.546 15.825 -27.590 1.00 93.25 642 LEU A C 1
ATOM 5075 O O . LEU A 1 642 ? -4.054 14.828 -27.120 1.00 93.25 642 LEU A O 1
ATOM 5079 N N . GLU A 1 643 ? -3.459 16.027 -28.906 1.00 91.50 643 GLU A N 1
ATOM 5080 C CA . GLU A 1 643 ? -3.974 15.160 -29.980 1.00 91.50 643 GLU A CA 1
ATOM 5081 C C . GLU A 1 643 ? -2.898 14.930 -31.051 1.00 91.50 643 GLU A C 1
ATOM 5083 O O . GLU A 1 643 ? -2.030 15.793 -31.210 1.00 91.50 643 GLU A O 1
ATOM 5088 N N . PRO A 1 644 ? -2.898 13.794 -31.776 1.00 92.12 644 PRO A N 1
ATOM 5089 C CA . PRO A 1 644 ? -1.898 13.549 -32.809 1.00 92.12 644 PRO A CA 1
ATOM 5090 C C . PRO A 1 644 ? -1.917 14.612 -33.917 1.00 92.12 644 PRO A C 1
ATOM 5092 O O . PRO A 1 644 ? -2.973 15.096 -34.315 1.00 92.12 644 PRO A O 1
ATOM 5095 N N . ALA A 1 645 ? -0.736 14.930 -34.457 1.00 92.50 645 ALA A N 1
ATOM 5096 C CA . ALA A 1 645 ? -0.556 15.934 -35.516 1.00 92.50 645 ALA A CA 1
ATOM 5097 C C . ALA A 1 645 ? -1.365 15.639 -36.785 1.00 92.50 645 ALA A C 1
ATOM 5099 O O . ALA A 1 645 ? -1.932 16.540 -37.396 1.00 92.50 645 ALA A O 1
ATOM 5100 N N . TYR A 1 646 ? -1.419 14.362 -37.154 1.00 92.06 646 TYR A N 1
ATOM 5101 C CA . TYR A 1 646 ? -2.174 13.856 -38.290 1.00 92.06 646 TYR A CA 1
ATOM 5102 C C . TYR A 1 646 ? -2.991 12.666 -37.791 1.00 92.06 646 TYR A C 1
ATOM 5104 O O . TYR A 1 646 ? -2.459 11.561 -37.692 1.00 92.06 646 TYR A O 1
ATOM 5112 N N . GLN A 1 647 ? -4.245 12.901 -37.402 1.00 89.31 647 GLN A N 1
ATOM 5113 C CA . GLN A 1 647 ? -5.127 11.869 -36.849 1.00 89.31 647 GLN A CA 1
ATOM 5114 C C . GLN A 1 647 ? -6.227 11.460 -37.826 1.00 89.31 647 GLN A C 1
ATOM 5116 O O . GLN A 1 647 ? -6.659 12.266 -38.645 1.00 89.31 647 GLN A O 1
ATOM 5121 N N . VAL A 1 648 ? -6.687 10.216 -37.725 1.00 85.44 648 VAL A N 1
ATOM 5122 C CA . VAL A 1 648 ? -7.875 9.722 -38.430 1.00 85.44 648 VAL A CA 1
ATOM 5123 C C . VAL A 1 648 ? -9.114 10.427 -37.878 1.00 85.44 648 VAL A C 1
ATOM 5125 O O . VAL A 1 648 ? -9.333 10.411 -36.667 1.00 85.44 648 VAL A O 1
ATOM 5128 N N . GLU A 1 649 ? -9.932 10.999 -38.765 1.00 82.38 649 GLU A N 1
ATOM 5129 C CA . GLU A 1 649 ? -11.208 11.632 -38.412 1.00 82.38 649 GLU A CA 1
ATOM 5130 C C . GLU A 1 649 ? -12.377 10.739 -38.854 1.00 82.38 649 GLU A C 1
ATOM 5132 O O . GLU A 1 649 ? -12.658 10.567 -40.045 1.00 82.38 649 GLU A O 1
ATOM 5137 N N . GLY A 1 650 ? -13.068 10.125 -37.892 1.00 81.62 650 GLY A N 1
ATOM 5138 C CA . GLY A 1 650 ? -14.132 9.161 -38.152 1.00 81.62 650 GLY A CA 1
ATOM 5139 C C . GLY A 1 650 ? -13.611 7.927 -38.894 1.00 81.62 650 GLY A C 1
ATOM 5140 O O . GLY A 1 650 ? -12.953 7.069 -38.312 1.00 81.62 650 GLY A O 1
ATOM 5141 N N . THR A 1 651 ? -13.932 7.814 -40.186 1.00 77.88 651 THR A N 1
ATOM 5142 C CA . THR A 1 651 ? -13.428 6.745 -41.070 1.00 77.88 651 THR A CA 1
ATOM 5143 C C . THR A 1 651 ? -12.459 7.254 -42.138 1.00 77.88 651 THR A C 1
ATOM 5145 O O . THR A 1 651 ? -12.019 6.467 -42.978 1.00 77.88 651 THR A O 1
ATOM 5148 N N . ASP A 1 652 ? -12.162 8.557 -42.161 1.00 83.50 652 ASP A N 1
ATOM 5149 C CA . ASP A 1 652 ? -11.283 9.155 -43.160 1.00 83.50 652 ASP A CA 1
ATOM 5150 C C . ASP A 1 652 ? -9.823 9.113 -42.708 1.00 83.50 652 ASP A C 1
ATOM 5152 O O . ASP A 1 652 ? -9.343 9.933 -41.926 1.00 83.50 652 ASP A O 1
ATOM 5156 N N . MET A 1 653 ? -9.104 8.129 -43.240 1.00 83.38 653 MET A N 1
ATOM 5157 C CA . MET A 1 653 ? -7.657 8.023 -43.089 1.00 83.38 653 MET A CA 1
ATOM 5158 C C . MET A 1 653 ? -6.880 8.682 -44.235 1.00 83.38 653 MET A C 1
ATOM 5160 O O . MET A 1 653 ? -5.674 8.869 -44.118 1.00 83.38 653 MET A O 1
ATOM 5164 N N . PHE A 1 654 ? -7.526 9.017 -45.355 1.00 87.75 654 PHE A N 1
ATOM 5165 C CA . PHE A 1 654 ? -6.826 9.445 -46.568 1.00 87.75 654 PHE A CA 1
ATOM 5166 C C . PHE A 1 654 ? -6.490 10.933 -46.548 1.00 87.75 654 PHE A C 1
ATOM 5168 O O . PHE A 1 654 ? -5.416 11.305 -47.016 1.00 87.75 654 PHE A O 1
ATOM 5175 N N . THR A 1 655 ? -7.354 11.776 -45.978 1.00 89.75 655 THR A N 1
ATOM 5176 C CA . THR A 1 655 ? -7.092 13.222 -45.882 1.00 89.75 655 THR A CA 1
ATOM 5177 C C . THR A 1 655 ? -5.844 13.548 -45.047 1.00 89.75 655 THR A C 1
ATOM 5179 O O . THR A 1 655 ? -4.977 14.268 -45.552 1.00 89.75 655 THR A O 1
ATOM 5182 N N . PRO A 1 656 ? -5.660 12.998 -43.827 1.00 89.25 656 PRO A N 1
ATOM 5183 C CA . PRO A 1 656 ? -4.436 13.219 -43.053 1.00 89.25 656 PRO A CA 1
ATOM 5184 C C . PRO A 1 656 ? -3.182 12.739 -43.794 1.00 89.25 656 PRO A C 1
ATOM 5186 O O . PRO A 1 656 ? -2.176 13.444 -43.831 1.00 89.25 656 PRO A O 1
ATOM 5189 N N . LEU A 1 657 ? -3.261 11.579 -44.456 1.00 87.94 657 LEU A N 1
ATOM 5190 C CA . LEU A 1 657 ? -2.163 11.024 -45.250 1.00 87.94 657 LEU A CA 1
ATOM 5191 C C . LEU A 1 657 ? -1.808 11.899 -46.457 1.00 87.94 657 LEU A C 1
ATOM 5193 O O . LEU A 1 657 ? -0.629 12.117 -46.731 1.00 87.94 657 LEU A O 1
ATOM 5197 N N . ALA A 1 658 ? -2.806 12.427 -47.167 1.00 89.88 658 ALA A N 1
ATOM 5198 C CA . ALA A 1 658 ? -2.596 13.347 -48.279 1.00 89.88 658 ALA A CA 1
ATOM 5199 C C . ALA A 1 658 ? -1.917 14.640 -47.805 1.00 89.88 658 ALA A C 1
ATOM 5201 O O . ALA A 1 658 ? -0.935 15.070 -48.408 1.00 89.88 658 ALA A O 1
ATOM 5202 N N . ASN A 1 659 ? -2.364 15.203 -46.677 1.00 91.38 659 ASN A N 1
ATOM 5203 C CA . ASN A 1 659 ? -1.744 16.385 -46.077 1.00 91.38 659 ASN A CA 1
ATOM 5204 C C . ASN A 1 659 ? -0.263 16.140 -45.746 1.00 91.38 659 ASN A C 1
ATOM 5206 O O . ASN A 1 659 ? 0.580 16.962 -46.103 1.00 91.38 659 ASN A O 1
ATOM 5210 N N . MET A 1 660 ? 0.070 14.990 -45.148 1.00 91.50 660 MET A N 1
ATOM 5211 C CA . MET A 1 660 ? 1.462 14.602 -44.883 1.00 91.50 660 MET A CA 1
ATOM 5212 C C . MET A 1 660 ? 2.279 14.478 -46.175 1.00 91.50 660 MET A C 1
ATOM 5214 O O . MET A 1 660 ? 3.383 15.013 -46.273 1.00 91.50 660 MET A O 1
ATOM 5218 N N . MET A 1 661 ? 1.736 13.791 -47.183 1.00 87.06 661 MET A N 1
ATOM 5219 C CA . MET A 1 661 ? 2.399 13.536 -48.466 1.00 87.06 661 MET A CA 1
ATOM 5220 C C . MET A 1 661 ? 2.665 14.811 -49.275 1.00 87.06 661 MET A C 1
ATOM 5222 O O . MET A 1 661 ? 3.685 14.895 -49.966 1.00 87.06 661 MET A O 1
ATOM 5226 N N . GLU A 1 662 ? 1.769 15.792 -49.168 1.00 88.94 662 GLU A N 1
ATOM 5227 C CA . GLU A 1 662 ? 1.888 17.126 -49.763 1.00 88.94 662 GLU A CA 1
ATOM 5228 C C . GLU A 1 662 ? 2.721 18.097 -48.906 1.00 88.94 662 GLU A C 1
ATOM 5230 O O . GLU A 1 662 ? 2.970 19.225 -49.327 1.00 88.94 662 GLU A O 1
ATOM 5235 N N . GLY A 1 663 ? 3.168 17.679 -47.715 1.00 84.69 663 GLY A N 1
ATOM 5236 C CA . GLY A 1 663 ? 3.951 18.514 -46.801 1.00 84.69 663 GLY A CA 1
ATOM 5237 C C . GLY A 1 663 ? 3.157 19.668 -46.184 1.00 84.69 663 GLY A C 1
ATOM 5238 O O . GLY A 1 663 ? 3.747 20.686 -45.819 1.00 84.69 663 GLY A O 1
ATOM 5239 N N . ARG A 1 664 ? 1.828 19.539 -46.088 1.00 90.00 664 ARG A N 1
ATOM 5240 C CA . ARG A 1 664 ? 0.975 20.521 -45.411 1.00 90.00 664 ARG A CA 1
ATOM 5241 C C . ARG A 1 664 ? 1.186 20.432 -43.896 1.00 90.00 664 ARG A C 1
ATOM 5243 O O . ARG A 1 664 ? 1.295 19.322 -43.379 1.00 90.00 664 ARG A O 1
ATOM 5250 N N . PRO A 1 665 ? 1.227 21.569 -43.182 1.00 88.19 665 PRO A N 1
ATOM 5251 C CA . PRO A 1 665 ? 1.412 21.567 -41.737 1.00 88.19 665 PRO A CA 1
ATOM 5252 C C . PRO A 1 665 ? 0.212 20.926 -41.014 1.00 88.19 665 PRO A C 1
ATOM 5254 O O . PRO A 1 665 ? -0.892 20.896 -41.568 1.00 88.19 665 PRO A O 1
ATOM 5257 N N . PRO A 1 666 ? 0.408 20.446 -39.772 1.00 92.19 666 PRO A N 1
ATOM 5258 C CA . PRO A 1 666 ? -0.688 19.974 -38.933 1.00 92.19 666 PRO A CA 1
ATOM 5259 C C . PRO A 1 666 ? -1.633 21.132 -38.549 1.00 92.19 666 PRO A C 1
ATOM 5261 O O . PRO A 1 666 ? -1.272 22.297 -38.755 1.00 92.19 666 PRO A O 1
ATOM 5264 N N . PRO A 1 667 ? -2.827 20.838 -37.995 1.00 91.38 667 PRO A N 1
ATOM 5265 C CA . PRO A 1 667 ? -3.798 21.858 -37.599 1.00 91.38 667 PRO A CA 1
ATOM 5266 C C . PRO A 1 667 ? -3.221 22.935 -36.668 1.00 91.38 667 PRO A C 1
ATOM 5268 O O . PRO A 1 667 ? -2.263 22.702 -35.933 1.00 91.38 667 PRO A O 1
ATOM 5271 N N . ASP A 1 668 ? -3.812 24.131 -36.679 1.00 88.12 668 ASP A N 1
ATOM 5272 C CA . ASP A 1 668 ? -3.309 25.235 -35.863 1.00 88.12 668 ASP A CA 1
ATOM 5273 C C . ASP A 1 668 ? -3.468 24.967 -34.361 1.00 88.12 668 ASP A C 1
ATOM 5275 O O . ASP A 1 668 ? -4.510 24.535 -33.864 1.00 88.12 668 ASP A O 1
ATOM 5279 N N . ILE A 1 669 ? -2.408 25.278 -33.620 1.00 87.88 669 ILE A N 1
ATOM 5280 C CA . ILE A 1 669 ? -2.345 25.121 -32.169 1.00 87.88 669 ILE A CA 1
ATOM 5281 C C . ILE A 1 669 ? -2.825 26.413 -31.499 1.00 87.88 669 ILE A C 1
ATOM 5283 O O . ILE A 1 669 ? -2.551 27.511 -31.984 1.00 87.88 669 ILE A O 1
ATOM 5287 N N . ASN A 1 670 ? -3.487 26.272 -30.345 1.00 80.44 670 ASN A N 1
ATOM 5288 C CA . ASN A 1 670 ? -3.963 27.353 -29.476 1.00 80.44 670 ASN A CA 1
ATOM 5289 C C . ASN A 1 670 ? -3.032 28.588 -29.451 1.00 80.44 670 ASN A C 1
ATOM 5291 O O . ASN A 1 670 ? -1.820 28.474 -29.240 1.00 80.44 670 ASN A O 1
ATOM 5295 N N . GLU A 1 671 ? -3.620 29.778 -29.6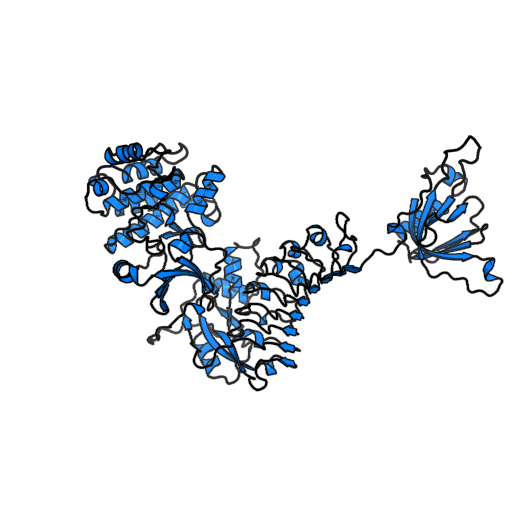12 1.00 79.19 671 GLU A N 1
ATOM 5296 C CA . GLU A 1 671 ? -2.900 31.054 -29.683 1.00 79.19 671 GLU A CA 1
ATOM 5297 C C . GLU A 1 671 ? -2.001 31.316 -28.468 1.00 79.19 671 GLU A C 1
ATOM 5299 O O . GLU A 1 671 ? -0.954 31.936 -28.628 1.00 79.19 671 GLU A O 1
ATOM 5304 N N . ASN A 1 672 ? -2.347 30.772 -27.295 1.00 87.69 672 ASN A N 1
ATOM 5305 C CA . ASN A 1 672 ? -1.641 30.994 -26.029 1.00 87.69 672 ASN A C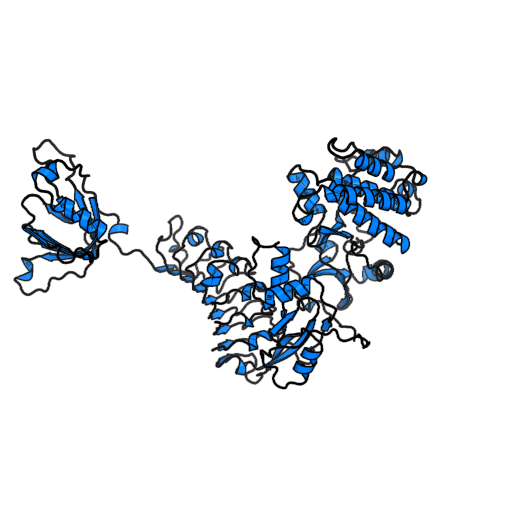A 1
ATOM 5306 C C . ASN A 1 672 ? -0.219 30.405 -25.947 1.00 87.69 672 ASN A C 1
ATOM 5308 O O . ASN A 1 672 ? 0.495 30.717 -24.994 1.00 87.69 672 ASN A O 1
ATOM 5312 N N . PHE A 1 673 ? 0.191 29.544 -26.883 1.00 94.25 673 PHE A N 1
ATOM 5313 C CA . PHE A 1 673 ? 1.560 29.017 -26.928 1.00 94.25 673 PHE A CA 1
ATOM 5314 C C . PHE A 1 673 ? 2.503 29.936 -27.699 1.00 94.25 673 PHE A C 1
ATOM 5316 O O . PHE A 1 673 ? 2.087 30.595 -28.657 1.00 94.25 673 PHE A O 1
ATOM 5323 N N . SER A 1 674 ? 3.784 29.931 -27.322 1.00 94.69 674 SER A N 1
ATOM 5324 C CA . SER A 1 674 ? 4.792 30.760 -27.983 1.00 94.69 674 SER A CA 1
ATOM 5325 C C . SER A 1 674 ? 4.927 30.475 -29.484 1.00 94.69 674 SER A C 1
ATOM 5327 O O . SER A 1 674 ? 4.804 29.340 -29.959 1.00 94.69 674 SER A O 1
ATOM 5329 N N . ASP A 1 675 ? 5.254 31.520 -30.244 1.00 94.12 675 ASP A N 1
ATOM 5330 C CA . ASP A 1 675 ? 5.545 31.394 -31.675 1.00 94.12 675 ASP A CA 1
ATOM 5331 C C . ASP A 1 675 ? 6.776 30.521 -31.936 1.00 94.12 675 ASP A C 1
ATOM 5333 O O . ASP A 1 675 ? 6.858 29.856 -32.967 1.00 94.12 675 ASP A O 1
ATOM 5337 N N . GLU A 1 676 ? 7.709 30.470 -30.983 1.00 95.19 676 GLU A N 1
ATOM 5338 C CA . GLU A 1 676 ? 8.895 29.616 -31.038 1.00 95.19 676 GLU A CA 1
ATOM 5339 C C . GLU A 1 676 ? 8.528 28.126 -30.987 1.00 95.19 676 GLU A C 1
ATOM 5341 O O . GLU A 1 676 ? 9.088 27.327 -31.745 1.00 95.19 676 GLU A O 1
ATOM 5346 N N . LEU A 1 677 ? 7.545 27.749 -30.161 1.00 96.19 677 LEU A N 1
ATOM 5347 C CA . LEU A 1 677 ? 7.020 26.383 -30.107 1.00 96.19 677 LEU A CA 1
ATOM 5348 C C . LEU A 1 677 ? 6.345 26.008 -31.428 1.00 96.19 677 LEU A C 1
ATOM 5350 O O . LEU A 1 677 ? 6.680 24.987 -32.033 1.00 96.19 677 LEU A O 1
ATOM 5354 N N . LYS A 1 678 ? 5.457 26.875 -31.928 1.00 95.50 678 LYS A N 1
ATOM 5355 C CA . LYS A 1 678 ? 4.748 26.665 -33.201 1.00 95.50 678 LYS A CA 1
ATOM 5356 C C . LYS A 1 678 ? 5.716 26.603 -34.388 1.00 95.50 678 LYS A C 1
ATOM 5358 O O . LYS A 1 678 ? 5.529 25.806 -35.305 1.00 95.50 678 LYS A O 1
ATOM 5363 N N . ALA A 1 679 ? 6.759 27.435 -34.398 1.00 95.25 679 ALA A N 1
ATOM 5364 C CA . ALA A 1 679 ? 7.805 27.409 -35.419 1.00 95.25 679 ALA A CA 1
ATOM 5365 C C . ALA A 1 679 ? 8.622 26.113 -35.363 1.00 95.25 679 ALA A C 1
ATOM 5367 O O . ALA A 1 679 ? 8.849 25.498 -36.399 1.00 95.25 679 ALA A O 1
ATOM 5368 N N . THR A 1 680 ? 8.991 25.655 -34.164 1.00 97.00 680 THR A N 1
ATOM 5369 C CA . THR A 1 680 ? 9.766 24.418 -33.992 1.00 97.00 680 THR A CA 1
ATOM 5370 C C . THR A 1 680 ? 8.997 23.194 -34.484 1.00 97.00 680 THR A C 1
ATOM 5372 O O . THR A 1 680 ? 9.575 22.364 -35.183 1.00 97.00 680 THR A O 1
ATOM 5375 N N . ILE A 1 681 ? 7.691 23.107 -34.207 1.00 96.81 681 ILE A N 1
ATOM 5376 C CA . ILE A 1 681 ? 6.836 22.042 -34.755 1.00 96.81 681 ILE A CA 1
ATOM 5377 C C . ILE A 1 681 ? 6.841 22.088 -36.283 1.00 96.81 681 ILE A C 1
ATOM 5379 O O . ILE A 1 681 ? 7.156 21.082 -36.915 1.00 96.81 681 ILE A O 1
ATOM 5383 N N . ARG A 1 682 ? 6.546 23.257 -36.873 1.00 94.94 682 ARG A N 1
ATOM 5384 C CA . ARG A 1 682 ? 6.504 23.440 -38.334 1.00 94.94 682 ARG A CA 1
ATOM 5385 C C . ARG A 1 682 ? 7.826 23.088 -39.011 1.00 94.94 682 ARG A C 1
ATOM 5387 O O . ARG A 1 682 ? 7.801 22.480 -40.071 1.00 94.94 682 ARG A O 1
ATOM 5394 N N . ASP A 1 683 ? 8.955 23.444 -38.404 1.00 96.12 683 ASP A N 1
ATOM 5395 C CA . ASP A 1 683 ? 10.286 23.114 -38.919 1.00 96.12 683 ASP A CA 1
ATOM 5396 C C . ASP A 1 683 ? 10.552 21.602 -38.917 1.00 96.12 683 ASP A C 1
ATOM 5398 O O . ASP A 1 683 ? 11.150 21.088 -39.861 1.00 96.12 683 ASP A O 1
ATOM 5402 N N . CYS A 1 684 ? 10.099 20.884 -37.884 1.00 96.69 684 CYS A N 1
ATOM 5403 C CA . CYS A 1 684 ? 10.315 19.442 -37.759 1.00 96.69 684 CYS A CA 1
ATOM 5404 C C . CYS A 1 684 ? 9.446 18.622 -38.728 1.00 96.69 684 CYS A C 1
ATOM 5406 O O . CYS A 1 684 ? 9.898 17.598 -39.231 1.00 96.69 684 CYS A O 1
ATOM 5408 N N . VAL A 1 685 ? 8.216 19.069 -39.012 1.00 95.12 685 VAL A N 1
ATOM 5409 C CA . VAL A 1 685 ? 7.236 18.340 -39.848 1.00 95.12 685 VAL A CA 1
ATOM 5410 C C . VAL A 1 685 ? 7.183 18.827 -41.303 1.00 95.12 685 VAL A C 1
ATOM 5412 O O . VAL A 1 685 ? 6.143 18.756 -41.956 1.00 95.12 685 VAL A O 1
ATOM 5415 N N . LYS A 1 686 ? 8.301 19.327 -41.845 1.00 94.31 686 LYS A N 1
ATOM 5416 C CA . LYS A 1 686 ? 8.404 19.661 -43.276 1.00 94.31 686 LYS A CA 1
ATOM 5417 C C . LYS A 1 686 ? 8.423 18.400 -44.136 1.00 94.31 686 LYS A C 1
ATOM 5419 O O . LYS A 1 686 ? 9.113 17.430 -43.820 1.00 94.31 686 LYS A O 1
ATOM 5424 N N . GLY A 1 687 ? 7.681 18.419 -45.245 1.00 90.69 687 GLY A N 1
ATOM 5425 C CA . GLY A 1 687 ? 7.571 17.268 -46.151 1.00 90.69 687 GLY A CA 1
ATOM 5426 C C . GLY A 1 687 ? 8.892 16.871 -46.818 1.00 90.69 687 GLY A C 1
ATOM 5427 O O . GLY A 1 687 ? 9.112 15.689 -47.071 1.00 90.69 687 GLY A O 1
ATOM 5428 N N . ASP A 1 688 ? 9.774 17.841 -47.058 1.00 92.00 688 ASP A N 1
ATOM 5429 C CA . ASP A 1 688 ? 11.132 17.631 -47.560 1.00 92.00 688 ASP A CA 1
ATOM 5430 C C . ASP A 1 688 ? 12.104 17.395 -46.381 1.00 92.00 688 ASP A C 1
ATOM 5432 O O . ASP A 1 688 ? 12.229 18.291 -45.534 1.00 92.00 688 ASP A O 1
ATOM 5436 N N . PRO A 1 689 ? 12.755 16.217 -46.276 1.00 93.69 689 PRO A N 1
ATOM 5437 C CA . PRO A 1 689 ? 13.649 15.896 -45.163 1.00 93.69 689 PRO A CA 1
ATOM 5438 C C . PRO A 1 689 ? 14.848 16.846 -45.056 1.00 93.69 689 PRO A C 1
ATOM 5440 O O . PRO A 1 689 ? 15.241 17.170 -43.937 1.00 93.69 689 PRO A O 1
ATOM 5443 N N . ASP A 1 690 ? 15.354 17.372 -46.175 1.00 93.19 690 ASP A N 1
ATOM 5444 C CA . ASP A 1 690 ? 16.531 18.256 -46.203 1.00 93.19 690 ASP A CA 1
ATOM 5445 C C . ASP A 1 690 ? 16.246 19.654 -45.624 1.00 93.19 690 ASP A C 1
ATOM 5447 O O . ASP A 1 690 ? 17.159 20.416 -45.307 1.00 93.19 690 ASP A O 1
ATOM 5451 N N . GLN A 1 691 ? 14.968 20.017 -45.472 1.00 94.94 691 GLN A N 1
ATOM 5452 C CA . GLN A 1 691 ? 14.548 21.306 -44.910 1.00 94.94 691 GLN A CA 1
ATOM 5453 C C . GLN A 1 691 ? 14.304 21.259 -43.397 1.00 94.94 691 GLN A C 1
ATOM 5455 O O . GLN A 1 691 ? 13.975 22.292 -42.792 1.00 94.94 691 GLN A O 1
ATOM 5460 N N . ARG A 1 692 ? 14.398 20.070 -42.795 1.00 96.50 692 ARG A N 1
ATOM 5461 C CA . ARG A 1 692 ? 14.241 19.860 -41.355 1.00 96.50 692 ARG A CA 1
ATOM 5462 C C . ARG A 1 692 ? 15.549 20.230 -40.642 1.00 96.50 692 ARG A C 1
ATOM 5464 O O . ARG A 1 692 ? 16.622 20.085 -41.223 1.00 96.50 692 ARG A O 1
ATOM 5471 N N . PRO A 1 693 ? 15.494 20.711 -39.389 1.00 97.06 693 PRO A N 1
ATOM 5472 C CA . PRO A 1 693 ? 16.706 20.988 -38.626 1.00 97.06 693 PRO A CA 1
ATOM 5473 C C . PRO A 1 693 ? 17.474 19.694 -38.357 1.00 97.06 693 PRO A C 1
ATOM 5475 O O . PRO A 1 693 ? 16.871 18.633 -38.177 1.00 97.06 693 PRO A O 1
ATOM 5478 N N . SER A 1 694 ? 18.798 19.781 -38.239 1.00 96.06 694 SER A N 1
ATOM 5479 C CA . SER A 1 694 ? 19.563 18.630 -37.755 1.00 96.06 694 SER A CA 1
ATOM 5480 C C . SER A 1 694 ? 19.219 18.325 -36.290 1.00 96.06 694 SER A C 1
ATOM 5482 O O . SER A 1 694 ? 18.809 19.203 -35.524 1.00 96.06 694 SER A O 1
ATOM 5484 N N . MET A 1 695 ? 19.431 17.079 -35.856 1.00 94.81 695 MET A N 1
ATOM 5485 C CA . MET A 1 695 ? 19.193 16.677 -34.460 1.00 94.81 695 MET A CA 1
ATOM 5486 C C . MET A 1 695 ? 20.000 17.527 -33.460 1.00 94.81 695 MET A C 1
ATOM 5488 O O . MET A 1 695 ? 19.547 17.801 -32.349 1.00 94.81 695 MET A O 1
ATOM 5492 N N . GLU A 1 696 ? 21.199 17.962 -33.853 1.00 94.69 696 GLU A N 1
ATOM 5493 C CA . GLU A 1 696 ? 22.057 18.814 -33.031 1.00 94.69 696 GLU A CA 1
ATOM 5494 C C . GLU A 1 696 ? 21.532 20.250 -32.940 1.00 94.69 696 GLU A C 1
ATOM 5496 O O . GLU A 1 696 ? 21.439 20.799 -31.840 1.00 94.69 696 GLU A O 1
ATOM 5501 N N . GLU A 1 697 ? 21.126 20.841 -34.065 1.00 96.12 697 GLU A N 1
ATOM 5502 C CA . GLU A 1 697 ? 20.496 22.165 -34.092 1.00 96.12 697 GLU A CA 1
ATOM 5503 C C . GLU A 1 697 ? 19.207 22.193 -33.271 1.00 96.12 697 GLU A C 1
ATOM 5505 O O . GLU A 1 697 ? 18.993 23.122 -32.486 1.00 96.12 697 GLU A O 1
ATOM 5510 N N . LEU A 1 698 ? 18.373 21.159 -33.415 1.00 97.00 698 LEU A N 1
ATOM 5511 C CA . LEU A 1 698 ? 17.124 21.024 -32.678 1.00 97.00 698 LEU A CA 1
ATOM 5512 C C . LEU A 1 698 ? 17.383 20.926 -31.172 1.00 97.00 698 LEU A C 1
ATOM 5514 O O . LEU A 1 698 ? 16.812 21.699 -30.404 1.00 97.00 698 LEU A O 1
ATOM 5518 N N . LEU A 1 699 ? 18.282 20.037 -30.737 1.00 96.31 699 LEU A N 1
ATOM 5519 C CA . LEU A 1 699 ? 18.600 19.878 -29.317 1.00 96.31 699 LEU A CA 1
ATOM 5520 C C . LEU A 1 699 ? 19.185 21.163 -28.713 1.00 96.31 699 LEU A C 1
ATOM 5522 O O . LEU A 1 699 ? 18.807 21.537 -27.601 1.00 96.31 699 LEU A O 1
ATOM 5526 N N . ASN A 1 700 ? 20.067 21.861 -29.434 1.00 95.81 700 ASN A N 1
ATOM 5527 C CA . ASN A 1 700 ? 20.647 23.125 -28.976 1.00 95.81 700 ASN A CA 1
ATOM 5528 C C . ASN A 1 700 ? 19.573 24.206 -28.810 1.00 95.81 700 ASN A C 1
ATOM 5530 O O . ASN A 1 700 ? 19.512 24.849 -27.759 1.00 95.81 700 ASN A O 1
ATOM 5534 N N . ARG A 1 701 ? 18.692 24.361 -29.810 1.00 95.50 701 ARG A N 1
ATOM 5535 C CA . ARG A 1 701 ? 17.551 25.286 -29.761 1.00 95.50 701 ARG A CA 1
ATOM 5536 C C . ARG A 1 701 ? 16.686 24.999 -28.535 1.00 95.50 701 ARG A C 1
ATOM 5538 O O . ARG A 1 701 ? 16.538 25.856 -27.673 1.00 95.50 701 ARG A O 1
ATOM 5545 N N . VAL A 1 702 ? 16.208 23.762 -28.409 1.00 96.00 702 VAL A N 1
ATOM 5546 C CA . VAL A 1 702 ? 15.298 23.329 -27.340 1.00 96.00 702 VAL A CA 1
ATOM 5547 C C . VAL A 1 702 ? 15.929 23.476 -25.954 1.00 96.00 702 VAL A C 1
ATOM 5549 O O . VAL A 1 702 ? 15.257 23.886 -25.007 1.00 96.00 702 VAL A O 1
ATOM 5552 N N . THR A 1 703 ? 17.223 23.175 -25.817 1.00 95.56 703 THR A N 1
ATOM 5553 C CA . THR A 1 703 ? 17.940 23.308 -24.541 1.00 95.56 703 THR A CA 1
ATOM 5554 C C . THR A 1 703 ? 17.960 24.760 -24.072 1.00 95.56 703 THR A C 1
ATOM 5556 O O . THR A 1 703 ? 17.647 25.027 -22.911 1.00 95.56 703 THR A O 1
ATOM 5559 N N . LEU A 1 704 ? 18.271 25.700 -24.971 1.00 94.56 704 LEU A N 1
ATOM 5560 C CA . LEU A 1 704 ? 18.277 27.132 -24.664 1.00 94.56 704 LEU A CA 1
ATOM 5561 C C . LEU A 1 704 ? 16.881 27.628 -24.270 1.00 94.56 704 LEU A C 1
ATOM 5563 O O . LEU A 1 704 ? 16.735 28.305 -23.250 1.00 94.56 704 LEU A O 1
ATOM 5567 N N . THR A 1 705 ? 15.849 27.248 -25.029 1.00 94.00 705 THR A N 1
ATOM 5568 C CA . THR A 1 705 ? 14.453 27.616 -24.752 1.00 94.00 705 THR A CA 1
ATOM 5569 C C . THR A 1 705 ? 14.007 27.096 -23.385 1.00 94.00 705 THR A C 1
ATOM 5571 O O . THR A 1 705 ? 13.480 27.855 -22.568 1.00 94.00 705 THR A O 1
ATOM 5574 N N . LYS A 1 706 ? 14.285 25.819 -23.094 1.00 94.81 706 LYS A N 1
ATOM 5575 C CA . LYS A 1 706 ? 13.941 25.167 -21.826 1.00 94.81 706 LYS A CA 1
ATOM 5576 C C . LYS A 1 706 ? 14.626 25.833 -20.630 1.00 94.81 706 LYS A C 1
ATOM 5578 O O . LYS A 1 706 ? 13.951 26.102 -19.639 1.00 94.81 706 LYS A O 1
ATOM 5583 N N . GLU A 1 707 ? 15.934 26.104 -20.688 1.00 92.38 707 GLU A N 1
ATOM 5584 C CA . GLU A 1 707 ? 16.639 26.760 -19.570 1.00 92.38 707 GLU A CA 1
ATOM 5585 C C . GLU A 1 707 ? 16.139 28.195 -19.352 1.00 92.38 707 GLU A C 1
ATOM 5587 O O . GLU A 1 707 ? 15.902 28.587 -18.212 1.00 92.38 707 GLU A O 1
ATOM 5592 N N . ARG A 1 708 ? 15.856 28.945 -20.426 1.00 93.62 708 ARG A N 1
ATOM 5593 C CA . ARG A 1 708 ? 15.269 30.290 -20.322 1.00 93.62 708 ARG A CA 1
ATOM 5594 C C . ARG A 1 708 ? 13.897 30.277 -19.640 1.00 93.62 708 ARG A C 1
ATOM 5596 O O . ARG A 1 708 ? 13.599 31.154 -18.837 1.00 93.62 708 ARG A O 1
ATOM 5603 N N . MET A 1 709 ? 13.049 29.292 -19.940 1.00 92.12 709 MET A N 1
ATOM 5604 C CA . MET A 1 709 ? 11.719 29.178 -19.323 1.00 92.12 709 MET A CA 1
ATOM 5605 C C . MET A 1 709 ? 11.760 28.632 -17.893 1.00 92.12 709 MET A C 1
ATOM 5607 O O . MET A 1 709 ? 10.855 28.910 -17.105 1.00 92.12 709 MET A O 1
ATOM 5611 N N . ARG A 1 710 ? 12.812 27.885 -17.541 1.00 90.19 710 ARG A N 1
ATOM 5612 C CA . ARG A 1 710 ? 12.993 27.309 -16.206 1.00 90.19 710 ARG A CA 1
ATOM 5613 C C . ARG A 1 710 ? 13.027 28.373 -15.114 1.00 90.19 710 ARG A C 1
ATOM 5615 O O . ARG A 1 710 ? 12.427 28.168 -14.065 1.00 90.19 710 ARG A O 1
ATOM 5622 N N . GLU A 1 711 ? 13.702 29.495 -15.356 1.00 82.38 711 GLU A N 1
ATOM 5623 C CA . GLU A 1 711 ? 13.865 30.569 -14.364 1.00 82.38 711 GLU A CA 1
ATOM 5624 C C . GLU A 1 711 ? 12.529 31.212 -13.950 1.00 82.38 711 GLU A C 1
ATOM 5626 O O . GLU A 1 711 ? 12.395 31.692 -12.825 1.00 82.38 711 GLU A O 1
ATOM 5631 N N . GLY A 1 712 ? 11.522 31.181 -14.831 1.00 80.00 712 GLY A N 1
ATOM 5632 C CA . GLY A 1 712 ? 10.193 31.745 -14.584 1.00 80.00 712 GLY A CA 1
ATOM 5633 C C . GLY A 1 712 ? 9.134 30.742 -14.117 1.00 80.00 712 GLY A C 1
ATOM 5634 O O . GLY A 1 712 ? 8.028 31.153 -13.764 1.00 80.00 712 GLY A O 1
ATOM 5635 N N . TYR A 1 713 ? 9.425 29.437 -14.117 1.00 89.69 713 TYR A N 1
ATOM 5636 C CA . TYR A 1 713 ? 8.422 28.412 -13.830 1.00 89.69 713 TYR A CA 1
ATOM 5637 C C . TYR A 1 713 ? 8.378 28.039 -12.341 1.00 89.69 713 TYR A C 1
ATOM 5639 O O . TYR A 1 713 ? 9.338 27.513 -11.786 1.00 89.69 713 TYR A O 1
ATOM 5647 N N . GLN A 1 714 ? 7.228 28.269 -11.699 1.00 86.62 714 GLN A N 1
ATOM 5648 C CA . GLN A 1 714 ? 6.943 27.858 -10.310 1.00 86.62 714 GLN A CA 1
ATOM 5649 C C . GLN A 1 714 ? 5.771 26.865 -10.209 1.00 86.62 714 GLN A C 1
ATOM 5651 O O . GLN A 1 714 ? 5.192 26.679 -9.139 1.00 86.62 714 GLN A O 1
ATOM 5656 N N . GLY A 1 715 ? 5.368 26.276 -11.337 1.00 84.88 715 GLY A N 1
ATOM 5657 C CA . GLY A 1 715 ? 4.254 25.335 -11.393 1.00 84.88 715 GLY A CA 1
ATOM 5658 C C . GLY A 1 715 ? 4.623 23.914 -10.934 1.00 84.88 715 GLY A C 1
ATOM 5659 O O . GLY A 1 715 ? 5.786 23.637 -10.642 1.00 84.88 715 GLY A O 1
ATOM 5660 N N . PRO A 1 716 ? 3.632 23.007 -10.875 1.00 87.00 716 PRO A N 1
ATOM 5661 C CA . PRO A 1 716 ? 3.836 21.588 -10.556 1.00 87.00 716 PRO A CA 1
ATOM 5662 C C . PRO A 1 716 ? 4.723 20.870 -11.588 1.00 87.00 716 PRO A C 1
ATOM 5664 O O . PRO A 1 716 ? 4.836 21.324 -12.729 1.00 87.00 716 PRO A O 1
ATOM 5667 N N . GLU A 1 717 ? 5.323 19.738 -11.214 1.00 88.94 717 GLU A N 1
ATOM 5668 C CA . GLU A 1 717 ? 5.986 18.838 -12.170 1.00 88.94 717 GLU A CA 1
ATOM 5669 C C . GLU A 1 717 ? 4.954 18.020 -12.953 1.00 88.94 717 GLU A C 1
ATOM 5671 O O . GLU A 1 717 ? 3.804 17.899 -12.541 1.00 88.94 717 GLU A O 1
ATOM 5676 N N . ILE A 1 718 ? 5.366 17.414 -14.072 1.00 87.50 718 ILE A N 1
ATOM 5677 C CA . ILE A 1 718 ? 4.449 16.649 -14.937 1.00 87.50 718 ILE A CA 1
ATOM 5678 C C . ILE A 1 718 ? 3.778 15.459 -14.235 1.00 87.50 718 ILE A C 1
ATOM 5680 O O . ILE A 1 718 ? 2.697 15.053 -14.632 1.00 87.50 718 ILE A O 1
ATOM 5684 N N . VAL A 1 719 ? 4.400 14.929 -13.180 1.00 84.62 719 VAL A N 1
ATOM 5685 C CA . VAL A 1 719 ? 3.874 13.819 -12.363 1.00 84.62 719 VAL A CA 1
ATOM 5686 C C . VAL A 1 719 ? 2.882 14.256 -11.286 1.00 84.62 719 VAL A C 1
ATOM 5688 O O . VAL A 1 719 ? 2.247 13.407 -10.667 1.00 84.62 719 VAL A O 1
ATOM 5691 N N . ASP A 1 720 ? 2.780 15.562 -11.035 1.00 83.44 720 ASP A N 1
ATOM 5692 C CA . ASP A 1 720 ? 1.802 16.157 -10.119 1.00 83.44 720 ASP A CA 1
ATOM 5693 C C . ASP A 1 720 ? 0.549 16.661 -10.867 1.00 83.44 720 ASP A C 1
ATOM 5695 O O . ASP A 1 720 ? -0.368 17.197 -10.233 1.00 83.44 720 ASP A O 1
ATOM 5699 N N . LEU A 1 721 ? 0.550 16.563 -12.204 1.00 80.62 721 LEU A N 1
ATOM 5700 C CA . LEU A 1 721 ? -0.539 16.956 -13.100 1.00 80.62 721 LEU A CA 1
ATOM 5701 C C . LEU A 1 721 ? -1.539 15.834 -13.305 1.00 80.62 721 LEU A C 1
ATOM 5703 O O . LEU A 1 721 ? -2.717 16.223 -13.479 1.00 80.62 721 LEU A O 1
#